Protein AF-0000000066924582 (afdb_homodimer)

pLDDT: mean 95.93, std 6.32, range [38.84, 98.94]

Foldseek 3Di:
DPPPFFEEEEEWAKEKEKEFEAADDDDVVDDDDTDDIDIAIDTLRLLLQLLQLLQPGHYEYQFEAEPDPSLVVNLVVSVVSRYHDPNYYYDYPWHGWYWYWYAHPVRDIDIDTDRIGQQVLALVSLVVCLVVLLRHQEYEYEQSYHLRSLQNNLVSNVVNVHAYEYEHPPQDAPRDLLSQQSHAEYEYEQNNLCRSVVHHQDDPVSVQVSQVVSQVSHRFKYWYHYVQAWIWIWGQDPVRDIDIDTHHADDDPFPALPQLSSSLNSQLCSCCRRVVDDSNVSNVRSRVQSRQLRNDDGHSVSGHGSVVDDD/DPCPFFEEEEEWAKEKEKEFEAADDDDVVDDDDTDDIDIAIDTLRLLLQLLQLLQPGHYEYQFEAEPDPSLVVNLVVSVVSRYHDPNYYYDYPWHGWYWYWYAHPVRDIDIDTDRIGQQVLALVSLVVCLVVLLRHQEYEYEQSYHLRSLQNNLVSNVVNVHAYEYEHPPQDAPRDLLSQQSHAEYEYEQNNLCRSVVHHQDDPVSVQVSQVVSQVSHRFKYWYHYVQAWIWIWGQDPVRDIDIDTHHADDDPFPALPQLSSSLNSQLCSCCRRVVDDSNVSNVRSRVQSRQLRNDDGHSVSGHGSVPDDD

Radius of gyration: 28.97 Å; Cα contacts (8 Å, |Δi|>4): 1576; chains: 2; bounding box: 49×92×59 Å

Secondary structure (DSSP, 8-state):
---PPPEEEEE---EEEEEEEESSPPPTT-EEEEEEEEEEEE-HHHHHHHHHHHTT-EEEEEEEEESSHHHHHHHHHHHHTTEEEEEEEEETT-PPEEEEEEE-TTS-EEEEEE-GGGGGSSHHHHHHTHHHHHT-SEEEE-SSS-HHHHHHHHHHHHHTT-EEEE---S--TT--THHHHT-SEEEE-HHHHHHHHTS---SHHHHHHHHHHHHTTSSSEEEEEETTEEEEEEEE-TTS-EEEEEEPPPP---S--TTHHHHHHHHHHIIIIIS---HHHHHHHHHHHHHHHTTSSSSGGGSPPGGG---/---PPPEEEEE---EEEEEEEESSPPPTT-EEEEEEEEEEEE-HHHHHHHHHHHTT-EEEEEEEEESSHHHHHHHHHHHHTTEEEEEEEEETT-PPEEEEEEE-TTS-EEEEEE-GGGGGSSHHHHHHTHHHHHT-SEEEE-SSS-HHHHHHHHHHHHHTT-EEEE---S--TT--THHHHT-SEEEE-HHHHHHHHTS---SHHHHHHHHHHHHTTSSSEEEEEETTEEEEEEEE-TTS-EEEEEEPPPP---S--TTHHHHHHHHHHIIIIIS---HHHHHHHHHHHHHHHTTSSSSGGGSPPGGG---

Nearest PDB structures (foldseek):
  5c3z-assembly1_B  TM=9.561E-01  e=8.149E-36  Homo sapiens
  5bye-assembly1_B  TM=9.450E-01  e=1.794E-34  Homo sapiens
  1rk2-assembly2_C  TM=9.365E-01  e=5.989E-33  Escherichia coli
  4xck-assembly1_A  TM=9.279E-01  e=1.853E-32  Vibrio cholerae O395
  3ry7-assembly1_A-2  TM=8.978E-01  e=1.140E-29  Staphylococcus aureus subsp. aureus COL

Sequence (622 aa):
MINEEPKILIFGSIVQDLISYTKNFPNPGESVRGTSFKMGSGGKGANQAVAAAKLGSNVKMIGAVGDDIFGEENINNIAKSGVNVEGIIKIKNESTGTATIYVNEEGENTIVVTLSANYMLNQQKAVESEEEVKKSNVVMIQNEIDENGNLTIFKIAKKHNVKTVFNPAPGLPNLNNEILKYTDILIANENETEFLLNKNVTTDDDFMEAAKSLINLVNEAVILTRGKNTTVVAIKNNNSNIETFTIPIISVKAIDTTGAGDCFCGSFVHAYITKKLSIKESIIFASKVASLSVQRQGTQSSYPFKNEIDFMINEEPKILIFGSIVQDLISYTKNFPNPGESVRGTSFKMGSGGKGANQAVAAAKLGSNVKMIGAVGDDIFGEENINNIAKSGVNVEGIIKIKNESTGTATIYVNEEGENTIVVTLSANYMLNQQKAVESEEEVKKSNVVMIQNEIDENGNLTIFKIAKKHNVKTVFNPAPGLPNLNNEILKYTDILIANENETEFLLNKNVTTDDDFMEAAKSLINLVNEAVILTRGKNTTVVAIKNNNSNIETFTIPIISVKAIDTTGAGDCFCGSFVHAYITKKLSIKESIIFASKVASLSVQRQGTQSSYPFKNEIDF

Structure (mmCIF, N/CA/C/O backbone):
data_AF-0000000066924582-model_v1
#
loop_
_entity.id
_entity.type
_entity.pdbx_description
1 polymer Ribokinase
#
loop_
_atom_site.group_PDB
_atom_site.id
_atom_site.type_symbol
_atom_site.label_atom_id
_atom_site.label_alt_id
_atom_site.label_comp_id
_atom_site.label_asym_id
_atom_site.label_entity_id
_atom_site.label_seq_id
_atom_site.pdbx_PDB_ins_code
_atom_site.Cartn_x
_atom_site.Cartn_y
_atom_site.Cartn_z
_atom_site.occupancy
_atom_site.B_iso_or_equiv
_atom_site.auth_seq_id
_atom_site.auth_comp_id
_atom_site.auth_asym_id
_atom_site.auth_atom_id
_atom_site.pdbx_PDB_model_num
ATOM 1 N N . MET A 1 1 ? 26.078 -42.938 -9.297 1 38.84 1 MET A N 1
ATOM 2 C CA . MET A 1 1 ? 25.719 -41.719 -9.984 1 38.84 1 MET A CA 1
ATOM 3 C C . MET A 1 1 ? 25.312 -40.625 -8.984 1 38.84 1 MET A C 1
ATOM 5 O O . MET A 1 1 ? 24.469 -40.875 -8.125 1 38.84 1 MET A O 1
ATOM 9 N N . ILE A 1 2 ? 26.031 -39.688 -8.508 1 44.69 2 ILE A N 1
ATOM 10 C CA . ILE A 1 2 ? 25.859 -38.844 -7.336 1 44.69 2 ILE A CA 1
ATOM 11 C C . ILE A 1 2 ? 24.453 -38.25 -7.305 1 44.69 2 ILE A C 1
ATOM 13 O O . ILE A 1 2 ? 24.016 -37.625 -8.273 1 44.69 2 ILE A O 1
ATOM 17 N N . ASN A 1 3 ? 23.469 -38.812 -6.676 1 49.84 3 ASN A N 1
ATOM 18 C CA . ASN A 1 3 ? 22.031 -38.625 -6.551 1 49.84 3 ASN A CA 1
ATOM 19 C C . ASN A 1 3 ? 21.672 -37.156 -6.316 1 49.84 3 ASN A C 1
ATOM 21 O O . ASN A 1 3 ? 21.656 -36.688 -5.172 1 49.84 3 ASN A O 1
ATOM 25 N N . GLU A 1 4 ? 22.031 -36.281 -7.312 1 71.75 4 GLU A N 1
ATOM 26 C CA . GLU A 1 4 ? 21.797 -34.844 -7.117 1 71.75 4 GLU A CA 1
ATOM 27 C C . GLU A 1 4 ? 20.312 -34.562 -6.898 1 71.75 4 GLU A C 1
ATOM 29 O O . GLU A 1 4 ? 19.453 -35.156 -7.551 1 71.75 4 GLU A O 1
ATOM 34 N N . GLU A 1 5 ? 19.938 -34 -5.836 1 87.12 5 GLU A N 1
ATOM 35 C CA . GLU A 1 5 ? 18.578 -33.594 -5.488 1 87.12 5 GLU A CA 1
ATOM 36 C C . GLU A 1 5 ? 17.922 -32.812 -6.633 1 87.12 5 GLU A C 1
ATOM 38 O O . GLU A 1 5 ? 18.531 -31.938 -7.23 1 87.12 5 GLU A O 1
ATOM 43 N N . PRO A 1 6 ? 16.781 -33.312 -7.035 1 90.94 6 PRO A N 1
ATOM 44 C CA . PRO A 1 6 ? 16.125 -32.625 -8.141 1 90.94 6 PRO A CA 1
ATOM 45 C C . PRO A 1 6 ? 15.961 -31.125 -7.891 1 90.94 6 PRO A C 1
ATOM 47 O O . PRO A 1 6 ? 15.719 -30.703 -6.754 1 90.94 6 PRO A O 1
ATOM 50 N N . LYS A 1 7 ? 16.188 -30.391 -8.93 1 97.06 7 LYS A N 1
ATOM 51 C CA . LYS A 1 7 ? 16.156 -28.938 -8.844 1 97.06 7 LYS A CA 1
ATOM 52 C C . LYS A 1 7 ? 14.891 -28.375 -9.492 1 97.06 7 LYS A C 1
ATOM 54 O O . LYS A 1 7 ? 14.57 -28.719 -10.641 1 97.06 7 LYS A O 1
ATOM 59 N N . ILE A 1 8 ? 14.141 -27.641 -8.75 1 98.75 8 ILE A N 1
ATOM 60 C CA . ILE A 1 8 ? 12.945 -26.953 -9.219 1 98.75 8 ILE A CA 1
ATOM 61 C C . ILE A 1 8 ? 13.281 -25.5 -9.555 1 98.75 8 ILE A C 1
ATOM 63 O O . ILE A 1 8 ? 13.812 -24.766 -8.711 1 98.75 8 ILE A O 1
ATOM 67 N N . LEU A 1 9 ? 13.047 -25.078 -10.766 1 98.94 9 LEU A N 1
ATOM 68 C CA . LEU A 1 9 ? 13.258 -23.688 -11.18 1 98.94 9 LEU A CA 1
ATOM 69 C C . LEU A 1 9 ? 11.922 -22.969 -11.359 1 98.94 9 LEU A C 1
ATOM 71 O O . LEU A 1 9 ? 11.078 -23.406 -12.156 1 98.94 9 LEU A O 1
ATOM 75 N N . ILE A 1 10 ? 11.75 -21.984 -10.617 1 98.94 10 ILE A N 1
ATO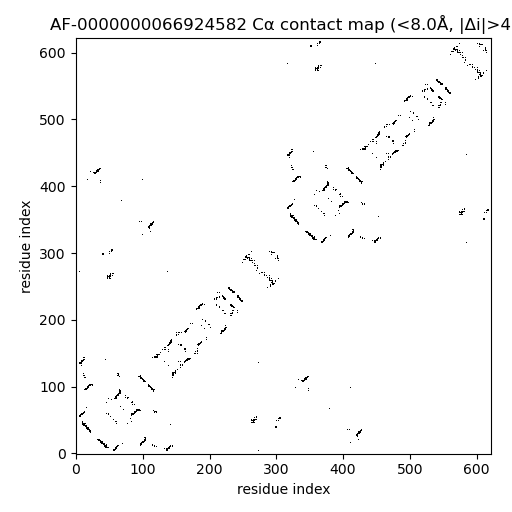M 76 C CA . ILE A 1 10 ? 10.586 -21.109 -10.789 1 98.94 10 ILE A CA 1
ATOM 77 C C . ILE A 1 10 ? 10.984 -19.859 -11.555 1 98.94 10 ILE A C 1
ATOM 79 O O . ILE A 1 10 ? 11.922 -19.156 -11.172 1 98.94 10 ILE A O 1
ATOM 83 N N . PHE A 1 11 ? 10.406 -19.594 -12.688 1 98.94 11 PHE A N 1
ATOM 84 C CA . PHE A 1 11 ? 10.477 -18.344 -13.445 1 98.94 11 PHE A CA 1
ATOM 85 C C . PHE A 1 11 ? 9.195 -17.547 -13.289 1 98.94 11 PHE A C 1
ATOM 87 O O . PHE A 1 11 ? 8.18 -17.844 -13.93 1 98.94 11 PHE A O 1
ATOM 94 N N . GLY A 1 12 ? 9.281 -16.578 -12.32 1 98.81 12 GLY A N 1
ATOM 95 C CA . GLY A 1 12 ? 7.953 -16.094 -11.992 1 98.81 12 GLY A CA 1
ATOM 96 C C . GLY A 1 12 ? 7.969 -14.805 -11.18 1 98.81 12 GLY A C 1
ATOM 97 O O . GLY A 1 12 ? 9.008 -14.156 -11.062 1 98.81 12 GLY A O 1
ATOM 98 N N . SER A 1 13 ? 6.82 -14.438 -10.719 1 98.88 13 SER A N 1
ATOM 99 C CA . SER A 1 13 ? 6.551 -13.102 -10.203 1 98.88 13 SER A CA 1
ATOM 100 C C . SER A 1 13 ? 6.816 -13.016 -8.711 1 98.88 13 SER A C 1
ATOM 102 O O . SER A 1 13 ? 6.703 -14.016 -7.996 1 98.88 13 SER A O 1
ATOM 104 N N . ILE A 1 14 ? 7.191 -11.891 -8.289 1 98.88 14 ILE A N 1
ATOM 105 C CA . ILE A 1 14 ? 7.305 -11.445 -6.906 1 98.88 14 ILE A CA 1
ATOM 106 C C . ILE A 1 14 ? 6.449 -10.195 -6.695 1 98.88 14 ILE A C 1
ATOM 108 O O . ILE A 1 14 ? 6.574 -9.219 -7.434 1 98.88 14 ILE A O 1
ATOM 112 N N . VAL A 1 15 ? 5.523 -10.281 -5.75 1 98.75 15 VAL A N 1
ATOM 113 C CA . VAL A 1 15 ? 4.594 -9.18 -5.531 1 98.75 15 VAL A CA 1
ATOM 114 C C . VAL A 1 15 ? 4.465 -8.898 -4.035 1 98.75 15 VAL A C 1
ATOM 116 O O . VAL A 1 15 ? 4.375 -9.828 -3.23 1 98.75 15 VAL A O 1
ATOM 119 N N . GLN A 1 16 ? 4.531 -7.645 -3.611 1 98.62 16 GLN A N 1
ATOM 120 C CA . GLN A 1 16 ? 4.246 -7.234 -2.24 1 98.62 16 GLN A CA 1
ATOM 121 C C . GLN A 1 16 ? 2.764 -6.926 -2.053 1 98.62 16 GLN A C 1
ATOM 123 O O . GLN A 1 16 ? 2.221 -6.035 -2.711 1 98.62 16 GLN A O 1
ATOM 128 N N . ASP A 1 17 ? 2.174 -7.629 -1.138 1 97.94 17 ASP A N 1
ATOM 129 C CA . ASP A 1 17 ? 0.772 -7.375 -0.824 1 97.94 17 ASP A CA 1
ATOM 130 C C . ASP A 1 17 ? 0.633 -6.254 0.204 1 97.94 17 ASP A C 1
ATOM 132 O O . ASP A 1 17 ? 1.289 -6.277 1.248 1 97.94 17 ASP A O 1
ATOM 136 N N . LEU A 1 18 ? -0.174 -5.285 -0.093 1 98.44 18 LEU A N 1
ATOM 137 C CA . LEU A 1 18 ? -0.483 -4.148 0.766 1 98.44 18 LEU A CA 1
ATOM 138 C C . LEU A 1 18 ? -1.973 -4.102 1.091 1 98.44 18 LEU A C 1
ATOM 140 O O . LEU A 1 18 ? -2.773 -3.625 0.282 1 98.44 18 LEU A O 1
ATOM 144 N N . ILE A 1 19 ? -2.332 -4.508 2.316 1 97.88 19 ILE A N 1
ATOM 145 C CA . ILE A 1 19 ? -3.732 -4.785 2.609 1 97.88 19 ILE A CA 1
ATOM 146 C C . ILE A 1 19 ? -4.262 -3.777 3.625 1 97.88 19 ILE A C 1
ATOM 148 O O . ILE A 1 19 ? -3.777 -3.719 4.758 1 97.88 19 ILE A O 1
ATOM 152 N N . SER A 1 20 ? -5.227 -3.029 3.248 1 98.44 20 SER A N 1
ATOM 153 C CA . SER A 1 20 ? -5.938 -2.139 4.16 1 98.44 20 SER A CA 1
ATOM 154 C C . SER A 1 20 ? -7.344 -2.652 4.457 1 98.44 20 SER A C 1
ATOM 156 O O . SER A 1 20 ? -8.141 -2.863 3.537 1 98.44 20 SER A O 1
ATOM 158 N N . TYR A 1 21 ? -7.613 -2.854 5.684 1 97.88 21 TYR A N 1
ATOM 159 C CA . TYR A 1 21 ? -8.938 -3.266 6.125 1 97.88 21 TYR A CA 1
ATOM 160 C C . TYR A 1 21 ? -9.797 -2.055 6.469 1 97.88 21 TYR A C 1
ATOM 162 O O . TYR A 1 21 ? -9.312 -1.094 7.07 1 97.88 21 TYR A O 1
ATOM 170 N N . THR A 1 22 ? -10.992 -2.037 6.078 1 98.12 22 THR A N 1
ATOM 171 C CA . THR A 1 22 ? -11.914 -0.922 6.289 1 98.12 22 THR A CA 1
ATOM 172 C C . THR A 1 22 ? -13.344 -1.424 6.445 1 98.12 22 THR A C 1
ATOM 174 O O . THR A 1 22 ? -13.656 -2.564 6.09 1 98.12 22 THR A O 1
ATOM 177 N N . LYS A 1 23 ? -14.164 -0.646 7.121 1 97.31 23 LYS A N 1
ATOM 178 C CA . LYS A 1 23 ? -15.57 -1.035 7.266 1 97.31 23 LYS A CA 1
ATOM 179 C C . LYS A 1 23 ? -16.266 -1.077 5.91 1 97.31 23 LYS A C 1
ATOM 181 O O . LYS A 1 23 ? -16.891 -2.084 5.559 1 97.31 23 LYS A O 1
ATOM 186 N N . ASN A 1 24 ? -16.156 0.009 5.141 1 96.56 24 ASN A N 1
ATOM 187 C CA . ASN A 1 24 ? -16.734 0.127 3.805 1 96.56 24 ASN A CA 1
ATOM 188 C C . ASN A 1 24 ? -15.703 0.584 2.783 1 96.56 24 ASN A C 1
ATOM 190 O O . ASN A 1 24 ? -14.805 1.357 3.111 1 96.56 24 ASN A O 1
ATOM 194 N N . PHE A 1 25 ? -15.898 0.068 1.545 1 97.44 25 PHE A N 1
ATOM 195 C CA . PHE A 1 25 ? -15.047 0.569 0.473 1 97.44 25 PHE A CA 1
ATOM 196 C C . PHE A 1 25 ? -15.281 2.057 0.244 1 97.44 25 PHE A C 1
ATOM 198 O O . PHE A 1 25 ? -16.422 2.529 0.32 1 97.44 25 PHE A O 1
ATOM 205 N N . PRO A 1 26 ? -14.273 2.84 0.022 1 97.44 26 PRO A N 1
ATOM 206 C CA . PRO A 1 26 ? -14.477 4.242 -0.342 1 97.44 26 PRO A CA 1
ATOM 207 C C . PRO A 1 26 ? -15.117 4.41 -1.717 1 97.44 26 PRO A C 1
ATOM 209 O O . PRO A 1 26 ? -14.836 3.639 -2.635 1 97.44 26 PRO A O 1
ATOM 212 N N . ASN A 1 27 ? -15.938 5.418 -1.854 1 95.12 27 ASN A N 1
ATOM 213 C CA . ASN A 1 27 ? -16.422 5.848 -3.164 1 95.12 27 ASN A CA 1
ATOM 214 C C . ASN A 1 27 ? -15.359 6.672 -3.902 1 95.12 27 ASN A C 1
ATOM 216 O O . ASN A 1 27 ? -14.43 7.188 -3.287 1 95.12 27 ASN A O 1
ATOM 220 N N . PRO A 1 28 ? -15.492 6.727 -5.277 1 93.94 28 PRO A N 1
ATOM 221 C CA . PRO A 1 28 ? -14.586 7.629 -5.984 1 93.94 28 PRO A CA 1
ATOM 222 C C . PRO A 1 28 ? -14.547 9.031 -5.371 1 93.94 28 PRO A C 1
ATOM 224 O O . PRO A 1 28 ? -15.594 9.625 -5.113 1 93.94 28 PRO A O 1
ATOM 227 N N . GLY A 1 29 ? -13.391 9.555 -5.07 1 90.44 29 GLY A N 1
ATOM 228 C CA . GLY A 1 29 ? -13.211 10.875 -4.488 1 90.44 29 GLY A CA 1
ATOM 229 C C . GLY A 1 29 ? -13.258 10.875 -2.973 1 90.44 29 GLY A C 1
ATOM 230 O O . GLY A 1 29 ? -13.078 11.914 -2.336 1 90.44 29 GLY A O 1
ATOM 231 N N . GLU A 1 30 ? -13.43 9.703 -2.398 1 92.94 30 GLU A N 1
ATOM 232 C CA . GLU A 1 30 ? -13.625 9.617 -0.954 1 92.94 30 GLU A CA 1
ATOM 233 C C . GLU A 1 30 ? -12.398 9.031 -0.26 1 92.94 30 GLU A C 1
ATOM 235 O O . GLU A 1 30 ? -11.719 8.172 -0.817 1 92.94 30 GLU A O 1
ATOM 240 N N . SER A 1 31 ? -12.07 9.586 0.875 1 93.56 31 SER A N 1
ATOM 241 C CA . SER A 1 31 ? -11.125 9.008 1.822 1 93.56 31 SER A CA 1
ATOM 242 C C . SER A 1 31 ? -11.836 8.477 3.061 1 93.56 31 SER A C 1
ATOM 244 O O . SER A 1 31 ? -12.586 9.203 3.715 1 93.56 31 SER A O 1
ATOM 246 N N . VAL A 1 32 ? -11.609 7.254 3.35 1 96.44 32 VAL A N 1
ATOM 247 C CA . VAL A 1 32 ? -12.25 6.676 4.523 1 96.44 32 VAL A CA 1
ATOM 248 C C . VAL A 1 32 ? -11.188 6.188 5.508 1 96.44 32 VAL A C 1
ATOM 250 O O . VAL A 1 32 ? -10.023 6.008 5.133 1 96.44 32 VAL A O 1
ATOM 253 N N . ARG A 1 33 ? -11.617 6.035 6.758 1 96.06 33 ARG A N 1
ATOM 254 C CA . ARG A 1 33 ? -10.719 5.496 7.773 1 96.06 33 ARG A CA 1
ATOM 255 C C . ARG A 1 33 ? -10.68 3.973 7.715 1 96.06 33 ARG A C 1
ATOM 257 O O . ARG A 1 33 ? -11.719 3.322 7.609 1 96.06 33 ARG A O 1
ATOM 264 N N . GLY A 1 34 ? -9.523 3.471 7.68 1 97.69 34 GLY A N 1
ATOM 265 C CA . GLY A 1 34 ? -9.336 2.033 7.801 1 97.69 34 GLY A CA 1
ATOM 266 C C . GLY A 1 34 ? -9.25 1.562 9.242 1 97.69 34 GLY A C 1
ATOM 267 O O . GLY A 1 34 ? -9.133 2.375 10.156 1 97.69 34 GLY A O 1
ATOM 268 N N . THR A 1 35 ? -9.289 0.26 9.445 1 96.94 35 THR A N 1
ATOM 269 C CA . THR A 1 35 ? -9.234 -0.337 10.781 1 96.94 35 THR A CA 1
ATOM 270 C C . THR A 1 35 ? -7.848 -0.9 11.062 1 96.94 35 THR A C 1
ATOM 272 O O . THR A 1 35 ? -7.371 -0.848 12.203 1 96.94 35 THR A O 1
ATOM 275 N N . SER A 1 36 ? -7.273 -1.434 10.062 1 96.62 36 SER A N 1
ATOM 276 C CA . SER A 1 36 ? -5.918 -1.953 10.211 1 96.62 36 SER A CA 1
ATOM 277 C C . SER A 1 36 ? -5.223 -2.09 8.859 1 96.62 36 SER A C 1
ATOM 279 O O . SER A 1 36 ? -5.863 -1.969 7.816 1 96.62 36 SER A O 1
ATOM 281 N N . PHE A 1 37 ? -3.924 -2.24 8.898 1 97.62 37 PHE A N 1
ATOM 282 C CA . PHE A 1 37 ? -3.07 -2.416 7.73 1 97.62 37 PHE A CA 1
ATOM 283 C C . PHE A 1 37 ? -2.104 -3.576 7.934 1 97.62 37 PHE A C 1
ATOM 285 O O . PHE A 1 37 ? -1.565 -3.758 9.031 1 97.62 37 PHE A O 1
ATOM 292 N N . LYS A 1 38 ? -1.97 -4.41 6.875 1 95.81 38 LYS A N 1
ATOM 293 C CA . LYS A 1 38 ? -1.027 -5.523 6.906 1 95.81 38 LYS A CA 1
ATOM 294 C C . LYS A 1 38 ? -0.253 -5.629 5.594 1 95.81 38 LYS A C 1
ATOM 296 O O . LYS A 1 38 ? -0.783 -5.309 4.527 1 95.81 38 LYS A O 1
ATOM 301 N N . MET A 1 39 ? 0.958 -6.012 5.766 1 96.31 39 MET A N 1
ATOM 302 C CA . MET A 1 39 ? 1.769 -6.352 4.598 1 96.31 39 MET A CA 1
ATOM 303 C C . MET A 1 39 ? 1.955 -7.863 4.488 1 96.31 39 MET A C 1
ATOM 305 O O . MET A 1 39 ? 1.964 -8.57 5.5 1 96.31 39 MET A O 1
ATOM 309 N N . GLY A 1 40 ? 2.076 -8.359 3.283 1 95 40 GLY A N 1
ATOM 310 C CA . GLY A 1 40 ? 2.375 -9.758 3.012 1 95 40 GLY A CA 1
ATOM 311 C C . GLY A 1 40 ? 3.238 -9.953 1.779 1 95 40 GLY A C 1
ATOM 312 O O . GLY A 1 40 ? 3.314 -9.07 0.921 1 95 40 GLY A O 1
ATOM 313 N N . SER A 1 41 ? 3.938 -11.07 1.793 1 96.69 41 SER A N 1
ATOM 314 C CA . SER A 1 41 ? 4.691 -11.469 0.609 1 96.69 41 SER A CA 1
ATOM 315 C C . SER A 1 41 ? 3.83 -12.281 -0.347 1 96.69 41 SER A C 1
ATOM 317 O O . SER A 1 41 ? 3.098 -13.18 0.081 1 96.69 41 SER A O 1
ATOM 319 N N . GLY A 1 42 ? 3.883 -11.891 -1.607 1 97.25 42 GLY A N 1
ATOM 320 C CA . GLY A 1 42 ? 3.084 -12.578 -2.605 1 97.25 42 GLY A CA 1
ATOM 321 C C . GLY A 1 42 ? 3.789 -12.727 -3.941 1 97.25 42 GLY A C 1
ATOM 322 O O . GLY A 1 42 ? 5.02 -12.797 -3.996 1 97.25 42 GLY A O 1
ATOM 323 N N . GLY A 1 43 ? 2.922 -12.773 -4.969 1 98.25 43 GLY A N 1
ATOM 324 C CA . GLY A 1 43 ? 3.406 -13.156 -6.285 1 98.25 43 GLY A CA 1
ATOM 325 C C . GLY A 1 43 ? 3.277 -14.648 -6.551 1 98.25 43 GLY A C 1
ATOM 326 O O . GLY A 1 43 ? 3.809 -15.469 -5.797 1 98.25 43 GLY A O 1
ATOM 327 N N . LYS A 1 44 ? 2.637 -14.891 -7.617 1 98.44 44 LYS A N 1
ATOM 328 C CA . LYS A 1 44 ? 2.346 -16.297 -7.883 1 98.44 44 LYS A CA 1
ATOM 329 C C . LYS A 1 44 ? 3.629 -17.125 -7.941 1 98.44 44 LYS A C 1
ATOM 331 O O . LYS A 1 44 ? 3.693 -18.219 -7.383 1 98.44 44 LYS A O 1
ATOM 336 N N . GLY A 1 45 ? 4.609 -16.625 -8.641 1 98.81 45 GLY A N 1
ATOM 337 C CA . GLY A 1 45 ? 5.883 -17.328 -8.703 1 98.81 45 GLY A CA 1
ATOM 338 C C . GLY A 1 45 ? 6.535 -17.516 -7.348 1 98.81 45 GLY A C 1
ATOM 339 O O . GLY A 1 45 ? 6.914 -18.625 -6.98 1 98.81 45 GLY A O 1
ATOM 340 N N . ALA A 1 46 ? 6.641 -16.453 -6.633 1 98.88 46 ALA A N 1
ATOM 341 C CA . ALA A 1 46 ? 7.25 -16.516 -5.305 1 98.88 46 ALA A CA 1
ATOM 342 C C . ALA A 1 46 ? 6.465 -17.422 -4.375 1 98.88 46 ALA A C 1
ATOM 344 O O . ALA A 1 46 ? 7.051 -18.172 -3.592 1 98.88 46 ALA A O 1
ATOM 345 N N . ASN A 1 47 ? 5.156 -17.344 -4.406 1 98.75 47 ASN A N 1
ATOM 346 C CA . ASN A 1 47 ? 4.309 -18.219 -3.602 1 98.75 47 ASN A CA 1
ATOM 347 C C . ASN A 1 47 ? 4.609 -19.688 -3.869 1 98.75 47 ASN A C 1
ATOM 349 O O . ASN A 1 47 ? 4.766 -20.469 -2.934 1 98.75 47 ASN A O 1
ATOM 353 N N . GLN A 1 48 ? 4.641 -20.016 -5.105 1 98.94 48 GLN A N 1
ATOM 354 C CA . GLN A 1 48 ? 4.871 -21.406 -5.492 1 98.94 48 GLN A CA 1
ATOM 355 C C . GLN A 1 48 ? 6.277 -21.859 -5.109 1 98.94 48 GLN A C 1
ATOM 357 O O . GLN A 1 48 ? 6.469 -22.984 -4.641 1 98.94 48 GLN A O 1
ATOM 362 N N . ALA A 1 49 ? 7.273 -20.984 -5.273 1 98.94 49 ALA A N 1
ATOM 363 C CA . ALA A 1 49 ? 8.648 -21.266 -4.867 1 98.94 49 ALA A CA 1
ATOM 364 C C . ALA A 1 49 ? 8.734 -21.547 -3.369 1 98.94 49 ALA A C 1
ATOM 366 O O . ALA A 1 49 ? 9.32 -22.547 -2.947 1 98.94 49 ALA A O 1
ATOM 367 N N . VAL A 1 50 ? 8.125 -20.688 -2.6 1 98.88 50 VAL A N 1
ATOM 368 C CA . VAL A 1 50 ? 8.172 -20.797 -1.145 1 98.88 50 VAL A CA 1
ATOM 369 C C . VAL A 1 50 ? 7.465 -22.062 -0.696 1 98.88 50 VAL A C 1
ATOM 371 O O . VAL A 1 50 ? 7.953 -22.781 0.185 1 98.88 50 VAL A O 1
ATOM 374 N N . ALA A 1 51 ? 6.305 -22.344 -1.314 1 98.81 51 ALA A N 1
ATOM 375 C CA . ALA A 1 51 ? 5.555 -23.547 -0.966 1 98.81 51 ALA A CA 1
ATOM 376 C C . ALA A 1 51 ? 6.41 -24.797 -1.163 1 98.81 51 ALA A C 1
ATOM 378 O O . ALA A 1 51 ? 6.473 -25.656 -0.283 1 98.81 51 ALA A O 1
ATOM 379 N N . ALA A 1 52 ? 7.086 -24.922 -2.27 1 98.81 52 ALA A N 1
ATOM 380 C CA . ALA A 1 52 ? 7.926 -26.078 -2.57 1 98.81 52 ALA A CA 1
ATOM 381 C C . ALA A 1 52 ? 9.133 -26.141 -1.641 1 98.81 52 ALA A C 1
ATOM 383 O O . ALA A 1 52 ? 9.484 -27.203 -1.127 1 98.81 52 ALA A O 1
ATOM 384 N N . ALA A 1 53 ? 9.766 -24.984 -1.396 1 98.81 53 ALA A N 1
ATOM 385 C CA . ALA A 1 53 ? 10.984 -24.922 -0.598 1 98.81 53 ALA A CA 1
ATOM 386 C C . ALA A 1 53 ? 10.711 -25.281 0.859 1 98.81 53 ALA A C 1
ATOM 388 O O . ALA A 1 53 ? 11.492 -25.984 1.491 1 98.81 53 ALA A O 1
ATOM 389 N N . LYS A 1 54 ? 9.648 -24.75 1.366 1 98.62 54 LYS A N 1
ATOM 390 C CA . LYS A 1 54 ? 9.305 -25.031 2.756 1 98.62 54 LYS A CA 1
ATOM 391 C C . LYS A 1 54 ? 9.117 -26.531 2.977 1 98.62 54 LYS A C 1
ATOM 393 O O . LYS A 1 54 ? 9.328 -27.031 4.086 1 98.62 54 LYS A O 1
ATOM 398 N N . LEU A 1 55 ? 8.75 -27.234 1.938 1 98.56 55 LEU A N 1
ATOM 399 C CA . LEU A 1 55 ? 8.539 -28.672 2.025 1 98.56 55 LEU A CA 1
ATOM 400 C C . LEU A 1 55 ? 9.844 -29.422 1.849 1 98.56 55 LEU A C 1
ATOM 402 O O . LEU A 1 55 ? 9.875 -30.656 1.945 1 98.56 55 LEU A O 1
ATOM 406 N N . GLY A 1 56 ? 10.953 -28.719 1.508 1 97.75 56 GLY A N 1
ATOM 407 C CA . GLY A 1 56 ? 12.266 -29.344 1.492 1 97.75 56 GLY A CA 1
ATOM 408 C C . GLY A 1 56 ? 12.852 -29.484 0.098 1 97.75 56 GLY A C 1
ATOM 409 O O . GLY A 1 56 ? 13.898 -30.094 -0.086 1 97.75 56 GLY A O 1
ATOM 410 N N . SER A 1 57 ? 12.25 -28.906 -0.872 1 98.38 57 SER A N 1
ATOM 411 C CA . SER A 1 57 ? 12.758 -29 -2.236 1 98.38 57 SER A CA 1
ATOM 412 C C . SER A 1 57 ? 13.945 -28.062 -2.447 1 98.38 57 SER A C 1
ATOM 414 O O . SER A 1 57 ? 14.062 -27.047 -1.777 1 98.38 57 SER A O 1
ATOM 416 N N . ASN A 1 58 ? 14.82 -28.5 -3.355 1 98.56 58 ASN A N 1
ATOM 417 C CA . ASN A 1 58 ? 15.844 -27.609 -3.908 1 98.56 58 ASN A CA 1
ATOM 418 C C . ASN A 1 58 ? 15.258 -26.672 -4.965 1 98.56 58 ASN A C 1
ATOM 420 O O . ASN A 1 58 ? 15.07 -27.062 -6.117 1 98.56 58 ASN A O 1
ATOM 424 N N . VAL A 1 59 ? 14.984 -25.406 -4.555 1 98.81 59 VAL A N 1
ATOM 425 C CA . VAL A 1 59 ? 14.266 -24.469 -5.414 1 98.81 59 VAL A CA 1
ATOM 426 C C . VAL A 1 59 ? 15.164 -23.281 -5.73 1 98.81 59 VAL A C 1
ATOM 428 O O . VAL A 1 59 ? 15.828 -22.734 -4.84 1 98.81 59 VAL A O 1
ATOM 431 N N . LYS A 1 60 ? 15.258 -22.922 -6.953 1 98.81 60 LYS A N 1
ATOM 432 C CA . LYS A 1 60 ? 15.828 -21.656 -7.391 1 98.81 60 LYS A CA 1
ATOM 433 C C . LYS A 1 60 ? 14.766 -20.781 -8.055 1 98.81 60 LYS A C 1
ATOM 435 O O . LYS A 1 60 ? 13.945 -21.266 -8.828 1 98.81 60 LYS A O 1
ATOM 440 N N . MET A 1 61 ? 14.773 -19.562 -7.754 1 98.75 61 MET A N 1
ATOM 441 C CA . MET A 1 61 ? 13.836 -18.625 -8.375 1 98.75 61 MET A CA 1
ATOM 442 C C . MET A 1 61 ? 14.562 -17.625 -9.258 1 98.75 61 MET A C 1
ATOM 444 O O . MET A 1 61 ? 15.57 -17.047 -8.844 1 98.75 61 MET A O 1
ATOM 448 N N . ILE A 1 62 ? 14.133 -17.531 -10.445 1 98.88 62 ILE A N 1
ATOM 449 C CA . ILE A 1 62 ? 14.469 -16.406 -11.312 1 98.88 62 ILE A CA 1
ATOM 450 C C . ILE A 1 62 ? 13.336 -15.383 -11.297 1 98.88 62 ILE A C 1
ATOM 452 O O . ILE A 1 62 ? 12.211 -15.695 -11.688 1 98.88 62 ILE A O 1
ATOM 456 N N . GLY A 1 63 ? 13.57 -14.289 -10.781 1 98.81 63 GLY A N 1
ATOM 457 C CA . GLY A 1 63 ? 12.586 -13.227 -10.617 1 98.81 63 GLY A CA 1
ATOM 458 C C . GLY A 1 63 ? 13.18 -11.836 -10.742 1 98.81 63 GLY A C 1
ATOM 459 O O . GLY A 1 63 ? 14.367 -11.688 -11.008 1 98.81 63 GLY A O 1
ATOM 460 N N . ALA A 1 64 ? 12.328 -10.836 -10.672 1 98.88 64 ALA A N 1
ATOM 461 C CA . ALA A 1 64 ? 12.75 -9.438 -10.734 1 98.88 64 ALA A CA 1
ATOM 462 C C . ALA A 1 64 ? 11.984 -8.586 -9.719 1 98.88 64 ALA A C 1
ATOM 464 O O . ALA A 1 64 ? 10.781 -8.773 -9.531 1 98.88 64 ALA A O 1
ATOM 465 N N . VAL A 1 65 ? 12.711 -7.746 -9.055 1 98.81 65 VAL A N 1
ATOM 466 C CA . VAL A 1 65 ? 12.141 -6.77 -8.125 1 98.81 65 VAL A CA 1
ATOM 467 C C . VAL A 1 65 ? 12.688 -5.379 -8.445 1 98.81 65 VAL A C 1
ATOM 469 O O . VAL A 1 65 ? 13.633 -5.238 -9.219 1 98.81 65 VAL A O 1
ATOM 472 N N . GLY A 1 66 ? 11.984 -4.379 -7.957 1 98.44 66 GLY A N 1
ATOM 473 C CA . GLY A 1 66 ? 12.547 -3.039 -8.047 1 98.44 66 GLY A CA 1
ATOM 474 C C . GLY A 1 66 ? 13.695 -2.811 -7.086 1 98.44 66 GLY A C 1
ATOM 475 O O . GLY A 1 66 ? 13.922 -3.607 -6.172 1 98.44 66 GLY A O 1
ATOM 476 N N . ASP A 1 67 ? 14.5 -1.762 -7.402 1 96.5 67 ASP A N 1
ATOM 477 C CA . ASP A 1 67 ? 15.484 -1.293 -6.438 1 96.5 67 ASP A CA 1
ATOM 478 C C . ASP A 1 67 ? 14.844 -0.425 -5.363 1 96.5 67 ASP A C 1
ATOM 480 O O . ASP A 1 67 ? 15.109 0.776 -5.281 1 96.5 67 ASP A O 1
ATOM 484 N N . ASP A 1 68 ? 14.062 -1.059 -4.531 1 96.25 68 ASP A N 1
ATOM 485 C CA . ASP A 1 68 ? 13.281 -0.391 -3.494 1 96.25 68 ASP A CA 1
ATOM 486 C C . ASP A 1 68 ? 13.172 -1.261 -2.244 1 96.25 68 ASP A C 1
ATOM 488 O O . ASP A 1 68 ? 13.766 -2.34 -2.178 1 96.25 68 ASP A O 1
ATOM 492 N N . ILE A 1 69 ? 12.484 -0.774 -1.252 1 95.44 69 ILE A N 1
ATOM 493 C CA . ILE A 1 69 ? 12.438 -1.434 0.049 1 95.44 69 ILE A CA 1
ATOM 494 C C . ILE A 1 69 ? 11.672 -2.748 -0.063 1 95.44 69 ILE A C 1
ATOM 496 O O . ILE A 1 69 ? 11.961 -3.707 0.657 1 95.44 69 ILE A O 1
ATOM 500 N N . PHE A 1 70 ? 10.672 -2.811 -0.927 1 98.12 70 PHE A N 1
ATOM 501 C CA . PHE A 1 70 ? 9.906 -4.039 -1.093 1 98.12 70 PHE A CA 1
ATOM 502 C C . PHE A 1 70 ? 10.758 -5.129 -1.738 1 98.12 70 PHE A C 1
ATOM 504 O O . PHE A 1 70 ? 10.609 -6.309 -1.421 1 98.12 70 PHE A O 1
ATOM 511 N N . GLY A 1 71 ? 11.578 -4.676 -2.715 1 98.38 71 GLY A N 1
ATOM 512 C CA . GLY A 1 71 ? 12.477 -5.641 -3.326 1 98.38 71 GLY A CA 1
ATOM 513 C C . GLY A 1 71 ? 13.344 -6.371 -2.318 1 98.38 71 GLY A C 1
ATOM 514 O O . GLY A 1 71 ? 13.375 -7.605 -2.295 1 98.38 71 GLY A O 1
ATOM 515 N N . GLU A 1 72 ? 13.953 -5.637 -1.461 1 97.12 72 GLU A N 1
ATOM 516 C CA . GLU A 1 72 ? 14.828 -6.203 -0.44 1 97.12 72 GLU A CA 1
ATOM 517 C C . GLU A 1 72 ? 14.047 -7.094 0.522 1 97.12 72 GLU A C 1
ATOM 519 O O . GLU A 1 72 ? 14.508 -8.188 0.869 1 97.12 72 GLU A O 1
ATOM 524 N N . GLU A 1 73 ? 12.938 -6.625 0.926 1 96.62 73 GLU A N 1
ATOM 525 C CA . GLU A 1 73 ? 12.117 -7.371 1.874 1 96.62 73 GLU A CA 1
ATOM 526 C C . GLU A 1 73 ? 11.68 -8.711 1.292 1 96.62 73 GLU A C 1
ATOM 528 O O . GLU A 1 73 ? 11.727 -9.734 1.979 1 96.62 73 GLU A O 1
ATOM 533 N N . ASN A 1 74 ? 11.273 -8.711 0.1 1 98.44 74 ASN A N 1
ATOM 534 C CA . ASN A 1 74 ? 10.797 -9.945 -0.522 1 98.44 74 ASN A CA 1
ATOM 535 C C . ASN A 1 74 ? 11.938 -10.922 -0.771 1 98.44 74 ASN A C 1
ATOM 537 O O . ASN A 1 74 ? 11.797 -12.125 -0.524 1 98.44 74 ASN A O 1
ATOM 541 N N . ILE A 1 75 ? 13.055 -10.422 -1.287 1 98.75 75 ILE A N 1
ATOM 542 C CA . ILE A 1 75 ? 14.203 -11.297 -1.508 1 98.75 75 ILE A CA 1
ATOM 543 C C . ILE A 1 75 ? 14.578 -11.992 -0.2 1 98.75 75 ILE A C 1
ATOM 545 O O . ILE A 1 75 ? 14.781 -13.203 -0.171 1 98.75 75 ILE A O 1
ATOM 549 N N . ASN A 1 76 ? 14.625 -11.242 0.884 1 98.06 76 ASN A N 1
ATOM 550 C CA . ASN A 1 76 ? 14.992 -11.789 2.186 1 98.06 76 ASN A CA 1
ATOM 551 C C . ASN A 1 76 ? 13.984 -12.844 2.646 1 98.06 76 ASN A C 1
ATOM 553 O O . ASN A 1 76 ? 14.375 -13.898 3.152 1 98.06 76 ASN A O 1
ATOM 557 N N . ASN A 1 77 ? 12.75 -12.562 2.521 1 97.62 77 ASN A N 1
ATOM 558 C CA . ASN A 1 77 ? 11.703 -13.484 2.953 1 97.62 77 ASN A CA 1
ATOM 559 C C . ASN A 1 77 ? 11.734 -14.781 2.154 1 97.62 77 ASN A C 1
ATOM 561 O O . ASN A 1 77 ? 11.586 -15.867 2.721 1 97.62 77 ASN A O 1
ATOM 565 N N . ILE A 1 78 ? 11.852 -14.633 0.864 1 98.69 78 ILE A N 1
ATOM 566 C CA . ILE A 1 78 ? 11.922 -15.805 -0.011 1 98.69 78 ILE A CA 1
ATOM 567 C C . ILE A 1 78 ? 13.133 -16.656 0.348 1 98.69 78 ILE A C 1
ATOM 569 O O . ILE A 1 78 ? 13.039 -17.875 0.446 1 98.69 78 ILE A O 1
ATOM 573 N N . ALA A 1 79 ? 14.266 -15.984 0.596 1 98.75 79 ALA A N 1
ATOM 574 C CA . ALA A 1 79 ? 15.492 -16.688 0.973 1 98.75 79 ALA A CA 1
ATOM 575 C C . ALA A 1 79 ? 15.312 -17.422 2.297 1 98.75 79 ALA A C 1
ATOM 577 O O . ALA A 1 79 ? 15.766 -18.562 2.443 1 98.75 79 ALA A O 1
ATOM 578 N N . LYS A 1 80 ? 14.656 -16.828 3.211 1 98 80 LYS A N 1
ATOM 579 C CA . LYS A 1 80 ? 14.445 -17.406 4.531 1 98 80 LYS A CA 1
ATOM 580 C C . LYS A 1 80 ? 13.602 -18.672 4.445 1 98 80 LYS A C 1
ATOM 582 O O . LYS A 1 80 ? 13.68 -19.531 5.316 1 98 80 LYS A O 1
ATOM 587 N N . SER A 1 81 ? 12.828 -18.75 3.428 1 97.94 81 SER A N 1
ATOM 588 C CA . SER A 1 81 ? 11.969 -19.922 3.232 1 97.94 81 SER A CA 1
ATOM 589 C C . SER A 1 81 ? 12.742 -21.078 2.598 1 97.94 81 SER A C 1
ATOM 591 O O . SER A 1 81 ? 12.188 -22.156 2.395 1 97.94 81 SER A O 1
ATOM 593 N N . GLY A 1 82 ? 14 -20.844 2.176 1 98.12 82 GLY A N 1
ATOM 594 C CA . GLY A 1 82 ? 14.844 -21.906 1.651 1 98.12 82 GLY A CA 1
ATOM 595 C C . GLY A 1 82 ? 15.031 -21.828 0.148 1 98.12 82 GLY A C 1
ATOM 596 O O . GLY A 1 82 ? 15.586 -22.75 -0.459 1 98.12 82 GLY A O 1
ATOM 597 N N . VAL A 1 83 ? 14.609 -20.781 -0.445 1 98.81 83 VAL A N 1
ATOM 598 C CA . VAL A 1 83 ? 14.719 -20.625 -1.893 1 98.81 83 VAL A CA 1
ATOM 599 C C . VAL A 1 83 ? 16.062 -20.016 -2.248 1 98.81 83 VAL A C 1
ATOM 601 O O . VAL A 1 83 ? 16.531 -19.078 -1.573 1 98.81 83 VAL A O 1
ATOM 604 N N . ASN A 1 84 ? 16.766 -20.609 -3.186 1 98.81 84 ASN A N 1
ATOM 605 C CA . ASN A 1 84 ? 17.922 -19.922 -3.775 1 98.81 84 ASN A CA 1
ATOM 606 C C . ASN A 1 84 ? 17.5 -18.688 -4.559 1 98.81 84 ASN A C 1
ATOM 608 O O . ASN A 1 84 ? 16.875 -18.797 -5.621 1 98.81 84 ASN A O 1
ATOM 612 N N . VAL A 1 85 ? 17.891 -17.5 -4.102 1 98.81 85 VAL A N 1
ATOM 613 C CA . VAL A 1 85 ? 17.359 -16.25 -4.629 1 98.81 85 VAL A CA 1
ATOM 614 C C . VAL A 1 85 ? 18.406 -15.57 -5.492 1 98.81 85 VAL A C 1
ATOM 616 O O . VAL A 1 85 ? 18.25 -14.406 -5.867 1 98.81 85 VAL A O 1
ATOM 619 N N . GLU A 1 86 ? 19.469 -16.203 -5.848 1 98.38 86 GLU A N 1
ATOM 620 C CA . GLU A 1 86 ? 20.562 -15.617 -6.613 1 98.38 86 GLU A CA 1
ATOM 621 C C . GLU A 1 86 ? 20.094 -15.211 -8.008 1 98.38 86 GLU A C 1
ATOM 623 O O . GLU A 1 86 ? 20.734 -14.391 -8.672 1 98.38 86 GLU A O 1
ATOM 628 N N . GLY A 1 87 ? 19.016 -15.805 -8.461 1 98.56 87 GLY A N 1
ATOM 629 C CA . GLY A 1 87 ? 18.5 -15.508 -9.781 1 98.56 87 GLY A CA 1
ATOM 630 C C . GLY A 1 87 ? 17.562 -14.312 -9.789 1 98.56 87 GLY A C 1
ATOM 631 O O . GLY A 1 87 ? 17.078 -13.906 -10.852 1 98.56 87 GLY A O 1
ATOM 632 N N . ILE A 1 88 ? 17.266 -13.734 -8.648 1 98.75 88 ILE A N 1
ATOM 633 C CA . ILE A 1 88 ? 16.406 -12.562 -8.578 1 98.75 88 ILE A CA 1
ATOM 634 C C . ILE A 1 88 ? 17.219 -11.297 -8.844 1 98.75 88 ILE A C 1
ATOM 636 O O . ILE A 1 88 ? 18.219 -11.055 -8.172 1 98.75 88 ILE A O 1
ATOM 640 N N . ILE A 1 89 ? 16.781 -10.492 -9.789 1 98.44 89 ILE A N 1
ATOM 641 C CA . ILE A 1 89 ? 17.516 -9.281 -10.141 1 98.44 89 ILE A CA 1
ATOM 642 C C . ILE A 1 89 ? 16.766 -8.055 -9.617 1 98.44 89 ILE A C 1
ATOM 644 O O . ILE A 1 89 ? 15.547 -8.055 -9.516 1 98.44 89 ILE A O 1
ATOM 648 N N . LYS A 1 90 ? 17.547 -7.059 -9.273 1 98.25 90 LYS A N 1
ATOM 649 C CA . LYS A 1 90 ? 17 -5.754 -8.898 1 98.25 90 LYS A CA 1
ATOM 650 C C . LYS A 1 90 ? 17.062 -4.781 -10.078 1 98.25 90 LYS A C 1
ATOM 652 O O . LYS A 1 90 ? 18.125 -4.562 -10.664 1 98.25 90 LYS A O 1
ATOM 657 N N . ILE A 1 91 ? 15.914 -4.289 -10.445 1 98.38 91 ILE A N 1
ATOM 658 C CA . ILE A 1 91 ? 15.812 -3.398 -11.602 1 98.38 91 ILE A CA 1
ATOM 659 C C . ILE A 1 91 ? 15.812 -1.945 -11.133 1 98.38 91 ILE A C 1
ATOM 661 O O . ILE A 1 91 ? 14.945 -1.534 -10.359 1 98.38 91 ILE A O 1
ATOM 665 N N . LYS A 1 92 ? 16.734 -1.117 -11.609 1 95.94 92 LYS A N 1
ATOM 666 C CA . LYS A 1 92 ? 16.812 0.302 -11.273 1 95.94 92 LYS A CA 1
ATOM 667 C C . LYS A 1 92 ? 15.633 1.066 -11.875 1 95.94 92 LYS A C 1
ATOM 669 O O . LYS A 1 92 ? 15.211 0.785 -12.992 1 95.94 92 LYS A O 1
ATOM 674 N N . ASN A 1 93 ? 15.109 1.997 -11.18 1 93.31 93 ASN A N 1
ATOM 675 C CA . ASN A 1 93 ? 14.07 2.924 -11.609 1 93.31 93 ASN A CA 1
ATOM 676 C C . ASN A 1 93 ? 12.75 2.201 -11.875 1 93.31 93 ASN A C 1
ATOM 678 O O . ASN A 1 93 ? 11.93 2.668 -12.664 1 93.31 93 ASN A O 1
ATOM 682 N N . GLU A 1 94 ? 12.586 1.004 -11.398 1 95.75 94 GLU A N 1
ATOM 683 C CA . GLU A 1 94 ? 11.328 0.271 -11.414 1 95.75 94 GLU A CA 1
ATOM 684 C C . GLU A 1 94 ? 10.867 -0.065 -9.992 1 95.75 94 GLU A C 1
ATOM 686 O O . GLU A 1 94 ? 11.688 -0.163 -9.078 1 95.75 94 GLU A O 1
ATOM 691 N N . SER A 1 95 ? 9.602 -0.163 -9.867 1 97.69 95 SER A N 1
ATOM 692 C CA . SER A 1 95 ? 9.086 -0.604 -8.578 1 97.69 95 SER A CA 1
ATOM 693 C C . SER A 1 95 ? 8.977 -2.125 -8.516 1 97.69 95 SER A C 1
ATOM 695 O O . SER A 1 95 ? 8.844 -2.783 -9.547 1 97.69 95 SER A O 1
ATOM 697 N N . THR A 1 96 ? 9.172 -2.682 -7.305 1 98.69 96 THR A N 1
ATOM 698 C CA . THR A 1 96 ? 8.734 -4.055 -7.078 1 98.69 96 THR A CA 1
ATOM 699 C C . THR A 1 96 ? 7.238 -4.191 -7.355 1 98.69 96 THR A C 1
ATOM 701 O O . THR A 1 96 ? 6.477 -3.24 -7.176 1 98.69 96 THR A O 1
ATOM 704 N N . GLY A 1 97 ? 6.82 -5.348 -7.918 1 98.75 97 GLY A N 1
ATOM 705 C CA . GLY A 1 97 ? 5.391 -5.566 -8.07 1 98.75 97 GLY A CA 1
ATOM 706 C C . GLY A 1 97 ? 4.625 -5.414 -6.77 1 98.75 97 GLY A C 1
ATOM 707 O O . GLY A 1 97 ? 5.117 -5.785 -5.703 1 98.75 97 GLY A O 1
ATOM 708 N N . THR A 1 98 ? 3.387 -4.887 -6.848 1 98.81 98 THR A N 1
ATOM 709 C CA . THR A 1 98 ? 2.559 -4.691 -5.66 1 98.81 98 THR A CA 1
ATOM 710 C C . THR A 1 98 ? 1.116 -5.105 -5.938 1 98.81 98 THR A C 1
ATOM 712 O O . THR A 1 98 ? 0.651 -5.035 -7.074 1 98.81 98 THR A O 1
ATOM 715 N N . ALA A 1 99 ? 0.537 -5.656 -4.98 1 98.5 99 ALA A N 1
ATOM 716 C CA . ALA A 1 99 ? -0.918 -5.777 -4.93 1 98.5 99 ALA A CA 1
ATOM 717 C C . ALA A 1 99 ? -1.503 -4.906 -3.82 1 98.5 99 ALA A C 1
ATOM 719 O O . ALA A 1 99 ? -1.352 -5.215 -2.637 1 98.5 99 ALA A O 1
ATOM 720 N N . THR A 1 100 ? -2.135 -3.816 -4.188 1 98.69 100 THR A N 1
ATOM 721 C CA . THR A 1 100 ? -2.848 -2.969 -3.238 1 98.69 100 THR A CA 1
ATOM 722 C C . THR A 1 100 ? -4.273 -3.467 -3.035 1 98.69 100 THR A C 1
ATOM 724 O O . THR A 1 100 ? -5.039 -3.58 -3.994 1 98.69 100 THR A O 1
ATOM 727 N N . ILE A 1 101 ? -4.602 -3.736 -1.786 1 98.12 101 ILE A N 1
ATOM 728 C CA . ILE A 1 101 ? -5.824 -4.484 -1.516 1 98.12 101 ILE A CA 1
ATOM 729 C C . ILE A 1 101 ? -6.648 -3.758 -0.456 1 98.12 101 ILE A C 1
ATOM 731 O O . ILE A 1 101 ? -6.129 -3.391 0.601 1 98.12 101 ILE A O 1
ATOM 735 N N . TYR A 1 102 ? -7.957 -3.457 -0.77 1 98.19 102 TYR A N 1
ATOM 736 C CA . TYR A 1 102 ? -8.945 -3.121 0.247 1 98.19 102 TYR A CA 1
ATOM 737 C C . TYR A 1 102 ? -9.734 -4.352 0.668 1 98.19 102 TYR A C 1
ATOM 739 O O . TYR A 1 102 ? -10.109 -5.176 -0.171 1 98.19 102 TYR A O 1
ATOM 747 N N . VAL A 1 103 ? -9.945 -4.57 1.888 1 97.19 103 VAL A N 1
ATOM 748 C CA . VAL A 1 103 ? -10.836 -5.605 2.404 1 97.19 103 VAL A CA 1
ATOM 749 C C . VAL A 1 103 ? -11.898 -4.973 3.305 1 97.19 103 VAL A C 1
ATOM 751 O O . VAL A 1 103 ? -11.562 -4.297 4.281 1 97.19 103 VAL A O 1
ATOM 754 N N . ASN A 1 104 ? -13.141 -5.148 3.002 1 97.25 104 ASN A N 1
ATOM 755 C CA . ASN A 1 104 ? -14.188 -4.551 3.826 1 97.25 104 ASN A CA 1
ATOM 756 C C . ASN A 1 104 ? -14.586 -5.469 4.98 1 97.25 104 ASN A C 1
ATOM 758 O O . ASN A 1 104 ? -14 -6.543 5.152 1 97.25 104 ASN A O 1
ATOM 762 N N . GLU A 1 105 ? -15.492 -5.082 5.836 1 95.94 105 GLU A N 1
ATOM 763 C CA . GLU A 1 105 ? -15.859 -5.805 7.051 1 95.94 105 GLU A CA 1
ATOM 764 C C . GLU A 1 105 ? -16.531 -7.137 6.719 1 95.94 105 GLU A C 1
ATOM 766 O O . GLU A 1 105 ? -16.531 -8.055 7.539 1 95.94 105 GLU A O 1
ATOM 771 N N . GLU A 1 106 ? -17.109 -7.324 5.527 1 94.19 106 GLU A N 1
ATOM 772 C CA . GLU A 1 106 ? -17.734 -8.562 5.09 1 94.19 106 GLU A CA 1
ATOM 773 C C . GLU A 1 106 ? -16.703 -9.547 4.535 1 94.19 106 GLU A C 1
ATOM 775 O O . GLU A 1 106 ? -17.031 -10.688 4.215 1 94.19 106 GLU A O 1
ATOM 780 N N . GLY A 1 107 ? -15.492 -9.07 4.414 1 91.69 107 GLY A N 1
ATOM 781 C CA . GLY A 1 107 ? -14.438 -9.938 3.922 1 91.69 107 GLY A CA 1
ATOM 782 C C . GLY A 1 107 ? -14.258 -9.867 2.416 1 91.69 107 GLY A C 1
ATOM 783 O O . GLY A 1 107 ? -13.461 -10.609 1.844 1 91.69 107 GLY A O 1
ATOM 784 N N . GLU A 1 108 ? -15.016 -8.984 1.774 1 93.81 108 GLU A N 1
ATOM 785 C CA . GLU A 1 108 ? -14.844 -8.789 0.338 1 93.81 108 GLU A CA 1
ATOM 786 C C . GLU A 1 108 ? -13.633 -7.918 0.036 1 93.81 108 GLU A C 1
ATOM 788 O O . GLU A 1 108 ? -13.289 -7.031 0.821 1 93.81 108 GLU A O 1
ATOM 793 N N . ASN A 1 109 ? -13.031 -8.148 -1.177 1 95.62 109 ASN A N 1
ATOM 794 C CA . ASN A 1 109 ? -11.82 -7.379 -1.46 1 95.62 109 ASN A CA 1
ATOM 795 C C . ASN A 1 109 ? -11.891 -6.711 -2.83 1 95.62 109 ASN A C 1
ATOM 797 O O . ASN A 1 109 ? -12.734 -7.062 -3.654 1 95.62 109 ASN A O 1
ATOM 801 N N . THR A 1 110 ? -11.164 -5.633 -3.033 1 97.62 110 THR A N 1
ATOM 802 C CA . THR A 1 110 ? -10.789 -5.023 -4.305 1 97.62 110 THR A CA 1
ATOM 803 C C . THR A 1 110 ? -9.273 -4.93 -4.43 1 97.62 110 THR A C 1
ATOM 805 O O . THR A 1 110 ? -8.578 -4.648 -3.449 1 97.62 110 THR A O 1
ATOM 808 N N . ILE A 1 111 ? -8.773 -5.27 -5.656 1 97.44 111 ILE A N 1
ATOM 809 C CA . ILE A 1 111 ? -7.324 -5.387 -5.762 1 97.44 111 ILE A CA 1
ATOM 810 C C . ILE A 1 111 ? -6.84 -4.676 -7.02 1 97.44 111 ILE A C 1
ATOM 812 O O . ILE A 1 111 ? -7.445 -4.809 -8.086 1 97.44 111 ILE A O 1
ATOM 816 N N . VAL A 1 112 ? -5.832 -3.896 -6.934 1 98.44 112 VAL A N 1
ATOM 817 C CA . VAL A 1 112 ? -5.047 -3.396 -8.062 1 98.44 112 VAL A CA 1
ATOM 818 C C . VAL A 1 112 ? -3.646 -4.004 -8.023 1 98.44 112 VAL A C 1
ATOM 820 O O . VAL A 1 112 ? -2.885 -3.773 -7.086 1 98.44 112 VAL A O 1
ATOM 823 N N . VAL A 1 113 ? -3.34 -4.781 -9.039 1 98.25 113 VAL A N 1
ATOM 824 C CA . VAL A 1 113 ? -2.035 -5.434 -9.125 1 98.25 113 VAL A CA 1
ATOM 825 C C . VAL A 1 113 ? -1.157 -4.699 -10.141 1 98.25 113 VAL A C 1
ATOM 827 O O . VAL A 1 113 ? -1.504 -4.609 -11.32 1 98.25 113 VAL A O 1
ATOM 830 N N . THR A 1 114 ? -0.067 -4.172 -9.703 1 98.38 114 THR A N 1
ATOM 831 C CA . THR A 1 114 ? 0.941 -3.553 -10.562 1 98.38 114 THR A CA 1
ATOM 832 C C . THR A 1 114 ? 2.184 -4.434 -10.656 1 98.38 114 THR A C 1
ATOM 834 O O . THR A 1 114 ? 2.959 -4.527 -9.703 1 98.38 114 THR A O 1
ATOM 837 N N . LEU A 1 115 ? 2.477 -4.934 -11.797 1 98.12 115 LEU A N 1
ATOM 838 C CA . LEU A 1 115 ? 3.496 -5.969 -11.914 1 98.12 115 LEU A CA 1
ATOM 839 C C . LEU A 1 115 ? 4.887 -5.355 -12.016 1 98.12 115 LEU A C 1
ATOM 841 O O . LEU A 1 115 ? 5.871 -5.961 -11.586 1 98.12 115 LEU A O 1
ATOM 845 N N . SER A 1 116 ? 5.086 -4.168 -12.664 1 97.88 116 SER A N 1
ATOM 846 C CA . SER A 1 116 ? 6.305 -3.361 -12.648 1 97.88 116 SER A CA 1
ATOM 847 C C . SER A 1 116 ? 7.523 -4.195 -13.023 1 97.88 116 SER A C 1
ATOM 849 O O . SER A 1 116 ? 7.59 -4.746 -14.125 1 97.88 116 SER A O 1
ATOM 851 N N . ALA A 1 117 ? 8.461 -4.406 -12.109 1 98.62 117 ALA A N 1
ATOM 852 C CA . ALA A 1 117 ? 9.727 -5.082 -12.375 1 98.62 117 ALA A CA 1
ATOM 853 C C . ALA A 1 117 ? 9.5 -6.484 -12.93 1 98.62 117 ALA A C 1
ATOM 855 O O . ALA A 1 117 ? 10.344 -7.012 -13.656 1 98.62 117 ALA A O 1
ATOM 856 N N . ASN A 1 118 ? 8.414 -7.102 -12.641 1 98.75 118 ASN A N 1
ATOM 857 C CA . ASN A 1 118 ? 8.141 -8.469 -13.07 1 98.75 118 ASN A CA 1
ATOM 858 C C . ASN A 1 118 ? 8.141 -8.578 -14.594 1 98.75 118 ASN A C 1
ATOM 860 O O . ASN A 1 118 ? 8.438 -9.641 -15.141 1 98.75 118 ASN A O 1
ATOM 864 N N . TYR A 1 119 ? 7.879 -7.492 -15.273 1 98.06 119 TYR A N 1
ATOM 865 C CA . TYR A 1 119 ? 7.832 -7.523 -16.734 1 98.06 119 TYR A CA 1
ATOM 866 C C . TYR A 1 119 ? 9.234 -7.641 -17.328 1 98.06 119 TYR A C 1
ATOM 868 O O . TYR A 1 119 ? 9.391 -7.871 -18.531 1 98.06 119 TYR A O 1
ATOM 876 N N . MET A 1 120 ? 10.219 -7.504 -16.438 1 98.19 120 MET A N 1
ATOM 877 C CA . MET A 1 120 ? 11.594 -7.672 -16.906 1 98.19 120 MET A CA 1
ATOM 878 C C . MET A 1 120 ? 11.93 -9.148 -17.094 1 98.19 120 MET A C 1
ATOM 880 O O . MET A 1 120 ? 12.945 -9.484 -17.703 1 98.19 120 MET A O 1
ATOM 884 N N . LEU A 1 121 ? 11.094 -10.008 -16.562 1 98.69 121 LEU A N 1
ATOM 885 C CA . LEU A 1 121 ? 11.172 -11.414 -16.938 1 98.69 121 LEU A CA 1
ATOM 886 C C . LEU A 1 121 ? 10.594 -11.641 -18.344 1 98.69 121 LEU A C 1
ATOM 888 O O . LEU A 1 121 ? 9.547 -12.273 -18.484 1 98.69 121 LEU A O 1
ATOM 892 N N . ASN A 1 122 ? 11.344 -11.125 -19.312 1 98.56 122 ASN A N 1
ATOM 893 C CA . ASN A 1 122 ? 10.938 -11.133 -20.703 1 98.56 122 ASN A CA 1
ATOM 894 C C . ASN A 1 122 ? 11.742 -12.141 -21.516 1 98.56 122 ASN A C 1
ATOM 896 O O . ASN A 1 122 ? 12.422 -13 -20.953 1 98.56 122 ASN A O 1
ATOM 900 N N . GLN A 1 123 ? 11.602 -12.102 -22.828 1 98.69 123 GLN A N 1
ATOM 901 C CA . GLN A 1 123 ? 12.281 -13.031 -23.719 1 98.69 123 GLN A CA 1
ATOM 902 C C . GLN A 1 123 ? 13.789 -13.031 -23.484 1 98.69 123 GLN A C 1
ATOM 904 O O . GLN A 1 123 ? 14.414 -14.086 -23.406 1 98.69 123 GLN A O 1
ATOM 909 N N . GLN A 1 124 ? 14.344 -11.836 -23.328 1 98.69 124 GLN A N 1
ATOM 910 C CA . GLN A 1 124 ? 15.781 -11.719 -23.141 1 98.69 124 GLN A CA 1
ATOM 911 C C . GLN A 1 124 ? 16.219 -12.414 -21.844 1 98.69 124 GLN A C 1
ATOM 913 O O . GLN A 1 124 ? 17.203 -13.156 -21.844 1 98.69 124 GLN A O 1
ATOM 918 N N . LYS A 1 125 ? 15.5 -12.219 -20.797 1 98.69 125 LYS A N 1
ATOM 919 C CA . LYS A 1 125 ? 15.852 -12.836 -19.531 1 98.69 125 LYS A CA 1
ATOM 920 C C . LYS A 1 125 ? 15.719 -14.352 -19.594 1 98.69 125 LYS A C 1
ATOM 922 O O . LYS A 1 125 ? 16.5 -15.078 -18.984 1 98.69 125 LYS A O 1
ATOM 927 N N . ALA A 1 126 ? 14.68 -14.812 -20.297 1 98.88 126 ALA A N 1
ATOM 928 C CA . ALA A 1 126 ? 14.523 -16.25 -20.484 1 98.88 126 ALA A CA 1
ATOM 929 C C . ALA A 1 126 ? 15.75 -16.844 -21.172 1 98.88 126 ALA A C 1
ATOM 931 O O . ALA A 1 126 ? 16.281 -17.875 -20.719 1 98.88 126 ALA A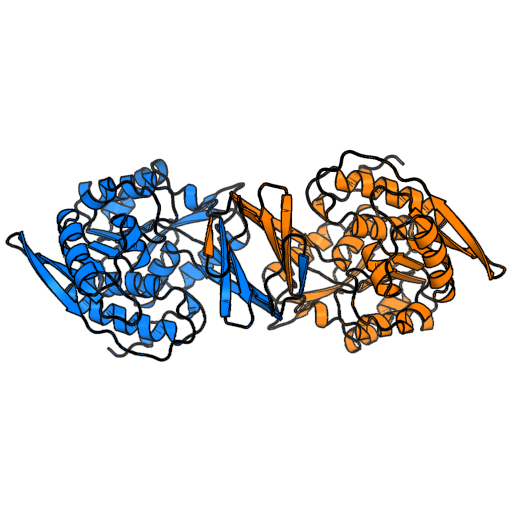 O 1
ATOM 932 N N . VAL A 1 127 ? 16.219 -16.172 -22.188 1 98.81 127 VAL A N 1
ATOM 933 C CA . VAL A 1 127 ? 17.391 -16.641 -22.922 1 98.81 127 VAL A CA 1
ATOM 934 C C . VAL A 1 127 ? 18.609 -16.656 -22.016 1 98.81 127 VAL A C 1
ATOM 936 O O . VAL A 1 127 ? 19.391 -17.625 -22.016 1 98.81 127 VAL A O 1
ATOM 939 N N . GLU A 1 128 ? 18.734 -15.641 -21.234 1 98.69 128 GLU A N 1
ATOM 940 C CA . GLU A 1 128 ? 19.875 -15.523 -20.312 1 98.69 128 GLU A CA 1
ATOM 941 C C . GLU A 1 128 ? 19.828 -16.609 -19.234 1 98.69 128 GLU A C 1
ATOM 943 O O . GLU A 1 128 ? 20.828 -16.859 -18.578 1 98.69 128 GLU A O 1
ATOM 948 N N . SER A 1 129 ? 18.688 -17.25 -19.094 1 98.69 129 SER A N 1
ATOM 949 C CA . SER A 1 129 ? 18.5 -18.219 -18 1 98.69 129 SER A CA 1
ATOM 950 C C . SER A 1 129 ? 18.688 -19.641 -18.5 1 98.69 129 SER A C 1
ATOM 952 O O . SER A 1 129 ? 18.406 -20.609 -17.781 1 98.69 129 SER A O 1
ATOM 954 N N . GLU A 1 130 ? 19.141 -19.828 -19.688 1 98.75 130 GLU A N 1
ATOM 955 C CA . GLU A 1 130 ? 19.203 -21.141 -20.328 1 98.75 130 GLU A CA 1
ATOM 956 C C . GLU A 1 130 ? 20.062 -22.109 -19.5 1 98.75 130 GLU A C 1
ATOM 958 O O . GLU A 1 130 ? 19.703 -23.266 -19.344 1 98.75 130 GLU A O 1
ATOM 963 N N . GLU A 1 131 ? 21.188 -21.625 -18.969 1 98.44 131 GLU A N 1
ATOM 964 C CA . GLU A 1 131 ? 22.062 -22.516 -18.203 1 98.44 131 GLU A CA 1
ATOM 965 C C . GLU A 1 131 ? 21.359 -23.016 -16.938 1 98.44 131 GLU A C 1
ATOM 967 O O . GLU A 1 131 ? 21.547 -24.172 -16.562 1 98.44 131 GLU A O 1
ATOM 972 N N . GLU A 1 132 ? 20.641 -22.172 -16.297 1 98.19 132 GLU A N 1
ATOM 973 C CA . GLU A 1 132 ? 19.891 -22.562 -15.117 1 98.19 132 GLU A CA 1
ATOM 974 C C . GLU A 1 132 ? 18.797 -23.578 -15.469 1 98.19 132 GLU A C 1
ATOM 976 O O . GLU A 1 132 ? 18.547 -24.516 -14.703 1 98.19 132 GLU A O 1
ATOM 981 N N . VAL A 1 133 ? 18.156 -23.328 -16.609 1 98.69 133 VAL A N 1
ATOM 982 C CA . VAL A 1 133 ? 17.125 -24.25 -17.062 1 98.69 133 VAL A CA 1
ATOM 983 C C . VAL A 1 133 ? 17.719 -25.625 -17.297 1 98.69 133 VAL A C 1
ATOM 985 O O . VAL A 1 133 ? 17.188 -26.641 -16.828 1 98.69 133 VAL A O 1
ATOM 988 N N . LYS A 1 134 ? 18.844 -25.641 -17.938 1 97.81 134 LYS A N 1
ATOM 989 C CA . LYS A 1 134 ? 19.516 -26.891 -18.297 1 97.81 134 LYS A CA 1
ATOM 990 C C . LYS A 1 134 ? 19.828 -27.719 -17.047 1 97.81 134 LYS A C 1
ATOM 992 O O . LYS A 1 134 ? 19.812 -28.953 -17.094 1 97.81 134 LYS A O 1
ATOM 997 N N . LYS A 1 135 ? 20.078 -27.047 -15.992 1 96.94 135 LYS A N 1
ATOM 998 C CA . LYS A 1 135 ? 20.5 -27.703 -14.766 1 96.94 135 LYS A CA 1
ATOM 999 C C . LYS A 1 135 ? 19.297 -28.078 -13.898 1 96.94 135 LYS A C 1
ATOM 1001 O O . LYS A 1 135 ? 19.453 -28.656 -12.828 1 96.94 135 LYS A O 1
ATOM 1006 N N . SER A 1 136 ? 18.109 -27.781 -14.328 1 98.31 136 SER A N 1
ATOM 1007 C CA . SER A 1 136 ? 16.906 -28.016 -13.523 1 98.31 136 SER A CA 1
ATOM 1008 C C . SER A 1 136 ? 16.156 -29.266 -14 1 98.31 136 SER A C 1
ATOM 1010 O O . SER A 1 136 ? 16.359 -29.719 -15.125 1 98.31 136 SER A O 1
ATOM 1012 N N . ASN A 1 137 ? 15.383 -29.797 -13.117 1 98.62 137 ASN A N 1
ATOM 1013 C CA . ASN A 1 137 ? 14.531 -30.938 -13.445 1 98.62 137 ASN A CA 1
ATOM 1014 C C . ASN A 1 137 ? 13.148 -30.5 -13.914 1 98.62 137 ASN A C 1
ATOM 1016 O O . ASN A 1 137 ? 12.461 -31.234 -14.625 1 98.62 137 ASN A O 1
ATOM 1020 N N . VAL A 1 138 ? 12.75 -29.359 -13.523 1 98.81 138 VAL A N 1
ATOM 1021 C CA . VAL A 1 138 ? 11.453 -28.812 -13.898 1 98.81 138 VAL A CA 1
ATOM 1022 C C . VAL A 1 138 ? 11.516 -27.281 -13.898 1 98.81 138 VAL A C 1
ATOM 1024 O O . VAL A 1 138 ? 12.242 -26.688 -13.102 1 98.81 138 VAL A O 1
ATOM 1027 N N . VAL A 1 139 ? 10.82 -26.672 -14.828 1 98.94 139 VAL A N 1
ATOM 1028 C CA . VAL A 1 139 ? 10.562 -25.234 -14.867 1 98.94 139 VAL A CA 1
ATOM 1029 C C . VAL A 1 139 ? 9.078 -24.953 -14.672 1 98.94 139 VAL A C 1
ATOM 1031 O O . VAL A 1 139 ? 8.242 -25.547 -15.359 1 98.94 139 VAL A O 1
ATOM 1034 N N . MET A 1 140 ? 8.734 -24.125 -13.734 1 98.88 140 MET A N 1
ATOM 1035 C CA . MET A 1 140 ? 7.352 -23.734 -13.484 1 98.88 140 MET A CA 1
ATOM 1036 C C . MET A 1 140 ? 7.148 -22.25 -13.719 1 98.88 140 MET A C 1
ATOM 1038 O O . MET A 1 140 ? 7.996 -21.438 -13.336 1 98.88 140 MET A O 1
ATOM 1042 N N . ILE A 1 141 ? 5.996 -21.891 -14.383 1 98.88 141 ILE A N 1
ATOM 1043 C CA . ILE A 1 141 ? 5.711 -20.5 -14.719 1 98.88 141 ILE A CA 1
ATOM 1044 C C . ILE A 1 141 ? 4.258 -20.172 -14.383 1 98.88 141 ILE A C 1
ATOM 1046 O O . ILE A 1 141 ? 3.445 -21.078 -14.172 1 98.88 141 ILE A O 1
ATOM 1050 N N . GLN A 1 142 ? 3.947 -18.875 -14.312 1 98.44 142 GLN A N 1
ATOM 1051 C CA . GLN A 1 142 ? 2.621 -18.297 -14.117 1 98.44 142 GLN A CA 1
ATOM 1052 C C . GLN A 1 142 ? 2.385 -17.109 -15.047 1 98.44 142 GLN A C 1
ATOM 1054 O O . GLN A 1 142 ? 3.199 -16.844 -15.938 1 98.44 142 GLN A O 1
ATOM 1059 N N . ASN A 1 143 ? 1.291 -16.422 -14.914 1 97.44 143 ASN A N 1
ATOM 1060 C CA . ASN A 1 143 ? 0.949 -15.375 -15.867 1 97.44 143 ASN A CA 1
ATOM 1061 C C . ASN A 1 143 ? 1.188 -13.984 -15.273 1 97.44 143 ASN A C 1
ATOM 1063 O O . ASN A 1 143 ? 0.59 -13.008 -15.719 1 97.44 143 ASN A O 1
ATOM 1067 N N . GLU A 1 144 ? 2.029 -13.828 -14.352 1 97.62 144 GLU A N 1
ATOM 1068 C CA . GLU A 1 144 ? 2.266 -12.523 -13.734 1 97.62 144 GLU A CA 1
ATOM 1069 C C . GLU A 1 144 ? 3.594 -11.93 -14.195 1 97.62 144 GLU A C 1
ATOM 1071 O O . GLU A 1 144 ? 4.18 -11.102 -13.492 1 97.62 144 GLU A O 1
ATOM 1076 N N . ILE A 1 145 ? 4.121 -12.438 -15.305 1 98 145 ILE A N 1
ATOM 1077 C CA . ILE A 1 145 ? 5.309 -11.875 -15.945 1 98 145 ILE A CA 1
ATOM 1078 C C . ILE A 1 145 ? 5.059 -11.719 -17.438 1 98 145 ILE A C 1
ATOM 1080 O O . ILE A 1 145 ? 3.926 -11.859 -17.906 1 98 145 ILE A O 1
ATOM 1084 N N . ASP A 1 146 ? 6.105 -11.312 -18.172 1 97.81 146 ASP A N 1
ATOM 1085 C CA . ASP A 1 146 ? 5.992 -11.117 -19.609 1 97.81 146 ASP A CA 1
ATOM 1086 C C . ASP A 1 146 ? 5.668 -12.43 -20.312 1 97.81 146 ASP A C 1
ATOM 1088 O O . ASP A 1 146 ? 6.328 -13.445 -20.094 1 97.81 146 ASP A O 1
ATOM 1092 N N . GLU A 1 147 ? 4.645 -12.414 -21.188 1 97.62 147 GLU A N 1
ATOM 1093 C CA . GLU A 1 147 ? 4.18 -13.625 -21.859 1 97.62 147 GLU A CA 1
ATOM 1094 C C . GLU A 1 147 ? 5.27 -14.211 -22.75 1 97.62 147 GLU A C 1
ATOM 1096 O O . GLU A 1 147 ? 5.383 -15.43 -22.875 1 97.62 147 GLU A O 1
ATOM 1101 N N . ASN A 1 148 ? 6.008 -13.312 -23.391 1 98.19 148 ASN A N 1
ATOM 1102 C CA . ASN A 1 148 ? 7.082 -13.789 -24.25 1 98.19 148 ASN A CA 1
ATOM 1103 C C . ASN A 1 148 ? 8.203 -14.438 -23.453 1 98.19 148 ASN A C 1
ATOM 1105 O O . ASN A 1 148 ? 8.883 -15.344 -23.938 1 98.19 148 ASN A O 1
ATOM 1109 N N . GLY A 1 149 ? 8.43 -13.922 -22.234 1 98.75 149 GLY A N 1
ATOM 1110 C CA . GLY A 1 149 ? 9.352 -14.594 -21.328 1 98.75 149 GLY A CA 1
ATOM 1111 C C . GLY A 1 149 ? 8.93 -16 -20.984 1 98.75 149 GLY A C 1
ATOM 1112 O O . GLY A 1 149 ? 9.734 -16.938 -21.047 1 98.75 149 GLY A O 1
ATOM 1113 N N . ASN A 1 150 ? 7.688 -16.125 -20.688 1 98.69 150 ASN A N 1
ATOM 1114 C CA . ASN A 1 150 ? 7.109 -17.438 -20.375 1 98.69 150 ASN A CA 1
ATOM 1115 C C . ASN A 1 150 ? 7.266 -18.406 -21.547 1 98.69 150 ASN A C 1
ATOM 1117 O O . ASN A 1 150 ? 7.738 -19.531 -21.359 1 98.69 150 ASN A O 1
ATOM 1121 N N . LEU A 1 151 ? 6.871 -17.953 -22.719 1 98.75 151 LEU A N 1
ATOM 1122 C CA . LEU A 1 151 ? 6.938 -18.828 -23.891 1 98.75 151 LEU A CA 1
ATOM 1123 C C . LEU A 1 151 ? 8.375 -19.234 -24.172 1 98.75 151 LEU A C 1
ATOM 1125 O O . LEU A 1 151 ? 8.648 -20.422 -24.422 1 98.75 151 LEU A O 1
ATOM 1129 N N . THR A 1 152 ? 9.258 -18.281 -24.094 1 98.88 152 THR A N 1
ATOM 1130 C CA . THR A 1 152 ? 10.656 -18.531 -24.438 1 98.88 152 THR A CA 1
ATOM 1131 C C . THR A 1 152 ? 11.289 -19.5 -23.438 1 98.88 152 THR A C 1
ATOM 1133 O O . THR A 1 152 ? 12.031 -20.406 -23.844 1 98.88 152 THR A O 1
ATOM 1136 N N . ILE A 1 153 ? 11.016 -19.375 -22.172 1 98.88 153 ILE A N 1
ATOM 1137 C CA . ILE A 1 153 ? 11.664 -20.219 -21.188 1 98.88 153 ILE A CA 1
ATOM 1138 C C . ILE A 1 153 ? 11.172 -21.656 -21.328 1 98.88 153 ILE A C 1
ATOM 1140 O O . ILE A 1 153 ? 11.93 -22.609 -21.109 1 98.88 153 ILE A O 1
ATOM 1144 N N . PHE A 1 154 ? 9.906 -21.828 -21.688 1 98.88 154 PHE A N 1
ATOM 1145 C CA . PHE A 1 154 ? 9.375 -23.172 -21.906 1 98.88 154 PHE A CA 1
ATOM 1146 C C . PHE A 1 154 ? 10 -23.812 -23.141 1 98.88 154 PHE A C 1
ATOM 1148 O O . PHE A 1 154 ? 10.305 -25 -23.156 1 98.88 154 PHE A O 1
ATOM 1155 N N . LYS A 1 155 ? 10.188 -23.016 -24.219 1 98.88 155 LYS A N 1
ATOM 1156 C CA . LYS A 1 155 ? 10.883 -23.516 -25.406 1 98.88 155 LYS A CA 1
ATOM 1157 C C . LYS A 1 155 ? 12.289 -23.984 -25.047 1 98.88 155 LYS A C 1
ATOM 1159 O O . LYS A 1 155 ? 12.734 -25.047 -25.516 1 98.88 155 LYS A O 1
ATOM 1164 N N . ILE A 1 156 ? 12.961 -23.219 -24.266 1 98.88 156 ILE A N 1
ATOM 1165 C CA . ILE A 1 156 ? 14.305 -23.562 -23.828 1 98.88 156 ILE A CA 1
ATOM 1166 C C . ILE A 1 156 ? 14.258 -24.844 -23 1 98.88 156 ILE A C 1
ATOM 1168 O O . ILE A 1 156 ? 15.109 -25.734 -23.172 1 98.88 156 ILE A O 1
ATOM 1172 N N . ALA A 1 157 ? 13.32 -24.938 -22.094 1 98.88 157 ALA A N 1
ATOM 1173 C CA . ALA A 1 157 ? 13.172 -26.156 -21.297 1 98.88 157 ALA A CA 1
ATOM 1174 C C . ALA A 1 157 ? 13.016 -27.391 -22.172 1 98.88 157 ALA A C 1
ATOM 1176 O O . ALA A 1 157 ? 13.672 -28.406 -21.938 1 98.88 157 ALA A O 1
ATOM 1177 N N . LYS A 1 158 ? 12.164 -27.328 -23.219 1 98.62 158 LYS A N 1
ATOM 1178 C CA . LYS A 1 158 ? 11.93 -28.453 -24.109 1 98.62 158 LYS A CA 1
ATOM 1179 C C . LYS A 1 158 ? 13.195 -28.797 -24.906 1 98.62 158 LYS A C 1
ATOM 1181 O O . LYS A 1 158 ? 13.484 -29.969 -25.141 1 98.62 158 LYS A O 1
ATOM 1186 N N . LYS A 1 159 ? 13.867 -27.703 -25.281 1 98.44 159 LYS A N 1
ATOM 1187 C CA . LYS A 1 159 ? 15.141 -27.906 -25.969 1 98.44 159 LYS A CA 1
ATOM 1188 C C . LYS A 1 159 ? 16.078 -28.781 -25.156 1 98.44 159 LYS A C 1
ATOM 1190 O O . LYS A 1 159 ? 16.859 -29.547 -25.719 1 98.44 159 LYS A O 1
ATOM 1195 N N . HIS A 1 160 ? 16.016 -28.719 -23.906 1 98.44 160 HIS A N 1
ATOM 1196 C CA . HIS A 1 160 ? 16.953 -29.438 -23.047 1 98.44 160 HIS A CA 1
ATOM 1197 C C . HIS A 1 160 ? 16.25 -30.578 -22.312 1 98.44 160 HIS A C 1
ATOM 1199 O O . HIS A 1 160 ? 16.797 -31.109 -21.344 1 98.44 160 HIS A O 1
ATOM 1205 N N . ASN A 1 161 ? 15.055 -30.953 -22.672 1 98.25 161 ASN A N 1
ATOM 1206 C CA . ASN A 1 161 ? 14.273 -32.062 -22.141 1 98.25 161 ASN A CA 1
ATOM 1207 C C . ASN A 1 161 ? 13.977 -31.891 -20.656 1 98.25 161 ASN A C 1
ATOM 1209 O O . ASN A 1 161 ? 14.078 -32.844 -19.875 1 98.25 161 ASN A O 1
ATOM 1213 N N . VAL A 1 162 ? 13.781 -30.656 -20.25 1 98.56 162 VAL A N 1
ATOM 1214 C CA . VAL A 1 162 ? 13.391 -30.328 -18.891 1 98.56 162 VAL A CA 1
ATOM 1215 C C . VAL A 1 162 ? 11.875 -30.281 -18.781 1 98.56 162 VAL A C 1
ATOM 1217 O O . VAL A 1 162 ? 11.188 -29.781 -19.672 1 98.56 162 VAL A O 1
ATOM 1220 N N . LYS A 1 163 ? 11.273 -30.844 -17.703 1 98.69 163 LYS A N 1
ATOM 1221 C CA . LYS A 1 163 ? 9.836 -30.859 -17.453 1 98.69 163 LYS A CA 1
ATOM 1222 C C . LYS A 1 163 ? 9.297 -29.438 -17.297 1 98.69 163 LYS A C 1
ATOM 1224 O O . LYS A 1 163 ? 9.953 -28.578 -16.703 1 98.69 163 LYS A O 1
ATOM 1229 N N . THR A 1 164 ? 8.07 -29.203 -17.844 1 98.88 164 THR A N 1
ATOM 1230 C CA . THR A 1 164 ? 7.461 -27.875 -17.75 1 98.88 164 THR A CA 1
ATOM 1231 C C . THR A 1 164 ? 6.105 -27.953 -17.062 1 98.88 164 THR A C 1
ATOM 1233 O O . THR A 1 164 ? 5.293 -28.828 -17.359 1 98.88 164 THR A O 1
ATOM 1236 N N . VAL A 1 165 ? 5.875 -27.109 -16.062 1 98.94 165 VAL A N 1
ATOM 1237 C CA . VAL A 1 165 ? 4.602 -26.984 -15.359 1 98.94 165 VAL A CA 1
ATOM 1238 C C . VAL A 1 165 ? 4.074 -25.562 -15.508 1 98.94 165 VAL A C 1
ATOM 1240 O O . VAL A 1 165 ? 4.773 -24.594 -15.188 1 98.94 165 VAL A O 1
ATOM 1243 N N . PHE A 1 166 ? 2.854 -25.422 -15.984 1 98.88 166 PHE A N 1
ATOM 1244 C CA . PHE A 1 166 ? 2.238 -24.125 -16.234 1 98.88 166 PHE A CA 1
ATOM 1245 C C . PHE A 1 166 ? 1.005 -23.938 -15.359 1 98.88 166 PHE A C 1
ATOM 1247 O O . PHE A 1 166 ? 0.057 -24.719 -15.43 1 98.88 166 PHE A O 1
ATOM 1254 N N . ASN A 1 167 ? 1.036 -23.016 -14.492 1 98.75 167 ASN A N 1
ATOM 1255 C CA . ASN A 1 167 ? -0.133 -22.5 -13.797 1 98.75 167 ASN A CA 1
ATOM 1256 C C . ASN A 1 167 ? -0.577 -21.156 -14.375 1 98.75 167 ASN A C 1
ATOM 1258 O O . ASN A 1 167 ? 0.003 -20.125 -14.062 1 98.75 167 ASN A O 1
ATOM 1262 N N . PRO A 1 168 ? -1.623 -21.203 -15.242 1 98 168 PRO A N 1
ATOM 1263 C CA . PRO A 1 168 ? -2.012 -19.969 -15.938 1 98 168 PRO A CA 1
ATOM 1264 C C . PRO A 1 168 ? -2.779 -19 -15.031 1 98 168 PRO A C 1
ATOM 1266 O O . PRO A 1 168 ? -3.91 -18.625 -15.352 1 98 168 PRO A O 1
ATOM 1269 N N . ALA A 1 169 ? -2.182 -18.641 -13.969 1 95.88 169 ALA A N 1
ATOM 1270 C CA . ALA A 1 169 ? -2.732 -17.719 -12.984 1 95.88 169 ALA A CA 1
ATOM 1271 C C . ALA A 1 169 ? -2.035 -16.359 -13.055 1 95.88 169 ALA A C 1
ATOM 1273 O O . ALA A 1 169 ? -0.805 -16.281 -12.992 1 95.88 169 ALA A O 1
ATOM 1274 N N . PRO A 1 170 ? -2.775 -15.258 -13.156 1 94.88 170 PRO A N 1
ATOM 1275 C CA . PRO A 1 170 ? -4.23 -15.203 -13.32 1 94.88 170 PRO A CA 1
ATOM 1276 C C . PRO A 1 170 ? -4.68 -15.594 -14.727 1 94.88 170 PRO A C 1
ATOM 1278 O O . PRO A 1 170 ? -3.844 -15.773 -15.617 1 94.88 170 PRO A O 1
ATOM 1281 N N . GLY A 1 171 ? -5.965 -15.82 -14.836 1 93.75 171 GLY A N 1
ATOM 1282 C CA . GLY A 1 171 ? -6.512 -15.984 -16.172 1 93.75 171 GLY A CA 1
ATOM 1283 C C . GLY A 1 171 ? -6.328 -14.758 -17.047 1 93.75 171 GLY A C 1
ATOM 1284 O O . GLY A 1 171 ? -6.484 -13.625 -16.578 1 93.75 171 GLY A O 1
ATOM 1285 N N . LEU A 1 172 ? -5.891 -14.922 -18.219 1 91.94 172 LEU A N 1
ATOM 1286 C CA . LEU A 1 172 ? -5.688 -13.836 -19.172 1 91.94 172 LEU A CA 1
ATOM 1287 C C . LEU A 1 172 ? -6.602 -13.992 -20.375 1 91.94 172 LEU A C 1
ATOM 1289 O O . LEU A 1 172 ? -6.672 -15.07 -20.969 1 91.94 172 LEU A O 1
ATOM 1293 N N . PRO A 1 173 ? -7.105 -12.766 -20.641 1 86.94 173 PRO A N 1
ATOM 1294 C CA . PRO A 1 173 ? -7.828 -12.82 -21.922 1 86.94 173 PRO A CA 1
ATOM 1295 C C . PRO A 1 173 ? -6.895 -12.883 -23.125 1 86.94 173 PRO A C 1
ATOM 1297 O O . PRO A 1 173 ? -5.824 -12.266 -23.109 1 86.94 173 PRO A O 1
ATOM 1300 N N . ASN A 1 174 ? -6.992 -13.727 -23.984 1 87.56 174 ASN A N 1
ATOM 1301 C CA . ASN A 1 174 ? -6.254 -13.812 -25.234 1 87.56 174 ASN A CA 1
ATOM 1302 C C . ASN A 1 174 ? -4.883 -14.445 -25.047 1 87.56 174 ASN A C 1
ATOM 1304 O O . ASN A 1 174 ? -3.914 -14.055 -25.703 1 87.56 174 ASN A O 1
ATOM 1308 N N . LEU A 1 175 ? -4.688 -15.133 -23.984 1 90.31 175 LEU A N 1
ATOM 1309 C CA . LEU A 1 175 ? -3.457 -15.898 -23.797 1 90.31 175 LEU A CA 1
ATOM 1310 C C . LEU A 1 175 ? -3.064 -16.609 -25.094 1 90.31 175 LEU A C 1
ATOM 1312 O O . LEU A 1 175 ? -3.918 -17.172 -25.781 1 90.31 175 LEU A O 1
ATOM 1316 N N . ASN A 1 176 ? -1.751 -16.469 -25.469 1 90.56 176 ASN A N 1
ATOM 1317 C CA . ASN A 1 176 ? -1.233 -17.25 -26.594 1 90.56 176 ASN A CA 1
ATOM 1318 C C . ASN A 1 176 ? -1.183 -18.734 -26.266 1 90.56 176 ASN A C 1
ATOM 1320 O O . ASN A 1 176 ? -0.296 -19.188 -25.547 1 90.56 176 ASN A O 1
ATOM 1324 N N . ASN A 1 177 ? -2 -19.5 -26.938 1 92.19 177 ASN A N 1
ATOM 1325 C CA . ASN A 1 177 ? -2.15 -20.922 -26.641 1 92.19 177 ASN A CA 1
ATOM 1326 C C . ASN A 1 177 ? -0.934 -21.719 -27.094 1 92.19 177 ASN A C 1
ATOM 1328 O O . ASN A 1 177 ? -0.788 -22.891 -26.734 1 92.19 177 ASN A O 1
ATOM 1332 N N . GLU A 1 178 ? -0.072 -21.047 -27.812 1 97 178 GLU A N 1
ATOM 1333 C CA . GLU A 1 178 ? 1.146 -21.734 -28.25 1 97 178 GLU A CA 1
ATOM 1334 C C . GLU A 1 178 ? 1.903 -22.312 -27.047 1 97 178 GLU A C 1
ATOM 1336 O O . GLU A 1 178 ? 2.531 -23.359 -27.156 1 97 178 GLU A O 1
ATOM 1341 N N . ILE A 1 179 ? 1.792 -21.672 -25.922 1 98.25 179 ILE A N 1
ATOM 1342 C CA . ILE A 1 179 ? 2.545 -22.047 -24.734 1 98.25 179 ILE A CA 1
ATOM 1343 C C . ILE A 1 179 ? 2.137 -23.453 -24.297 1 98.25 179 ILE A C 1
ATOM 1345 O O . ILE A 1 179 ? 2.938 -24.188 -23.703 1 98.25 179 ILE A O 1
ATOM 1349 N N . LEU A 1 180 ? 0.903 -23.891 -24.594 1 98.5 180 LEU A N 1
ATOM 1350 C CA . LEU A 1 180 ? 0.384 -25.172 -24.172 1 98.5 180 LEU A CA 1
ATOM 1351 C C . LEU A 1 180 ? 1.134 -26.312 -24.844 1 98.5 180 LEU A C 1
ATOM 1353 O O . LEU A 1 180 ? 1.317 -27.391 -24.25 1 98.5 180 LEU A O 1
ATOM 1357 N N . LYS A 1 181 ? 1.611 -26.047 -26.047 1 98.19 181 LYS A N 1
ATOM 1358 C CA . LYS A 1 181 ? 2.375 -27.047 -26.781 1 98.19 181 LYS A CA 1
ATOM 1359 C C . LYS A 1 181 ? 3.67 -27.406 -26.062 1 98.19 181 LYS A C 1
ATOM 1361 O O . LYS A 1 181 ? 4.191 -28.516 -26.203 1 98.19 181 LYS A O 1
ATOM 1366 N N . TYR A 1 182 ? 4.125 -26.453 -25.312 1 98.75 182 TYR A N 1
ATOM 1367 C CA . TYR A 1 182 ? 5.391 -26.641 -24.609 1 98.75 182 TYR A CA 1
ATOM 1368 C C . TYR A 1 182 ? 5.152 -26.953 -23.141 1 98.75 182 TYR A C 1
ATOM 1370 O O . TYR A 1 182 ? 6.09 -26.953 -22.344 1 98.75 182 TYR A O 1
ATOM 1378 N N . THR A 1 183 ? 3.941 -27.203 -22.766 1 98.81 183 THR A N 1
ATOM 1379 C CA . THR A 1 183 ? 3.553 -27.5 -21.391 1 98.81 183 THR A CA 1
ATOM 1380 C C . THR A 1 183 ? 3.41 -29 -21.188 1 98.81 183 THR A C 1
ATOM 1382 O O . THR A 1 183 ? 2.68 -29.672 -21.922 1 98.81 183 THR A O 1
ATOM 1385 N N . ASP A 1 184 ? 4.137 -29.562 -20.219 1 98.69 184 ASP A N 1
ATOM 1386 C CA . ASP A 1 184 ? 3.924 -30.969 -19.859 1 98.69 184 ASP A CA 1
ATOM 1387 C C . ASP A 1 184 ? 2.719 -31.109 -18.938 1 98.69 184 ASP A C 1
ATOM 1389 O O . ASP A 1 184 ? 1.824 -31.922 -19.188 1 98.69 184 ASP A O 1
ATOM 1393 N N . ILE A 1 185 ? 2.674 -30.328 -17.875 1 98.88 185 ILE A N 1
ATOM 1394 C CA . ILE A 1 185 ? 1.594 -30.406 -16.891 1 98.88 185 ILE A CA 1
ATOM 1395 C C . ILE A 1 185 ? 0.944 -29.031 -16.734 1 98.88 185 ILE A C 1
ATOM 1397 O O . ILE A 1 185 ? 1.627 -28.047 -16.453 1 98.88 185 ILE A O 1
ATOM 1401 N N . LEU A 1 186 ? -0.342 -28.969 -16.953 1 98.81 186 LEU A N 1
ATOM 1402 C CA . LEU A 1 186 ? -1.156 -27.766 -16.766 1 98.81 186 LEU A CA 1
ATOM 1403 C C . LEU A 1 186 ? -1.971 -27.859 -15.484 1 98.81 186 LEU A C 1
ATOM 1405 O O . LEU A 1 186 ? -2.676 -28.859 -15.258 1 98.81 186 LEU A O 1
ATOM 1409 N N . ILE A 1 187 ? -1.831 -26.906 -14.617 1 98.88 187 ILE A N 1
ATOM 1410 C CA . ILE A 1 187 ? -2.645 -26.812 -13.406 1 98.88 187 ILE A CA 1
ATOM 1411 C C . ILE A 1 187 ? -3.465 -25.516 -13.438 1 98.88 187 ILE A C 1
ATOM 1413 O O . ILE A 1 187 ? -2.906 -24.422 -13.422 1 98.88 187 ILE A O 1
ATOM 1417 N N . ALA A 1 188 ? -4.766 -25.625 -13.469 1 98.38 188 ALA A N 1
ATOM 1418 C CA . ALA A 1 188 ? -5.629 -24.453 -13.578 1 98.38 188 ALA A CA 1
ATOM 1419 C C . ALA A 1 188 ? -6.832 -24.562 -12.648 1 98.38 188 ALA A C 1
ATOM 1421 O O . ALA A 1 188 ? -7.316 -25.672 -12.383 1 98.38 188 ALA A O 1
ATOM 1422 N N . ASN A 1 189 ? -7.254 -23.406 -12.133 1 96.62 189 ASN A N 1
ATOM 1423 C CA . ASN A 1 189 ? -8.508 -23.406 -11.391 1 96.62 189 ASN A CA 1
ATOM 1424 C C . ASN A 1 189 ? -9.703 -23.141 -12.297 1 96.62 189 ASN A C 1
ATOM 1426 O O . ASN A 1 189 ? -9.578 -23.203 -13.523 1 96.62 189 ASN A O 1
ATOM 1430 N N . GLU A 1 190 ? -10.828 -22.922 -11.711 1 96.38 190 GLU A N 1
ATOM 1431 C CA . GLU A 1 190 ? -12.07 -22.766 -12.461 1 96.38 190 GLU A CA 1
ATOM 1432 C C . GLU A 1 190 ? -12 -21.562 -13.391 1 96.38 190 GLU A C 1
ATOM 1434 O O . GLU A 1 190 ? -12.25 -21.688 -14.594 1 96.38 190 GLU A O 1
ATOM 1439 N N . ASN A 1 191 ? -11.641 -20.422 -12.867 1 94.19 191 ASN A N 1
ATOM 1440 C CA . ASN A 1 191 ? -11.562 -19.188 -13.641 1 94.19 191 ASN A CA 1
ATOM 1441 C C . ASN A 1 191 ? -10.531 -19.297 -14.758 1 94.19 191 ASN A C 1
ATOM 1443 O O . ASN A 1 191 ? -10.797 -18.891 -15.898 1 94.19 191 ASN A O 1
ATOM 1447 N N . GLU A 1 192 ? -9.383 -19.797 -14.438 1 96.12 192 GLU A N 1
ATOM 1448 C CA . GLU A 1 192 ? -8.305 -19.969 -15.406 1 96.12 192 GLU A CA 1
ATOM 1449 C C . GLU A 1 192 ? -8.734 -20.906 -16.531 1 96.12 192 GLU A C 1
ATOM 1451 O O . GLU A 1 192 ? -8.414 -20.672 -17.703 1 96.12 192 GLU A O 1
ATOM 1456 N N . THR A 1 193 ? -9.422 -21.938 -16.156 1 97.19 193 THR A N 1
ATOM 1457 C CA . THR A 1 193 ? -9.93 -22.875 -17.156 1 97.19 193 THR A CA 1
ATOM 1458 C C . THR A 1 193 ? -10.875 -22.172 -18.125 1 97.19 193 THR A C 1
ATOM 1460 O O . THR A 1 193 ? -10.797 -22.391 -19.344 1 97.19 193 THR A O 1
ATOM 1463 N N . GLU A 1 194 ? -11.734 -21.359 -17.562 1 96.94 194 GLU A N 1
ATOM 1464 C CA . GLU A 1 194 ? -12.664 -20.609 -18.406 1 96.94 194 GLU A CA 1
ATOM 1465 C C . GLU A 1 194 ? -11.93 -19.703 -19.375 1 96.94 194 GLU A C 1
ATOM 1467 O O . GLU A 1 194 ? -12.305 -19.594 -20.547 1 96.94 194 GLU A O 1
ATOM 1472 N N . PHE A 1 195 ? -10.922 -19.125 -18.938 1 95.56 195 PHE A N 1
ATOM 1473 C CA . PHE A 1 195 ? -10.133 -18.25 -19.781 1 95.56 195 PHE A CA 1
ATOM 1474 C C . PHE A 1 195 ? -9.391 -19.047 -20.859 1 95.56 195 PHE A C 1
ATOM 1476 O O . PHE A 1 195 ? -9.305 -18.609 -22 1 95.56 195 PHE A O 1
ATOM 1483 N N . LEU A 1 196 ? -8.805 -20.156 -20.484 1 96.44 196 LEU A N 1
ATOM 1484 C CA . LEU A 1 196 ? -8.055 -21 -21.422 1 96.44 196 LEU A CA 1
ATOM 1485 C C . LEU A 1 196 ? -8.945 -21.469 -22.562 1 96.44 196 LEU A C 1
ATOM 1487 O O . LEU A 1 196 ? -8.492 -21.562 -23.703 1 96.44 196 LEU A O 1
ATOM 1491 N N . LEU A 1 197 ? -10.172 -21.734 -22.266 1 95.5 197 LEU A N 1
ATOM 1492 C CA . LEU A 1 197 ? -11.07 -22.328 -23.25 1 95.5 197 LEU A CA 1
ATOM 1493 C C . LEU A 1 197 ? -11.992 -21.266 -23.844 1 95.5 197 LEU A C 1
ATOM 1495 O O . LEU A 1 197 ? -12.688 -21.531 -24.828 1 95.5 197 LEU A O 1
ATOM 1499 N N . ASN A 1 198 ? -12.023 -20.094 -23.25 1 94.06 198 ASN A N 1
ATOM 1500 C CA . ASN A 1 198 ? -12.914 -19 -23.641 1 94.06 198 ASN A CA 1
ATOM 1501 C C . ASN A 1 198 ? -14.375 -19.438 -23.625 1 94.06 198 ASN A C 1
ATOM 1503 O O . ASN A 1 198 ? -15.094 -19.25 -24.609 1 94.06 198 ASN A O 1
ATOM 1507 N N . LYS A 1 199 ? -14.758 -20.109 -22.594 1 93.19 199 LYS A N 1
ATOM 1508 C CA . LYS A 1 199 ? -16.141 -20.531 -22.391 1 93.19 199 LYS A CA 1
ATOM 1509 C C . LYS A 1 199 ? -16.453 -20.734 -20.906 1 93.19 199 LYS A C 1
ATOM 1511 O O . LYS A 1 199 ? -15.539 -20.875 -20.094 1 93.19 199 LYS A O 1
ATOM 1516 N N . ASN A 1 200 ? -17.734 -20.75 -20.672 1 93.88 200 ASN A N 1
ATOM 1517 C CA . ASN A 1 200 ? -18.172 -21 -19.297 1 93.88 200 ASN A CA 1
ATOM 1518 C C . ASN A 1 200 ? -18.031 -22.484 -18.938 1 93.88 200 ASN A C 1
ATOM 1520 O O . ASN A 1 200 ? -18.391 -23.359 -19.734 1 93.88 200 ASN A O 1
ATOM 1524 N N . VAL A 1 201 ? -17.422 -22.781 -17.891 1 93.94 201 VAL A N 1
ATOM 1525 C CA . VAL A 1 201 ? -17.281 -24.125 -17.344 1 93.94 201 VAL A CA 1
ATOM 1526 C C . VAL A 1 201 ? -17.797 -24.156 -15.906 1 93.94 201 VAL A C 1
ATOM 1528 O O . VAL A 1 201 ? -17.141 -23.656 -14.992 1 93.94 201 VAL A O 1
ATOM 1531 N N . THR A 1 202 ? -18.922 -24.797 -15.68 1 92.69 202 THR A N 1
ATOM 1532 C CA . THR A 1 202 ? -19.562 -24.625 -14.375 1 92.69 202 THR A CA 1
ATOM 1533 C C . THR A 1 202 ? -19.906 -25.984 -13.758 1 92.69 202 THR A C 1
ATOM 1535 O O . THR A 1 202 ? -19.828 -26.141 -12.539 1 92.69 202 THR A O 1
ATOM 1538 N N . THR A 1 203 ? -20.203 -26.984 -14.57 1 93.88 203 THR A N 1
ATOM 1539 C CA . THR A 1 203 ? -20.641 -28.281 -14.055 1 93.88 203 THR A CA 1
ATOM 1540 C C . THR A 1 203 ? -19.484 -29.281 -14.055 1 93.88 203 THR A C 1
ATOM 1542 O O . THR A 1 203 ? -18.469 -29.062 -14.711 1 93.88 203 THR A O 1
ATOM 1545 N N . ASP A 1 204 ? -19.703 -30.391 -13.352 1 93.44 204 ASP A N 1
ATOM 1546 C CA . ASP A 1 204 ? -18.719 -31.469 -13.352 1 93.44 204 ASP A CA 1
ATOM 1547 C C . ASP A 1 204 ? -18.453 -31.969 -14.773 1 93.44 204 ASP A C 1
ATOM 1549 O O . ASP A 1 204 ? -17.312 -32.219 -15.141 1 93.44 204 ASP A O 1
ATOM 1553 N N . ASP A 1 205 ? -19.547 -32.094 -15.469 1 94.94 205 ASP A N 1
ATOM 1554 C CA . ASP A 1 205 ? -19.422 -32.562 -16.844 1 94.94 205 ASP A CA 1
ATOM 1555 C C . ASP A 1 205 ? -18.609 -31.578 -17.688 1 94.94 205 ASP A C 1
ATOM 1557 O O . ASP A 1 205 ? -17.828 -31.984 -18.547 1 94.94 205 ASP A O 1
ATOM 1561 N N . ASP A 1 206 ? -18.906 -30.297 -17.438 1 96.88 206 ASP A N 1
ATOM 1562 C CA . ASP A 1 206 ? -18.156 -29.266 -18.156 1 96.88 206 ASP A CA 1
ATOM 1563 C C . ASP A 1 206 ? -16.656 -29.391 -17.891 1 96.88 206 ASP A C 1
ATOM 1565 O O . ASP A 1 206 ? -15.844 -29.266 -18.812 1 96.88 206 ASP A O 1
ATOM 1569 N N . PHE A 1 207 ? -16.297 -29.641 -16.703 1 97.56 207 PHE A N 1
ATOM 1570 C CA . PHE A 1 207 ? -14.891 -29.719 -16.328 1 97.56 207 PHE A CA 1
ATOM 1571 C C . PHE A 1 207 ? -14.25 -30.984 -16.891 1 97.56 207 PHE A C 1
ATOM 1573 O O . PHE A 1 207 ? -13.078 -30.984 -17.25 1 97.56 207 PHE A O 1
ATOM 1580 N N . MET A 1 208 ? -14.992 -32.094 -16.922 1 96.81 208 MET A N 1
ATOM 1581 C CA . MET A 1 208 ? -14.484 -33.312 -17.547 1 96.81 208 MET A CA 1
ATOM 1582 C C . MET A 1 208 ? -14.188 -33.094 -19.031 1 96.81 208 MET A C 1
ATOM 1584 O O . MET A 1 208 ? -13.133 -33.5 -19.516 1 96.81 208 MET A O 1
ATOM 1588 N N . GLU A 1 209 ? -15.102 -32.438 -19.625 1 97.19 209 GLU A N 1
ATOM 1589 C CA . GLU A 1 209 ? -14.906 -32.094 -21.031 1 97.19 209 GLU A CA 1
ATOM 1590 C C . GLU A 1 209 ? -13.734 -31.141 -21.234 1 97.19 209 GLU A C 1
ATOM 1592 O O . GLU A 1 209 ? -12.984 -31.266 -22.203 1 97.19 209 GLU A O 1
ATOM 1597 N N . ALA A 1 210 ? -13.641 -30.172 -20.375 1 98 210 ALA A N 1
ATOM 1598 C CA . ALA A 1 210 ? -12.531 -29.219 -20.422 1 98 210 ALA A CA 1
ATOM 1599 C C . ALA A 1 210 ? -11.195 -29.938 -20.297 1 98 210 ALA A C 1
ATOM 1601 O O . ALA A 1 210 ? -10.258 -29.656 -21.062 1 98 210 ALA A O 1
ATOM 1602 N N . ALA A 1 211 ? -11.125 -30.844 -19.359 1 98.06 211 ALA A N 1
ATOM 1603 C CA . ALA A 1 211 ? -9.891 -31.609 -19.172 1 98.06 211 ALA A CA 1
ATOM 1604 C C . ALA A 1 211 ? -9.531 -32.406 -20.422 1 98.06 211 ALA A C 1
ATOM 1606 O O . ALA A 1 211 ? -8.367 -32.469 -20.812 1 98.06 211 ALA A O 1
ATOM 1607 N N . LYS A 1 212 ? -10.539 -33 -21.031 1 95.94 212 LYS A N 1
ATOM 1608 C CA . LYS A 1 212 ? -10.328 -33.781 -22.25 1 95.94 212 LYS A CA 1
ATOM 1609 C C . LYS A 1 212 ? -9.844 -32.906 -23.406 1 95.94 212 LYS A C 1
ATOM 1611 O O . LYS A 1 212 ? -9.031 -33.344 -24.219 1 95.94 212 LYS A O 1
ATOM 1616 N N . SER A 1 213 ? -10.391 -31.75 -23.453 1 96.88 213 SER A N 1
ATOM 1617 C CA . SER A 1 213 ? -9.984 -30.828 -24.516 1 96.88 213 SER A CA 1
ATOM 1618 C C . SER A 1 213 ? -8.555 -30.344 -24.297 1 96.88 213 SER A C 1
ATOM 1620 O O . SER A 1 213 ? -7.746 -30.344 -25.219 1 96.88 213 SER A O 1
ATOM 1622 N N . LEU A 1 214 ? -8.242 -29.969 -23.109 1 98.06 214 LEU A N 1
ATOM 1623 C CA . LEU A 1 214 ? -6.965 -29.344 -22.797 1 98.06 214 LEU A CA 1
ATOM 1624 C C . LEU A 1 214 ? -5.832 -30.375 -22.844 1 98.06 214 LEU A C 1
ATOM 1626 O O . LEU A 1 214 ? -4.703 -30.031 -23.203 1 98.06 214 LEU A O 1
ATOM 1630 N N . ILE A 1 215 ? -6.152 -31.641 -22.516 1 97.94 215 ILE A N 1
ATOM 1631 C CA . ILE A 1 215 ? -5.121 -32.688 -22.469 1 97.94 215 ILE A CA 1
ATOM 1632 C C . ILE A 1 215 ? -4.527 -32.875 -23.859 1 97.94 215 ILE A C 1
ATOM 1634 O O . ILE A 1 215 ? -3.355 -33.25 -23.984 1 97.94 215 ILE A O 1
ATOM 1638 N N . ASN A 1 216 ? -5.301 -32.562 -24.844 1 96.06 216 ASN A N 1
ATOM 1639 C CA . ASN A 1 216 ? -4.828 -32.719 -26.219 1 96.06 216 ASN A CA 1
ATOM 1640 C C . ASN A 1 216 ? -3.857 -31.594 -26.594 1 96.06 216 ASN A C 1
ATOM 1642 O O . ASN A 1 216 ? -3.152 -31.703 -27.609 1 96.06 216 ASN A O 1
ATOM 1646 N N . LEU A 1 217 ? -3.791 -30.609 -25.812 1 97.12 217 LEU A N 1
ATOM 1647 C CA . LEU A 1 217 ? -2.979 -29.438 -26.125 1 97.12 217 LEU A CA 1
ATOM 1648 C C . LEU A 1 217 ? -1.675 -29.453 -25.344 1 97.12 217 LEU A C 1
ATOM 1650 O O . LEU A 1 217 ? -0.775 -28.656 -25.609 1 97.12 217 LEU A O 1
ATOM 1654 N N . VAL A 1 218 ? -1.527 -30.328 -24.344 1 98 218 VAL A N 1
ATOM 1655 C CA . VAL A 1 218 ? -0.323 -30.391 -23.516 1 98 218 VAL A CA 1
ATOM 1656 C C . VAL A 1 218 ? 0.334 -31.766 -23.672 1 98 218 VAL A C 1
ATOM 1658 O O . VAL A 1 218 ? -0.152 -32.625 -24.422 1 98 218 VAL A O 1
ATOM 1661 N N . ASN A 1 219 ? 1.419 -32.031 -22.906 1 97.12 219 ASN A N 1
ATOM 1662 C CA . ASN A 1 219 ? 2.227 -33.188 -23.266 1 97.12 219 ASN A CA 1
ATOM 1663 C C . ASN A 1 219 ? 2.039 -34.312 -22.266 1 97.12 219 ASN A C 1
ATOM 1665 O O . ASN A 1 219 ? 2.346 -35.469 -22.562 1 97.12 219 ASN A O 1
ATOM 1669 N N . GLU A 1 220 ? 1.479 -34 -21.031 1 97.56 220 GLU A N 1
ATOM 1670 C CA . GLU A 1 220 ? 1.493 -35.062 -20.047 1 97.56 220 GLU A CA 1
ATOM 1671 C C . GLU A 1 220 ? 0.202 -35.094 -19.234 1 97.56 220 GLU A C 1
ATOM 1673 O O . GLU A 1 220 ? -0.434 -36.125 -19.094 1 97.56 220 GLU A O 1
ATOM 1678 N N . ALA A 1 221 ? -0.209 -33.969 -18.641 1 98.56 221 ALA A N 1
ATOM 1679 C CA . ALA A 1 221 ? -1.364 -34 -17.75 1 98.56 221 ALA A CA 1
ATOM 1680 C C . ALA A 1 221 ? -2.033 -32.625 -17.656 1 98.56 221 ALA A C 1
ATOM 1682 O O . ALA A 1 221 ? -1.381 -31.594 -17.844 1 98.56 221 ALA A O 1
ATOM 1683 N N . VAL A 1 222 ? -3.33 -32.656 -17.375 1 98.75 222 VAL A N 1
ATOM 1684 C CA . VAL A 1 222 ? -4.148 -31.5 -17.031 1 98.75 222 VAL A CA 1
ATOM 1685 C C . VAL A 1 222 ? -4.797 -31.719 -15.656 1 98.75 222 VAL A C 1
ATOM 1687 O O . VAL A 1 222 ? -5.449 -32.75 -15.43 1 98.75 222 VAL A O 1
ATOM 1690 N N . ILE A 1 223 ? -4.527 -30.797 -14.789 1 98.75 223 ILE A N 1
ATOM 1691 C CA . ILE A 1 223 ? -5.086 -30.828 -13.438 1 98.75 223 ILE A CA 1
ATOM 1692 C C . ILE A 1 223 ? -5.961 -29.594 -13.227 1 98.75 223 ILE A C 1
ATOM 1694 O O . ILE A 1 223 ? -5.461 -28.469 -13.195 1 98.75 223 ILE A O 1
ATOM 1698 N N . LEU A 1 224 ? -7.262 -29.781 -13.039 1 98.5 224 LEU A N 1
ATOM 1699 C CA . LEU A 1 224 ? -8.203 -28.703 -12.836 1 98.5 224 LEU A CA 1
ATOM 1700 C C . LEU A 1 224 ? -8.719 -28.688 -11.398 1 98.5 224 LEU A C 1
ATOM 1702 O O . LEU A 1 224 ? -9.562 -29.5 -11.031 1 98.5 224 LEU A O 1
ATOM 1706 N N . THR A 1 225 ? -8.219 -27.719 -10.617 1 97.06 225 THR A N 1
ATOM 1707 C CA . THR A 1 225 ? -8.68 -27.562 -9.242 1 97.06 225 THR A CA 1
ATOM 1708 C C . THR A 1 225 ? -9.969 -26.75 -9.195 1 97.06 225 THR A C 1
ATOM 1710 O O . THR A 1 225 ? -10.195 -25.891 -10.039 1 97.06 225 THR A O 1
ATOM 1713 N N . ARG A 1 226 ? -10.859 -27.047 -8.18 1 94.5 226 ARG A N 1
ATOM 1714 C CA . ARG A 1 226 ? -12.18 -26.422 -8.141 1 94.5 226 ARG A CA 1
ATOM 1715 C C . ARG A 1 226 ? -12.562 -26.031 -6.719 1 94.5 226 ARG A C 1
ATOM 1717 O O . ARG A 1 226 ? -13.68 -26.312 -6.273 1 94.5 226 ARG A O 1
ATOM 1724 N N . GLY A 1 227 ? -11.68 -25.5 -6.027 1 88.44 227 GLY A N 1
ATOM 1725 C CA . GLY A 1 227 ? -11.969 -25.062 -4.668 1 88.44 227 GLY A CA 1
ATOM 1726 C C . GLY A 1 227 ? -12.508 -26.188 -3.791 1 88.44 227 GLY A C 1
ATOM 1727 O O . GLY A 1 227 ? -11.781 -27.125 -3.457 1 88.44 227 GLY A O 1
ATOM 1728 N N . LYS A 1 228 ? -13.805 -26.047 -3.438 1 86.88 228 LYS A N 1
ATOM 1729 C CA . LYS A 1 228 ? -14.438 -27 -2.537 1 86.88 228 LYS A CA 1
ATOM 1730 C C . LYS A 1 228 ? -14.969 -28.219 -3.307 1 86.88 228 LYS A C 1
ATOM 1732 O O . LYS A 1 228 ? -15.5 -29.156 -2.709 1 86.88 228 LYS A O 1
ATOM 1737 N N . ASN A 1 229 ? -14.766 -28.234 -4.574 1 91.25 229 ASN A N 1
ATOM 1738 C CA . ASN A 1 229 ? -15.211 -29.344 -5.414 1 91.25 229 ASN A CA 1
ATOM 1739 C C . ASN A 1 229 ? -14.055 -30.266 -5.777 1 91.25 229 ASN A C 1
ATOM 1741 O O . ASN A 1 229 ? -12.891 -29.938 -5.539 1 91.25 229 ASN A O 1
ATOM 1745 N N . THR A 1 230 ? -14.344 -31.375 -6.352 1 94.94 230 THR A N 1
ATOM 1746 C CA . THR A 1 230 ? -13.344 -32.375 -6.715 1 94.94 230 THR A CA 1
ATOM 1747 C C . THR A 1 230 ? -12.367 -31.812 -7.742 1 94.94 230 THR A C 1
ATOM 1749 O O . THR A 1 230 ? -12.727 -30.922 -8.531 1 94.94 230 THR A O 1
ATOM 1752 N N . THR A 1 231 ? -11.188 -32.281 -7.684 1 97.38 231 THR A N 1
ATOM 1753 C CA . THR A 1 231 ? -10.203 -31.984 -8.719 1 97.38 231 THR A CA 1
ATOM 1754 C C . THR A 1 231 ? -10.414 -32.906 -9.93 1 97.38 231 THR A C 1
ATOM 1756 O O . THR A 1 231 ? -10.594 -34.094 -9.781 1 97.38 231 THR A O 1
ATOM 1759 N N . VAL A 1 232 ? -10.461 -32.344 -11.109 1 98.25 232 VAL A N 1
ATOM 1760 C CA . VAL A 1 232 ? -10.602 -33.125 -12.344 1 98.25 232 VAL A CA 1
ATOM 1761 C C . VAL A 1 232 ? -9.242 -33.25 -13.023 1 98.25 232 VAL A C 1
ATOM 1763 O O . VAL A 1 232 ? -8.508 -32.281 -13.164 1 98.25 232 VAL A O 1
ATOM 1766 N N . VAL A 1 233 ? -8.945 -34.5 -13.469 1 98.25 233 VAL A N 1
ATOM 1767 C CA . VAL A 1 233 ? -7.598 -34.781 -13.961 1 98.25 233 VAL A CA 1
ATOM 1768 C C . VAL A 1 233 ? -7.676 -35.562 -15.281 1 98.25 233 VAL A C 1
ATOM 1770 O O . VAL A 1 233 ? -8.523 -36.438 -15.445 1 98.25 233 VAL A O 1
ATOM 1773 N N . ALA A 1 234 ? -6.895 -35.188 -16.234 1 98.19 234 ALA A N 1
ATOM 1774 C CA . ALA A 1 234 ? -6.625 -35.969 -17.453 1 98.19 234 ALA A CA 1
ATOM 1775 C C . ALA A 1 234 ? -5.133 -36.219 -17.609 1 98.19 234 ALA A C 1
ATOM 1777 O O . ALA A 1 234 ? -4.309 -35.312 -17.422 1 98.19 234 ALA A O 1
ATOM 1778 N N . ILE A 1 235 ? -4.73 -37.438 -17.875 1 97.44 235 ILE A N 1
ATOM 1779 C CA . ILE A 1 235 ? -3.328 -37.812 -18.047 1 97.44 235 ILE A CA 1
ATOM 1780 C C . ILE A 1 235 ? -3.158 -38.625 -19.328 1 97.44 235 ILE A C 1
ATOM 1782 O O . ILE A 1 235 ? -4.059 -39.344 -19.734 1 97.44 235 ILE A O 1
ATOM 1786 N N . LYS A 1 236 ? -2.01 -38.312 -20 1 94.81 236 LYS A N 1
ATOM 1787 C CA . LYS A 1 236 ? -1.598 -39.188 -21.125 1 94.81 236 LYS A CA 1
ATOM 1788 C C . LYS A 1 236 ? -0.768 -40.344 -20.641 1 94.81 236 LYS A C 1
ATOM 1790 O O . LYS A 1 236 ? 0.25 -40.188 -19.969 1 94.81 236 LYS A O 1
ATOM 1795 N N . ASN A 1 237 ? -1.252 -41.5 -20.844 1 84.5 237 ASN A N 1
ATOM 1796 C CA . ASN A 1 237 ? -0.475 -42.656 -20.469 1 84.5 237 ASN A CA 1
ATOM 1797 C C . ASN A 1 237 ? 0.537 -43.031 -21.547 1 84.5 237 ASN A C 1
ATOM 1799 O O . ASN A 1 237 ? 0.651 -42.344 -22.562 1 84.5 237 ASN A O 1
ATOM 1803 N N . ASN A 1 238 ? 1.366 -44 -21.297 1 78.06 238 ASN A N 1
ATOM 1804 C CA . ASN A 1 238 ? 2.473 -44.406 -22.156 1 78.06 238 ASN A CA 1
ATOM 1805 C C . ASN A 1 238 ? 1.985 -44.781 -23.562 1 78.06 238 ASN A C 1
ATOM 1807 O O . ASN A 1 238 ? 2.73 -44.656 -24.531 1 78.06 238 ASN A O 1
ATOM 1811 N N . ASN A 1 239 ? 0.754 -45.219 -23.688 1 74.75 239 ASN A N 1
ATOM 1812 C CA . ASN A 1 239 ? 0.238 -45.656 -25 1 74.75 239 ASN A CA 1
ATOM 1813 C C . ASN A 1 239 ? -0.581 -44.531 -25.656 1 74.75 239 ASN A C 1
ATOM 1815 O O . ASN A 1 239 ? -1.418 -44.812 -26.516 1 74.75 239 ASN A O 1
ATOM 1819 N N . SER A 1 240 ? -0.444 -43.312 -25.141 1 77.5 240 SER A N 1
ATOM 1820 C CA . SER A 1 240 ? -1.123 -42.125 -25.656 1 77.5 240 SER A CA 1
ATOM 1821 C C . SER A 1 240 ? -2.623 -42.188 -25.391 1 77.5 240 SER A C 1
ATOM 1823 O O . SER A 1 240 ? -3.408 -41.531 -26.078 1 77.5 240 SER A O 1
ATOM 1825 N N . ASN A 1 241 ? -2.873 -43.188 -24.531 1 89.06 241 ASN A N 1
ATOM 1826 C CA . ASN A 1 241 ? -4.258 -43.188 -24.078 1 89.06 241 ASN A CA 1
ATOM 1827 C C . ASN A 1 241 ? -4.508 -42.156 -23 1 89.06 241 ASN A C 1
ATOM 1829 O O . ASN A 1 241 ? -3.637 -41.906 -22.156 1 89.06 241 ASN A O 1
ATOM 1833 N N . ILE A 1 242 ? -5.637 -41.531 -23.156 1 93.12 242 ILE A N 1
ATOM 1834 C CA . ILE A 1 242 ? -6.008 -40.5 -22.188 1 93.12 242 ILE A CA 1
ATOM 1835 C C . ILE A 1 242 ? -6.863 -41.125 -21.078 1 93.12 242 ILE A C 1
ATOM 1837 O O . ILE A 1 242 ? -7.836 -41.812 -21.359 1 93.12 242 ILE A O 1
ATOM 1841 N N . GLU A 1 243 ? -6.434 -40.969 -19.875 1 94.94 243 GLU A N 1
ATOM 1842 C CA . GLU A 1 243 ? -7.207 -41.312 -18.688 1 94.94 243 GLU A CA 1
ATOM 1843 C C . GLU A 1 243 ? -7.738 -40.062 -17.984 1 94.94 243 GLU A C 1
ATOM 1845 O O . GLU A 1 243 ? -7.004 -39.094 -17.797 1 94.94 243 GLU A O 1
ATOM 1850 N N . THR A 1 244 ? -9.047 -40.062 -17.719 1 96.06 244 THR A N 1
ATOM 1851 C CA . THR A 1 244 ? -9.68 -38.969 -16.984 1 96.06 244 THR A CA 1
ATOM 1852 C C . THR A 1 244 ? -10.289 -39.469 -15.68 1 96.06 244 THR A C 1
ATOM 1854 O O . THR A 1 244 ? -10.906 -40.562 -15.656 1 96.06 244 THR A O 1
ATOM 1857 N N . PHE A 1 245 ? -10.062 -38.844 -14.602 1 95.81 245 PHE A N 1
ATOM 1858 C CA . PHE A 1 245 ? -10.633 -39.219 -13.312 1 95.81 245 PHE A CA 1
ATOM 1859 C C . PHE A 1 245 ? -10.766 -38 -12.398 1 95.81 245 PHE A C 1
ATOM 1861 O O . PHE A 1 245 ? -10.352 -36.875 -12.766 1 95.81 245 PHE A O 1
ATOM 1868 N N . THR A 1 246 ? -11.406 -38.156 -11.281 1 97.06 246 THR A N 1
ATOM 1869 C CA . THR A 1 246 ? -11.57 -37.125 -10.281 1 97.06 246 THR A CA 1
ATOM 1870 C C . THR A 1 246 ? -10.914 -37.531 -8.961 1 97.06 246 THR A C 1
ATOM 1872 O O . THR A 1 246 ? -10.758 -38.719 -8.688 1 97.06 246 THR A O 1
ATOM 1875 N N . ILE A 1 247 ? -10.461 -36.562 -8.281 1 96.56 247 ILE A N 1
ATOM 1876 C CA . ILE A 1 247 ? -9.914 -36.75 -6.941 1 96.56 247 ILE A CA 1
ATOM 1877 C C . ILE A 1 247 ? -10.711 -35.938 -5.926 1 96.56 247 ILE A C 1
ATOM 1879 O O . ILE A 1 247 ? -10.859 -34.719 -6.078 1 96.56 247 ILE A O 1
ATOM 1883 N N . PRO A 1 248 ? -11.25 -36.625 -4.902 1 93.44 248 PRO A N 1
ATOM 1884 C CA . PRO A 1 248 ? -12 -35.875 -3.881 1 93.44 248 PRO A CA 1
ATOM 1885 C C . PRO A 1 248 ? -11.133 -34.906 -3.102 1 93.44 248 PRO A C 1
ATOM 1887 O O . PRO A 1 248 ? -9.914 -35.094 -3.01 1 93.44 248 PRO A O 1
ATOM 1890 N N . ILE A 1 249 ? -11.773 -33.875 -2.641 1 86.94 249 ILE A N 1
ATOM 1891 C CA . ILE A 1 249 ? -11.047 -32.875 -1.851 1 86.94 249 ILE A CA 1
ATOM 1892 C C . ILE A 1 249 ? -11.195 -33.219 -0.365 1 86.94 249 ILE A C 1
ATOM 1894 O O . ILE A 1 249 ? -12.102 -33.938 0.036 1 86.94 249 ILE A O 1
ATOM 1898 N N . ILE A 1 250 ? -10.305 -32.594 0.341 1 84.88 250 ILE A N 1
ATOM 1899 C CA . ILE A 1 250 ? -10.398 -32.625 1.797 1 84.88 250 ILE A CA 1
ATOM 1900 C C . ILE A 1 250 ? -11.102 -31.375 2.297 1 84.88 250 ILE A C 1
ATOM 1902 O O . ILE A 1 250 ? -10.602 -30.266 2.115 1 84.88 250 ILE A O 1
ATOM 1906 N N . SER A 1 251 ? -12.195 -31.578 2.906 1 87.56 251 SER A N 1
ATOM 1907 C CA . SER A 1 251 ? -12.953 -30.438 3.396 1 87.56 251 SER A CA 1
ATOM 1908 C C . SER A 1 251 ? -12.414 -29.953 4.742 1 87.56 251 SER A C 1
ATOM 1910 O O . SER A 1 251 ? -12.266 -30.734 5.676 1 87.56 251 SER A O 1
ATOM 1912 N N . VAL A 1 252 ? -12.016 -28.703 4.738 1 91.19 252 VAL A N 1
ATOM 1913 C CA . VAL A 1 252 ? -11.586 -28.094 5.992 1 91.19 252 VAL A CA 1
ATOM 1914 C C . VAL A 1 252 ? -12.266 -26.75 6.18 1 91.19 252 VAL A C 1
ATOM 1916 O O . VAL A 1 252 ? -12.82 -26.188 5.23 1 91.19 252 VAL A O 1
ATOM 1919 N N . LYS A 1 253 ? -12.352 -26.172 7.5 1 91.94 253 LYS A N 1
ATOM 1920 C CA . LYS A 1 253 ? -12.82 -24.812 7.754 1 91.94 253 LYS A CA 1
ATOM 1921 C C . LYS A 1 253 ? -11.766 -23.781 7.352 1 91.94 253 LYS A C 1
ATOM 1923 O O . LYS A 1 253 ? -10.773 -23.594 8.062 1 91.94 253 LYS A O 1
ATOM 1928 N N . ALA A 1 254 ? -12.047 -23.156 6.297 1 91.06 254 ALA A N 1
ATOM 1929 C CA . ALA A 1 254 ? -11.07 -22.219 5.766 1 91.06 254 ALA A CA 1
ATOM 1930 C C . ALA A 1 254 ? -11.109 -20.891 6.523 1 91.06 254 ALA A C 1
ATOM 1932 O O . ALA A 1 254 ? -12.195 -20.375 6.816 1 91.06 254 ALA A O 1
ATOM 1933 N N . ILE A 1 255 ? -10 -20.375 6.934 1 91.31 255 ILE A N 1
ATOM 1934 C CA . ILE A 1 255 ? -9.82 -19.047 7.527 1 91.31 255 ILE A CA 1
ATOM 1935 C C . ILE A 1 255 ? -9.438 -18.047 6.445 1 91.31 255 ILE A C 1
ATOM 1937 O O . ILE A 1 255 ? -10 -16.953 6.379 1 91.31 255 ILE A O 1
ATOM 1941 N N . ASP A 1 256 ? -8.641 -18.375 5.586 1 91 256 ASP A N 1
ATOM 1942 C CA . ASP A 1 256 ? -8.102 -17.547 4.512 1 91 256 ASP A CA 1
ATOM 1943 C C . ASP A 1 256 ? -7.633 -18.406 3.338 1 91 256 ASP A C 1
ATOM 1945 O O . ASP A 1 256 ? -6.668 -19.156 3.463 1 91 256 ASP A O 1
ATOM 1949 N N . THR A 1 257 ? -8.25 -18.219 2.234 1 89.94 257 THR A N 1
ATOM 1950 C CA . THR A 1 257 ? -7.961 -19.094 1.098 1 89.94 257 THR A CA 1
ATOM 1951 C C . THR A 1 257 ? -6.938 -18.438 0.171 1 89.94 257 THR A C 1
ATOM 1953 O O . THR A 1 257 ? -6.625 -18.984 -0.895 1 89.94 257 THR A O 1
ATOM 1956 N N . THR A 1 258 ? -6.418 -17.297 0.539 1 90.19 258 THR A N 1
ATOM 1957 C CA . THR A 1 258 ? -5.469 -16.578 -0.295 1 90.19 258 THR A CA 1
ATOM 1958 C C . THR A 1 258 ? -4.191 -17.375 -0.493 1 90.19 258 THR A C 1
ATOM 1960 O O . THR A 1 258 ? -3.578 -17.828 0.478 1 90.19 258 THR A O 1
ATOM 1963 N N . GLY A 1 259 ? -3.82 -17.625 -1.731 1 93.88 259 GLY A N 1
ATOM 1964 C CA . GLY A 1 259 ? -2.576 -18.312 -2.051 1 93.88 259 GLY A CA 1
ATOM 1965 C C . GLY A 1 259 ? -2.705 -19.828 -2.035 1 93.88 259 GLY A C 1
ATOM 1966 O O . GLY A 1 259 ? -1.732 -20.531 -2.289 1 93.88 259 GLY A O 1
ATOM 1967 N N . ALA A 1 260 ? -3.918 -20.344 -1.779 1 94.94 260 ALA A N 1
ATOM 1968 C CA . ALA A 1 260 ? -4.117 -21.781 -1.681 1 94.94 260 ALA A CA 1
ATOM 1969 C C . ALA A 1 260 ? -3.756 -22.469 -2.99 1 94.94 260 ALA A C 1
ATOM 1971 O O . ALA A 1 260 ? -3.18 -23.562 -2.984 1 94.94 260 ALA A O 1
ATOM 1972 N N . GLY A 1 261 ? -4.16 -21.859 -4.102 1 96.88 261 GLY A N 1
ATOM 1973 C CA . GLY A 1 261 ? -3.793 -22.406 -5.398 1 96.88 261 GLY A CA 1
ATOM 1974 C C . GLY A 1 261 ? -2.293 -22.469 -5.617 1 96.88 261 GLY A C 1
ATOM 1975 O O . GLY A 1 261 ? -1.778 -23.453 -6.152 1 96.88 261 GLY A O 1
ATOM 1976 N N . ASP A 1 262 ? -1.604 -21.438 -5.234 1 98.44 262 ASP A N 1
ATOM 1977 C CA . ASP A 1 262 ? -0.148 -21.406 -5.34 1 98.44 262 ASP A CA 1
ATOM 1978 C C . ASP A 1 262 ? 0.485 -22.469 -4.441 1 98.44 262 ASP A C 1
ATOM 1980 O O . ASP A 1 262 ? 1.464 -23.109 -4.824 1 98.44 262 ASP A O 1
ATOM 1984 N N . CYS A 1 263 ? -0.057 -22.547 -3.236 1 98.44 263 CYS A N 1
ATOM 1985 C CA . CYS A 1 263 ? 0.404 -23.578 -2.316 1 98.44 263 CYS A CA 1
ATOM 1986 C C . CYS A 1 263 ? 0.251 -24.969 -2.934 1 98.44 263 CYS A C 1
ATOM 1988 O O . CYS A 1 263 ? 1.159 -25.797 -2.844 1 98.44 263 CYS A O 1
ATOM 1990 N N . PHE A 1 264 ? -0.875 -25.188 -3.541 1 98.25 264 PHE A N 1
ATOM 1991 C CA . PHE A 1 264 ? -1.134 -26.453 -4.234 1 98.25 264 PHE A CA 1
ATOM 1992 C C . PHE A 1 264 ? -0.085 -26.703 -5.309 1 98.25 264 PHE A C 1
ATOM 1994 O O . PHE A 1 264 ? 0.505 -27.781 -5.367 1 98.25 264 PHE A O 1
ATOM 2001 N N . CYS A 1 265 ? 0.178 -25.703 -6.117 1 98.81 265 CYS A N 1
ATOM 2002 C CA . CYS A 1 265 ? 1.101 -25.844 -7.238 1 98.81 265 CYS A CA 1
ATOM 2003 C C . CYS A 1 265 ? 2.508 -26.172 -6.75 1 98.81 265 CYS A C 1
ATOM 2005 O O . CYS A 1 265 ? 3.148 -27.094 -7.25 1 98.81 265 CYS A O 1
ATOM 2007 N N . GLY A 1 266 ? 3 -25.359 -5.793 1 98.88 266 GLY A N 1
ATOM 2008 C CA . GLY A 1 266 ? 4.316 -25.625 -5.234 1 98.88 266 GLY A CA 1
ATOM 2009 C C . GLY A 1 266 ? 4.422 -27 -4.586 1 98.88 266 GLY A C 1
ATOM 2010 O O . GLY A 1 266 ? 5.43 -27.688 -4.738 1 98.88 266 GLY A O 1
ATOM 2011 N N . SER A 1 267 ? 3.393 -27.391 -3.902 1 98.88 267 SER A N 1
ATOM 2012 C CA . SER A 1 267 ? 3.367 -28.672 -3.217 1 98.88 267 SER A CA 1
ATOM 2013 C C . SER A 1 267 ? 3.301 -29.828 -4.211 1 98.88 267 SER A C 1
ATOM 2015 O O . SER A 1 267 ? 3.879 -30.891 -3.973 1 98.88 267 SER A O 1
ATOM 2017 N N . PHE A 1 268 ? 2.533 -29.625 -5.262 1 98.81 268 PHE A N 1
ATOM 2018 C CA . PHE A 1 268 ? 2.467 -30.641 -6.309 1 98.81 268 PHE A CA 1
ATOM 2019 C C . PHE A 1 268 ? 3.848 -30.906 -6.898 1 98.81 268 PHE A C 1
ATOM 2021 O O . PHE A 1 268 ? 4.262 -32.062 -7.039 1 98.81 268 PHE A O 1
ATOM 2028 N N . VAL A 1 269 ? 4.52 -29.844 -7.207 1 98.88 269 VAL A N 1
ATOM 2029 C CA . VAL A 1 269 ? 5.824 -29.969 -7.848 1 98.88 269 VAL A CA 1
ATOM 2030 C C . VAL A 1 269 ? 6.809 -30.625 -6.875 1 98.88 269 VAL A C 1
ATOM 2032 O O . VAL A 1 269 ? 7.656 -31.422 -7.281 1 98.88 269 VAL A O 1
ATOM 2035 N N . HIS A 1 270 ? 6.738 -30.25 -5.609 1 98.69 270 HIS A N 1
ATOM 2036 C CA . HIS A 1 270 ? 7.535 -30.938 -4.594 1 98.69 270 HIS A CA 1
ATOM 2037 C C . HIS A 1 270 ? 7.289 -32.438 -4.629 1 98.69 270 HIS A C 1
ATOM 2039 O O . HIS A 1 270 ? 8.234 -33.219 -4.699 1 98.69 270 HIS A O 1
ATOM 2045 N N . ALA A 1 271 ? 6.039 -32.844 -4.578 1 98.62 271 ALA A N 1
ATOM 2046 C CA . ALA A 1 271 ? 5.672 -34.25 -4.504 1 98.62 271 ALA A CA 1
ATOM 2047 C C . ALA A 1 271 ? 6.09 -35 -5.77 1 98.62 271 ALA A C 1
ATOM 2049 O O . ALA A 1 271 ? 6.656 -36.094 -5.699 1 98.62 271 ALA A O 1
ATOM 2050 N N . TYR A 1 272 ? 5.863 -34.375 -6.922 1 98.56 272 TYR A N 1
ATOM 2051 C CA . TYR A 1 272 ? 6.062 -35.031 -8.219 1 98.56 272 TYR A CA 1
ATOM 2052 C C . TYR A 1 272 ? 7.543 -35.094 -8.562 1 98.56 272 TYR A C 1
ATOM 2054 O O . TYR A 1 272 ? 8.016 -36.125 -9.055 1 98.56 272 TYR A O 1
ATOM 2062 N N . ILE A 1 273 ? 8.289 -34.062 -8.273 1 98.12 273 ILE A N 1
ATOM 2063 C CA . ILE A 1 273 ? 9.672 -33.969 -8.727 1 98.12 273 ILE A CA 1
ATOM 2064 C C . ILE A 1 273 ? 10.617 -34.438 -7.629 1 98.12 273 ILE A C 1
ATOM 2066 O O . ILE A 1 273 ? 11.492 -35.281 -7.867 1 98.12 273 ILE A O 1
ATOM 2070 N N . THR A 1 274 ? 10.414 -33.906 -6.453 1 97.19 274 THR A N 1
ATOM 2071 C CA . THR A 1 274 ? 11.336 -34.188 -5.363 1 97.19 274 THR A CA 1
ATOM 2072 C C . THR A 1 274 ? 11.062 -35.562 -4.777 1 97.19 274 THR A C 1
ATOM 2074 O O . THR A 1 274 ? 11.992 -36.375 -4.586 1 97.19 274 THR A O 1
ATOM 2077 N N . LYS A 1 275 ? 9.805 -35.906 -4.547 1 97.19 275 LYS A N 1
ATOM 2078 C CA . LYS A 1 275 ? 9.445 -37.188 -3.936 1 97.19 275 LYS A CA 1
ATOM 2079 C C . LYS A 1 275 ? 9.219 -38.281 -4.992 1 97.19 275 LYS A C 1
ATOM 2081 O O . LYS A 1 275 ? 9.117 -39.469 -4.672 1 97.19 275 LYS A O 1
ATOM 2086 N N . LYS A 1 276 ? 9.055 -37.906 -6.184 1 97.75 276 LYS A N 1
ATOM 2087 C CA . LYS A 1 276 ? 8.883 -38.812 -7.316 1 97.75 276 LYS A CA 1
ATOM 2088 C C . LYS A 1 276 ? 7.594 -39.625 -7.184 1 97.75 276 LYS A C 1
ATOM 2090 O O . LYS A 1 276 ? 7.574 -40.812 -7.461 1 97.75 276 LYS A O 1
ATOM 2095 N N . LEU A 1 277 ? 6.598 -38.969 -6.699 1 97.94 277 LEU A N 1
ATOM 2096 C CA . LEU A 1 277 ? 5.281 -39.594 -6.617 1 97.94 277 LEU A CA 1
ATOM 2097 C C . LEU A 1 277 ? 4.582 -39.562 -7.973 1 97.94 277 LEU A C 1
ATOM 2099 O O . LEU A 1 277 ? 4.98 -38.812 -8.867 1 97.94 277 LEU A O 1
ATOM 2103 N N . SER A 1 278 ? 3.551 -40.469 -8.148 1 97.38 278 SER A N 1
ATOM 2104 C CA . SER A 1 278 ? 2.711 -40.375 -9.336 1 97.38 278 SER A CA 1
ATOM 2105 C C . SER A 1 278 ? 1.922 -39.094 -9.375 1 97.38 278 SER A C 1
ATOM 2107 O O . SER A 1 278 ? 1.815 -38.375 -8.367 1 97.38 278 SER A O 1
ATOM 2109 N N . ILE A 1 279 ? 1.38 -38.719 -10.508 1 97.75 279 IL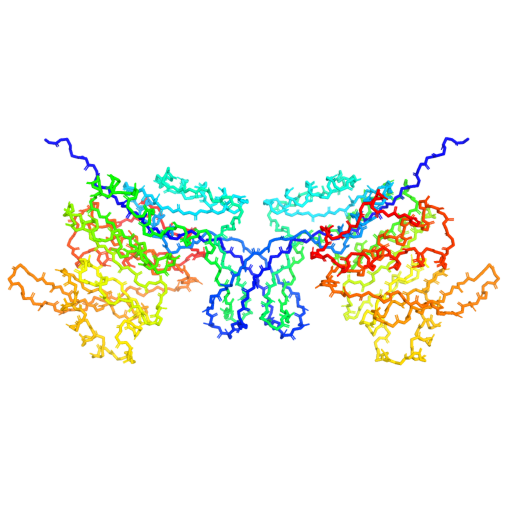E A N 1
ATOM 2110 C CA . ILE A 1 279 ? 0.571 -37.5 -10.641 1 97.75 279 ILE A CA 1
ATOM 2111 C C . ILE A 1 279 ? -0.597 -37.562 -9.664 1 97.75 279 ILE A C 1
ATOM 2113 O O . ILE A 1 279 ? -0.855 -36.594 -8.945 1 97.75 279 ILE A O 1
ATOM 2117 N N . LYS A 1 280 ? -1.267 -38.719 -9.633 1 97.44 280 LYS A N 1
ATOM 2118 C CA . LYS A 1 280 ? -2.402 -38.875 -8.727 1 97.44 280 LYS A CA 1
ATOM 2119 C C . LYS A 1 280 ? -1.985 -38.688 -7.273 1 97.44 280 LYS A C 1
ATOM 2121 O O . LYS A 1 280 ? -2.625 -37.938 -6.535 1 97.44 280 LYS A O 1
ATOM 2126 N N . GLU A 1 281 ? -0.901 -39.312 -6.875 1 97.94 281 GLU A N 1
ATOM 2127 C CA . GLU A 1 281 ? -0.418 -39.219 -5.504 1 97.94 281 GLU A CA 1
ATOM 2128 C C . GLU A 1 281 ? 0.05 -37.781 -5.199 1 97.94 281 GLU A C 1
ATOM 2130 O O . GLU A 1 281 ? -0.104 -37.312 -4.078 1 97.94 281 GLU A O 1
ATOM 2135 N N . SER A 1 282 ? 0.649 -37.125 -6.184 1 98.5 282 SER A N 1
ATOM 2136 C CA . SER A 1 282 ? 1.12 -35.75 -6.02 1 98.5 282 SER A CA 1
ATOM 2137 C C . SER A 1 282 ? -0.043 -34.812 -5.809 1 98.5 282 SER A C 1
ATOM 2139 O O . SER A 1 282 ? 0.06 -33.844 -5.023 1 98.5 282 SER A O 1
ATOM 2141 N N . ILE A 1 283 ? -1.161 -35.062 -6.508 1 98.25 283 ILE A N 1
ATOM 2142 C CA . ILE A 1 283 ? -2.354 -34.219 -6.355 1 98.25 283 ILE A CA 1
ATOM 2143 C C . ILE A 1 283 ? -2.928 -34.406 -4.953 1 98.25 283 ILE A C 1
ATOM 2145 O O . ILE A 1 283 ? -3.297 -33.438 -4.297 1 98.25 283 ILE A O 1
ATOM 2149 N N . ILE A 1 284 ? -2.955 -35.656 -4.488 1 97.56 284 ILE A N 1
ATOM 2150 C CA . ILE A 1 284 ? -3.475 -35.938 -3.154 1 97.56 284 ILE A CA 1
ATOM 2151 C C . ILE A 1 284 ? -2.609 -35.25 -2.102 1 97.56 284 ILE A C 1
ATOM 2153 O O . ILE A 1 284 ? -3.127 -34.625 -1.183 1 97.56 284 ILE A O 1
ATOM 2157 N N . PHE A 1 285 ? -1.307 -35.344 -2.275 1 97.56 285 PHE A N 1
ATOM 2158 C CA . PHE A 1 285 ? -0.365 -34.688 -1.363 1 97.56 285 PHE A CA 1
ATOM 2159 C C . PHE A 1 285 ? -0.561 -33.188 -1.351 1 97.56 285 PHE A C 1
ATOM 2161 O O . PHE A 1 285 ? -0.681 -32.594 -0.284 1 97.56 285 PHE A O 1
ATOM 2168 N N . ALA A 1 286 ? -0.601 -32.594 -2.531 1 98.12 286 ALA A N 1
ATOM 2169 C CA . ALA A 1 286 ? -0.734 -31.141 -2.678 1 98.12 286 ALA A CA 1
ATOM 2170 C C . ALA A 1 286 ? -2.047 -30.641 -2.074 1 98.12 286 ALA A C 1
ATOM 2172 O O . ALA A 1 286 ? -2.096 -29.562 -1.472 1 98.12 286 ALA A O 1
ATOM 2173 N N . SER A 1 287 ? -3.102 -31.422 -2.24 1 96.94 287 SER A N 1
ATOM 2174 C CA . SER A 1 287 ? -4.406 -31.078 -1.686 1 96.94 287 SER A CA 1
ATOM 2175 C C . SER A 1 287 ? -4.367 -31.031 -0.162 1 96.94 287 SER A C 1
ATOM 2177 O O . SER A 1 287 ? -4.945 -30.141 0.457 1 96.94 287 SER A O 1
ATOM 2179 N N . LYS A 1 288 ? -3.691 -31.984 0.385 1 96.38 288 LYS A N 1
ATOM 2180 C CA . LYS A 1 288 ? -3.559 -32.031 1.838 1 96.38 288 LYS A CA 1
ATOM 2181 C C . LYS A 1 288 ? -2.779 -30.812 2.346 1 96.38 288 LYS A C 1
ATOM 2183 O O . LYS A 1 288 ? -3.17 -30.188 3.334 1 96.38 288 LYS A O 1
ATOM 2188 N N . VAL A 1 289 ? -1.719 -30.484 1.685 1 97.44 289 VAL A N 1
ATOM 2189 C CA . VAL A 1 289 ? -0.891 -29.359 2.1 1 97.44 289 VAL A CA 1
ATOM 2190 C C . VAL A 1 289 ? -1.681 -28.062 1.965 1 97.44 289 VAL A C 1
ATOM 2192 O O . VAL A 1 289 ? -1.675 -27.219 2.873 1 97.44 289 VAL A O 1
ATOM 2195 N N . ALA A 1 290 ? -2.357 -27.859 0.82 1 96.25 290 ALA A N 1
ATOM 2196 C CA . ALA A 1 290 ? -3.154 -26.656 0.59 1 96.25 290 ALA A CA 1
ATOM 2197 C C . ALA A 1 290 ? -4.258 -26.531 1.636 1 96.25 290 ALA A C 1
ATOM 2199 O O . ALA A 1 290 ? -4.605 -25.422 2.039 1 96.25 290 ALA A O 1
ATOM 2200 N N . SER A 1 291 ? -4.82 -27.641 2.068 1 95.12 291 SER A N 1
ATOM 2201 C CA . SER A 1 291 ? -5.879 -27.625 3.072 1 95.12 291 SER A CA 1
ATOM 2202 C C . SER A 1 291 ? -5.359 -27.109 4.41 1 95.12 291 SER A C 1
ATOM 2204 O O . SER A 1 291 ? -6.105 -26.484 5.172 1 95.12 291 SER A O 1
ATOM 2206 N N . LEU A 1 292 ? -4.102 -27.328 4.703 1 95.94 292 LEU A N 1
ATOM 2207 C CA . LEU A 1 292 ? -3.486 -26.781 5.906 1 95.94 292 LEU A CA 1
ATOM 2208 C C . LEU A 1 292 ? -3.277 -25.281 5.785 1 95.94 292 LEU A C 1
ATOM 2210 O O . LEU A 1 292 ? -3.512 -24.531 6.738 1 95.94 292 LEU A O 1
ATOM 2214 N N . SER A 1 293 ? -2.861 -24.875 4.617 1 96.25 293 SER A N 1
ATOM 2215 C CA . SER A 1 293 ? -2.564 -23.469 4.398 1 96.25 293 SER A CA 1
ATOM 2216 C C . SER A 1 293 ? -3.803 -22.594 4.602 1 96.25 293 SER A C 1
ATOM 2218 O O . SER A 1 293 ? -3.713 -21.484 5.137 1 96.25 293 SER A O 1
ATOM 2220 N N . VAL A 1 294 ? -5.012 -23.047 4.203 1 95.19 294 VAL A N 1
ATOM 2221 C CA . VAL A 1 294 ? -6.219 -22.219 4.207 1 95.19 294 VAL A CA 1
ATOM 2222 C C . VAL A 1 294 ? -6.746 -22.094 5.633 1 95.19 294 VAL A C 1
ATOM 2224 O O . VAL A 1 294 ? -7.648 -21.297 5.898 1 95.19 294 VAL A O 1
ATOM 2227 N N . GLN A 1 295 ? -6.148 -22.844 6.551 1 95.44 295 GLN A N 1
ATOM 2228 C CA . GLN A 1 295 ? -6.562 -22.812 7.949 1 95.44 295 GLN A CA 1
ATOM 2229 C C . GLN A 1 295 ? -5.785 -21.75 8.727 1 95.44 295 GLN A C 1
ATOM 2231 O O . GLN A 1 295 ? -5.98 -21.578 9.93 1 95.44 295 GLN A O 1
ATOM 2236 N N . ARG A 1 296 ? -4.91 -21.078 8.07 1 93.12 296 ARG A N 1
ATOM 2237 C CA . ARG A 1 296 ? -4.094 -20.016 8.633 1 93.12 296 ARG A CA 1
ATOM 2238 C C . ARG A 1 296 ? -4.258 -18.719 7.836 1 93.12 296 ARG A C 1
ATOM 2240 O O . ARG A 1 296 ? -4.566 -18.766 6.645 1 93.12 296 ARG A O 1
ATOM 2247 N N . GLN A 1 297 ? -4.062 -17.609 8.469 1 90.75 297 GLN A N 1
ATOM 2248 C CA . GLN A 1 297 ? -4.133 -16.328 7.773 1 90.75 297 GLN A CA 1
ATOM 2249 C C . GLN A 1 297 ? -2.865 -16.062 6.965 1 90.75 297 GLN A C 1
ATOM 2251 O O . GLN A 1 297 ? -1.758 -16.328 7.438 1 90.75 297 GLN A O 1
ATOM 2256 N N . GLY A 1 298 ? -3.135 -15.484 5.77 1 90.88 298 GLY A N 1
ATOM 2257 C CA . GLY A 1 298 ? -1.981 -15.055 4.992 1 90.88 298 GLY A CA 1
ATOM 2258 C C . GLY A 1 298 ? -1.735 -15.922 3.768 1 90.88 298 GLY A C 1
ATOM 2259 O O . GLY A 1 298 ? -2.439 -16.906 3.547 1 90.88 298 GLY A O 1
ATOM 2260 N N . THR A 1 299 ? -0.719 -15.531 3.027 1 94.88 299 THR A N 1
ATOM 2261 C CA . THR A 1 299 ? -0.322 -16.266 1.837 1 94.88 299 THR A CA 1
ATOM 2262 C C . THR A 1 299 ? 0.89 -17.156 2.127 1 94.88 299 THR A C 1
ATOM 2264 O O . THR A 1 299 ? 0.754 -18.234 2.695 1 94.88 299 THR A O 1
ATOM 2267 N N . GLN A 1 300 ? 2.121 -16.656 1.899 1 97.19 300 GLN A N 1
ATOM 2268 C CA . GLN A 1 300 ? 3.326 -17.438 2.123 1 97.19 300 GLN A CA 1
ATOM 2269 C C . GLN A 1 300 ? 3.461 -17.844 3.592 1 97.19 300 GLN A C 1
ATOM 2271 O O . GLN A 1 300 ? 3.959 -18.922 3.906 1 97.19 300 GLN A O 1
ATOM 2276 N N . SER A 1 301 ? 2.984 -16.969 4.477 1 95 301 SER A N 1
ATOM 2277 C CA . SER A 1 301 ? 3.107 -17.203 5.914 1 95 301 SER A CA 1
ATOM 2278 C C . SER A 1 301 ? 2.258 -18.391 6.355 1 95 301 SER A C 1
ATOM 2280 O O . SER A 1 301 ? 2.506 -18.984 7.41 1 95 301 SER A O 1
ATOM 2282 N N . SER A 1 302 ? 1.264 -18.734 5.594 1 96.12 302 SER A N 1
ATOM 2283 C CA . SER A 1 302 ? 0.345 -19.797 5.977 1 96.12 302 SER A CA 1
ATOM 2284 C C . SER A 1 302 ? 0.851 -21.156 5.508 1 96.12 302 SER A C 1
ATOM 2286 O O . SER A 1 302 ? 0.328 -22.203 5.918 1 96.12 302 SER A O 1
ATOM 2288 N N . TYR A 1 303 ? 1.845 -21.188 4.625 1 98.31 303 TYR A N 1
ATOM 2289 C CA . TYR A 1 303 ? 2.332 -22.453 4.062 1 98.31 303 TYR A CA 1
ATOM 2290 C C . TYR A 1 303 ? 3.084 -23.266 5.109 1 98.31 303 TYR A C 1
ATOM 2292 O O . TYR A 1 303 ? 3.932 -22.719 5.828 1 98.31 303 TYR A O 1
ATOM 2300 N N . PRO A 1 304 ? 2.805 -24.562 5.254 1 97.69 304 PRO A N 1
ATOM 2301 C CA . PRO A 1 304 ? 3.461 -25.359 6.289 1 97.69 304 PRO A CA 1
ATOM 2302 C C . PRO A 1 304 ? 4.898 -25.734 5.926 1 97.69 304 PRO A C 1
ATOM 2304 O O . PRO A 1 304 ? 5.219 -25.891 4.746 1 97.69 304 PRO A O 1
ATOM 2307 N N . PHE A 1 305 ? 5.664 -25.906 6.934 1 97.5 305 PHE A N 1
ATOM 2308 C CA . PHE A 1 305 ? 6.992 -26.484 6.793 1 97.5 305 PHE A CA 1
ATOM 2309 C C . PHE A 1 305 ? 6.914 -28 6.781 1 97.5 305 PHE A C 1
ATOM 2311 O O . PHE A 1 305 ? 5.949 -28.594 7.277 1 97.5 305 PHE A O 1
ATOM 2318 N N . LYS A 1 306 ? 7.949 -28.578 6.242 1 96.75 306 LYS A N 1
ATOM 2319 C CA . LYS A 1 306 ? 8.039 -30.031 6.133 1 96.75 306 LYS A CA 1
ATOM 2320 C C . LYS A 1 306 ? 7.816 -30.688 7.488 1 96.75 306 LYS A C 1
ATOM 2322 O O . LYS A 1 306 ? 7.156 -31.734 7.578 1 96.75 306 LYS A O 1
ATOM 2327 N N . ASN A 1 307 ? 8.289 -30.047 8.508 1 95.75 307 ASN A N 1
ATOM 2328 C CA . ASN A 1 307 ? 8.234 -30.656 9.828 1 95.75 307 ASN A CA 1
ATOM 2329 C C . ASN A 1 307 ? 6.836 -30.531 10.445 1 95.75 307 ASN A C 1
ATOM 2331 O O . ASN A 1 307 ? 6.539 -31.172 11.453 1 95.75 307 ASN A O 1
ATOM 2335 N N . GLU A 1 308 ? 5.973 -29.734 9.812 1 94.5 308 GLU A N 1
ATOM 2336 C CA . GLU A 1 308 ? 4.617 -29.531 10.32 1 94.5 308 GLU A CA 1
ATOM 2337 C C . GLU A 1 308 ? 3.648 -30.547 9.711 1 94.5 308 GLU A C 1
ATOM 2339 O O . GLU A 1 308 ? 2.48 -30.609 10.094 1 94.5 308 GLU A O 1
ATOM 2344 N N . ILE A 1 309 ? 4.203 -31.328 8.734 1 93.69 309 ILE A N 1
ATOM 2345 C CA . ILE A 1 309 ? 3.312 -32.281 8.062 1 93.69 309 ILE A CA 1
ATOM 2346 C C . ILE A 1 309 ? 3.688 -33.688 8.445 1 93.69 309 ILE A C 1
ATOM 2348 O O . ILE A 1 309 ? 4.867 -34 8.648 1 93.69 309 ILE A O 1
ATOM 2352 N N . ASP A 1 310 ? 2.635 -34.656 8.625 1 89.75 310 ASP A N 1
ATOM 2353 C CA . ASP A 1 310 ? 2.869 -36 9.078 1 89.75 310 ASP A CA 1
ATOM 2354 C C . ASP A 1 310 ? 2.404 -37.031 8.031 1 89.75 310 ASP A C 1
ATOM 2356 O O . ASP A 1 310 ? 2.213 -38.188 8.344 1 89.75 310 ASP A O 1
ATOM 2360 N N . PHE A 1 311 ? 2.191 -36.562 6.906 1 86.75 311 PHE A N 1
ATOM 2361 C CA . PHE A 1 311 ? 1.733 -37.5 5.863 1 86.75 311 PHE A CA 1
ATOM 2362 C C . PHE A 1 311 ? 2.727 -37.531 4.711 1 86.75 311 PHE A C 1
ATOM 2364 O O . PHE A 1 311 ? 3.553 -36.625 4.559 1 86.75 311 PHE A O 1
ATOM 2371 N N . MET B 1 1 ? 20.797 38.938 24.797 1 39.03 1 MET B N 1
ATOM 2372 C CA . MET B 1 1 ? 19.922 37.812 25.109 1 39.03 1 MET B CA 1
ATOM 2373 C C . MET B 1 1 ? 20.031 36.719 24.062 1 39.03 1 MET B C 1
ATOM 2375 O O . MET B 1 1 ? 19.922 37 22.859 1 39.03 1 MET B O 1
ATOM 2379 N N . ILE B 1 2 ? 20.719 35.656 24.094 1 44.47 2 ILE B N 1
ATOM 2380 C CA . ILE B 1 2 ? 21.203 34.75 23.062 1 44.47 2 ILE B CA 1
ATOM 2381 C C . ILE B 1 2 ? 20.047 34.344 22.141 1 44.47 2 ILE B C 1
ATOM 2383 O O . ILE B 1 2 ? 19 33.875 22.609 1 44.47 2 ILE B O 1
ATOM 2387 N N . ASN B 1 3 ? 19.75 35 21.047 1 49.56 3 ASN B N 1
ATOM 2388 C CA . ASN B 1 3 ? 18.688 35.031 20.047 1 49.56 3 ASN B CA 1
ATOM 2389 C C . ASN B 1 3 ? 18.312 33.625 19.594 1 49.56 3 ASN B C 1
ATOM 2391 O O . ASN B 1 3 ? 18.906 33.094 18.641 1 49.56 3 ASN B O 1
ATOM 2395 N N . GLU B 1 4 ? 17.844 32.75 20.578 1 71.56 4 GLU B N 1
ATOM 2396 C CA . GLU B 1 4 ? 17.562 31.344 20.219 1 71.56 4 GLU B CA 1
ATOM 2397 C C . GLU B 1 4 ? 16.516 31.266 19.125 1 71.56 4 GLU B C 1
ATOM 2399 O O . GLU B 1 4 ? 15.531 32 19.125 1 71.56 4 GLU B O 1
ATOM 2404 N N . GLU B 1 5 ? 16.812 30.688 18.047 1 87.31 5 GLU B N 1
ATOM 2405 C CA . GLU B 1 5 ? 15.914 30.453 16.906 1 87.31 5 GLU B CA 1
ATOM 2406 C C . GLU B 1 5 ? 14.578 29.859 17.375 1 87.31 5 GLU B C 1
ATOM 2408 O O . GLU B 1 5 ? 14.555 28.922 18.172 1 87.31 5 GLU B O 1
ATOM 2413 N N . PRO B 1 6 ? 13.523 30.531 17.016 1 91.38 6 PRO B N 1
ATOM 2414 C CA . PRO B 1 6 ? 12.227 30 17.438 1 91.38 6 PRO B CA 1
ATOM 2415 C C . PRO B 1 6 ? 12.039 28.531 17.078 1 91.38 6 PRO B C 1
ATOM 2417 O O . PRO B 1 6 ? 12.492 28.094 16.031 1 91.38 6 PRO B O 1
ATOM 2420 N N . LYS B 1 7 ? 11.469 27.844 18 1 97.19 7 LYS B N 1
ATOM 2421 C CA . LYS B 1 7 ? 11.289 26.406 17.844 1 97.19 7 LYS B CA 1
ATOM 2422 C C . LYS B 1 7 ? 9.836 26.062 17.547 1 97.19 7 LYS B C 1
ATOM 2424 O O . LYS B 1 7 ? 8.93 26.5 18.25 1 97.19 7 LYS B O 1
ATOM 2429 N N . ILE B 1 8 ? 9.625 25.375 16.469 1 98.75 8 ILE B N 1
ATOM 2430 C CA . ILE B 1 8 ? 8.305 24.891 16.047 1 98.75 8 ILE B CA 1
ATOM 2431 C C . ILE B 1 8 ? 8.148 23.422 16.453 1 98.75 8 ILE B C 1
ATOM 2433 O O . ILE B 1 8 ? 8.977 22.594 16.094 1 98.75 8 ILE B O 1
ATOM 2437 N N . LEU B 1 9 ? 7.156 23.109 17.234 1 98.94 9 LEU B N 1
ATOM 2438 C CA . LEU B 1 9 ? 6.859 21.734 17.609 1 98.94 9 LEU B CA 1
ATOM 2439 C C . LEU B 1 9 ? 5.617 21.234 16.891 1 98.94 9 LEU B C 1
ATOM 2441 O O . LEU B 1 9 ? 4.539 21.828 17 1 98.94 9 LEU B O 1
ATOM 2445 N N . ILE B 1 10 ? 5.801 20.234 16.156 1 98.94 10 ILE B N 1
ATOM 2446 C CA . ILE B 1 10 ? 4.672 19.547 15.531 1 98.94 10 ILE B CA 1
ATOM 2447 C C . ILE B 1 10 ? 4.32 18.297 16.312 1 98.94 10 ILE B C 1
ATOM 2449 O O . ILE B 1 10 ? 5.184 17.453 16.562 1 98.94 10 ILE B O 1
ATOM 2453 N N . PHE B 1 11 ? 3.141 18.172 16.828 1 98.94 11 PHE B N 1
ATOM 2454 C CA . PHE B 1 11 ? 2.547 16.969 17.406 1 98.94 11 PHE B CA 1
ATOM 2455 C C . PHE B 1 11 ? 1.539 16.344 16.438 1 98.94 11 PHE B C 1
ATOM 2457 O O . PHE B 1 11 ? 0.406 16.812 16.328 1 98.94 11 PHE B O 1
ATOM 2464 N N . GLY B 1 12 ? 2.068 15.328 15.695 1 98.81 12 GLY B N 1
ATOM 2465 C CA . GLY B 1 12 ? 1.174 15.016 14.594 1 98.81 12 GLY B CA 1
ATOM 2466 C C . GLY B 1 12 ? 1.509 13.703 13.914 1 98.81 12 GLY B C 1
ATOM 2467 O O . GLY B 1 12 ? 2.289 12.906 14.438 1 98.81 12 GLY B O 1
ATOM 2468 N N . SER B 1 13 ? 0.858 13.484 12.812 1 98.88 13 SER B N 1
ATOM 2469 C CA . SER B 1 13 ? 0.776 12.172 12.18 1 98.88 13 SER B CA 1
ATOM 2470 C C . SER B 1 13 ? 1.9 11.977 11.172 1 98.88 13 SER B C 1
ATOM 2472 O O . SER B 1 13 ? 2.4 12.945 10.594 1 98.88 13 SER B O 1
ATOM 2474 N N . ILE B 1 14 ? 2.287 10.789 11.016 1 98.88 14 ILE B N 1
ATOM 2475 C CA . ILE B 1 14 ? 3.166 10.258 9.984 1 98.88 14 ILE B CA 1
ATOM 2476 C C . ILE B 1 14 ? 2.455 9.133 9.227 1 98.88 14 ILE B C 1
ATOM 2478 O O . ILE B 1 14 ? 1.954 8.188 9.836 1 98.88 14 ILE B O 1
ATOM 2482 N N . VAL B 1 15 ? 2.344 9.305 7.918 1 98.75 15 VAL B N 1
ATOM 2483 C CA . VAL B 1 15 ? 1.603 8.336 7.117 1 98.75 15 VAL B CA 1
ATOM 2484 C C . VAL B 1 15 ? 2.393 8 5.852 1 98.75 15 VAL B C 1
ATOM 2486 O O . VAL B 1 15 ? 2.957 8.891 5.211 1 98.75 15 VAL B O 1
ATOM 2489 N N . GLN B 1 16 ? 2.521 6.727 5.492 1 98.62 16 GLN B N 1
ATOM 2490 C CA . GLN B 1 16 ? 3.092 6.293 4.219 1 98.62 16 GLN B CA 1
ATOM 2491 C C . GLN B 1 16 ? 2.016 6.191 3.141 1 98.62 16 GLN B C 1
ATOM 2493 O O . GLN B 1 16 ? 1.062 5.426 3.279 1 98.62 16 GLN B O 1
ATOM 2498 N N . ASP B 1 17 ? 2.221 6.93 2.1 1 97.94 17 ASP B N 1
ATOM 2499 C CA . ASP B 1 17 ? 1.293 6.863 0.975 1 97.94 17 ASP B CA 1
ATOM 2500 C C . ASP B 1 17 ? 1.662 5.73 0.023 1 97.94 17 ASP B C 1
ATOM 2502 O O . ASP B 1 17 ? 2.816 5.613 -0.393 1 97.94 17 ASP B O 1
ATOM 2506 N N . LEU B 1 18 ? 0.717 4.898 -0.296 1 98.44 18 LEU B N 1
ATOM 2507 C CA . LEU B 1 18 ? 0.848 3.777 -1.219 1 98.44 18 LEU B CA 1
ATOM 2508 C C . LEU B 1 18 ? -0.111 3.926 -2.395 1 98.44 18 LEU B C 1
ATOM 2510 O O . LEU B 1 18 ? -1.298 3.613 -2.275 1 98.44 18 LEU B O 1
ATOM 2514 N N . ILE B 1 19 ? 0.432 4.316 -3.555 1 97.88 19 ILE B N 1
ATOM 2515 C CA . ILE B 1 19 ? -0.43 4.777 -4.637 1 97.88 19 ILE B CA 1
ATOM 2516 C C . ILE B 1 19 ? -0.353 3.803 -5.809 1 97.88 19 ILE B C 1
ATOM 2518 O O . ILE B 1 19 ? 0.713 3.617 -6.402 1 97.88 19 ILE B O 1
ATOM 2522 N N . SER B 1 20 ? -1.445 3.221 -6.145 1 98.44 20 SER B N 1
ATOM 2523 C CA . SER B 1 20 ? -1.558 2.395 -7.344 1 98.44 20 SER B CA 1
ATOM 2524 C C . SER B 1 20 ? -2.387 3.088 -8.414 1 98.44 20 SER B C 1
ATOM 2526 O O . SER B 1 20 ? -3.539 3.453 -8.18 1 98.44 20 SER B O 1
ATOM 2528 N N . TYR B 1 21 ? -1.803 3.268 -9.539 1 97.88 21 TYR B N 1
ATOM 2529 C CA . TYR B 1 21 ? -2.494 3.84 -10.688 1 97.88 21 TYR B CA 1
ATOM 2530 C C . TYR B 1 21 ? -3.117 2.75 -11.547 1 97.88 21 TYR B C 1
ATOM 2532 O O . TYR B 1 21 ? -2.51 1.698 -11.766 1 97.88 21 TYR B O 1
ATOM 2540 N N . THR B 1 22 ? -4.293 2.924 -11.992 1 98.12 22 THR B N 1
ATOM 2541 C CA . THR B 1 22 ? -5.031 1.941 -12.773 1 98.12 22 THR B CA 1
ATOM 2542 C C . THR B 1 22 ? -5.965 2.633 -13.766 1 98.12 22 THR B C 1
ATOM 2544 O O . THR B 1 22 ? -6.262 3.82 -13.617 1 98.12 22 THR B O 1
ATOM 2547 N N . LYS B 1 23 ? -6.289 1.943 -14.836 1 97.31 23 LYS B N 1
ATOM 2548 C CA . LYS B 1 23 ? -7.223 2.518 -15.797 1 97.31 23 LYS B CA 1
ATOM 2549 C C . LYS B 1 23 ? -8.602 2.725 -15.172 1 97.31 23 LYS B C 1
ATOM 2551 O O . LYS B 1 23 ? -9.156 3.826 -15.227 1 97.31 23 LYS B O 1
ATOM 2556 N N . ASN B 1 24 ? -9.148 1.68 -14.547 1 96.56 24 ASN B N 1
ATOM 2557 C CA . ASN B 1 24 ? -10.438 1.712 -13.867 1 96.56 24 ASN B CA 1
ATOM 2558 C C . ASN B 1 24 ? -10.336 1.164 -12.445 1 96.56 24 ASN B C 1
ATOM 2560 O O . ASN B 1 24 ? -9.547 0.258 -12.18 1 96.56 24 ASN B O 1
ATOM 2564 N N . PHE B 1 25 ? -11.18 1.757 -11.578 1 97.44 25 PHE B N 1
ATOM 2565 C CA . PHE B 1 25 ? -11.258 1.194 -10.234 1 97.44 25 PHE B CA 1
ATOM 2566 C C . PHE B 1 25 ? -11.797 -0.231 -10.273 1 97.44 25 PHE B C 1
ATOM 2568 O O . PHE B 1 25 ? -12.695 -0.539 -11.055 1 97.44 25 PHE B O 1
ATOM 2575 N N . PRO B 1 26 ? -11.266 -1.136 -9.5 1 97.5 26 PRO B N 1
ATOM 2576 C CA . PRO B 1 26 ? -11.852 -2.477 -9.414 1 97.5 26 PRO B CA 1
ATOM 2577 C C . PRO B 1 26 ? -13.219 -2.479 -8.742 1 97.5 26 PRO B C 1
ATOM 2579 O O . PRO B 1 26 ? -13.453 -1.71 -7.801 1 97.5 26 PRO B O 1
ATOM 2582 N N . ASN B 1 27 ? -14.086 -3.342 -9.188 1 95.31 27 ASN B N 1
ATOM 2583 C CA . ASN B 1 27 ? -15.32 -3.629 -8.477 1 95.31 27 ASN B CA 1
ATOM 2584 C C . ASN B 1 27 ? -15.086 -4.551 -7.281 1 95.31 27 ASN B C 1
ATOM 2586 O O . ASN B 1 27 ? -14.055 -5.227 -7.207 1 95.31 27 ASN B O 1
ATOM 2590 N N . PRO B 1 28 ? -16.047 -4.527 -6.285 1 94.06 28 PRO B N 1
ATOM 2591 C CA . PRO B 1 28 ? -15.906 -5.512 -5.211 1 94.06 28 PRO B CA 1
ATOM 2592 C C . PRO B 1 28 ? -15.703 -6.93 -5.734 1 94.06 28 PRO B C 1
ATOM 2594 O O . PRO B 1 28 ? -16.438 -7.383 -6.613 1 94.06 28 PRO B O 1
ATOM 2597 N N . GLY B 1 29 ? -14.695 -7.633 -5.293 1 90.75 29 GLY B N 1
ATOM 2598 C CA . GLY B 1 29 ? -14.383 -8.992 -5.703 1 90.75 29 GLY B CA 1
ATOM 2599 C C . GLY B 1 29 ? -13.477 -9.062 -6.918 1 90.75 29 GLY B C 1
ATOM 2600 O O . GLY B 1 29 ? -13.086 -10.148 -7.352 1 90.75 29 GLY B O 1
ATOM 2601 N N . GLU B 1 30 ? -13.102 -7.906 -7.426 1 93.31 30 GLU B N 1
ATOM 2602 C CA . GLU B 1 30 ? -12.352 -7.871 -8.68 1 93.31 30 GLU B CA 1
ATOM 2603 C C . GLU B 1 30 ? -10.891 -7.508 -8.43 1 93.31 30 GLU B C 1
ATOM 2605 O O . GLU B 1 30 ? -10.578 -6.727 -7.523 1 93.31 30 GLU B O 1
ATOM 2610 N N . SER B 1 31 ? -10.008 -8.156 -9.141 1 93.81 31 SER B N 1
ATOM 2611 C CA . SER B 1 31 ? -8.609 -7.77 -9.266 1 93.81 31 SER B CA 1
ATOM 2612 C C . SER B 1 31 ? -8.305 -7.211 -10.656 1 93.81 31 SER B C 1
ATOM 2614 O O . SER B 1 31 ? -8.578 -7.859 -11.664 1 93.81 31 SER B O 1
ATOM 2616 N N . VAL B 1 32 ? -7.773 -6.043 -10.688 1 96.5 32 VAL B N 1
ATOM 2617 C CA . VAL B 1 32 ? -7.457 -5.441 -11.977 1 96.5 32 VAL B CA 1
ATOM 2618 C C . VAL B 1 32 ? -5.961 -5.156 -12.062 1 96.5 32 VAL B C 1
ATOM 2620 O O . VAL B 1 32 ? -5.27 -5.125 -11.039 1 96.5 32 VAL B O 1
ATOM 2623 N N . ARG B 1 33 ? -5.488 -5 -13.289 1 96.19 33 ARG B N 1
ATOM 2624 C CA . ARG B 1 33 ? -4.09 -4.645 -13.508 1 96.19 33 ARG B CA 1
ATOM 2625 C C . ARG B 1 33 ? -3.879 -3.139 -13.359 1 96.19 33 ARG B C 1
ATOM 2627 O O . ARG B 1 33 ? -4.652 -2.346 -13.898 1 96.19 33 ARG B O 1
ATOM 2634 N N . GLY B 1 34 ? -2.941 -2.812 -12.594 1 97.75 34 GLY B N 1
ATOM 2635 C CA . GLY B 1 34 ? -2.518 -1.425 -12.5 1 97.75 34 GLY B CA 1
ATOM 2636 C C . GLY B 1 34 ? -1.487 -1.043 -13.547 1 97.75 34 GLY B C 1
ATOM 2637 O O . GLY B 1 34 ? -0.939 -1.91 -14.234 1 97.75 34 GLY B O 1
ATOM 2638 N N . THR B 1 35 ? -1.214 0.246 -13.68 1 97 35 THR B N 1
ATOM 2639 C CA . THR B 1 35 ? -0.266 0.762 -14.664 1 97 35 THR B CA 1
ATOM 2640 C C . THR B 1 35 ? 1.064 1.105 -14 1 97 35 THR B C 1
ATOM 2642 O O . THR B 1 35 ? 2.127 0.928 -14.602 1 97 35 THR B O 1
ATOM 2645 N N . SER B 1 36 ? 0.977 1.591 -12.828 1 96.62 36 SER B N 1
ATOM 2646 C CA . SER B 1 36 ? 2.189 1.905 -12.078 1 96.62 36 SER B CA 1
ATOM 2647 C C . SER B 1 36 ? 1.908 2.008 -10.586 1 96.62 36 SER B C 1
ATOM 2649 O O . SER B 1 36 ? 0.75 2.029 -10.164 1 96.62 36 SER B O 1
ATOM 2651 N N . PHE B 1 37 ? 2.953 1.965 -9.805 1 97.62 37 PHE B N 1
ATOM 2652 C CA . PHE B 1 37 ? 2.914 2.076 -8.352 1 97.62 37 PHE B CA 1
ATOM 2653 C C . PHE B 1 37 ? 3.949 3.078 -7.859 1 97.62 37 PHE B C 1
ATOM 2655 O O . PHE B 1 37 ? 5.07 3.127 -8.375 1 97.62 37 PHE B O 1
ATOM 2662 N N . LYS B 1 38 ? 3.51 3.941 -6.906 1 95.81 38 LYS B N 1
ATOM 2663 C CA . LYS B 1 38 ? 4.418 4.906 -6.297 1 95.81 38 LYS B CA 1
ATOM 2664 C C . LYS B 1 38 ? 4.219 4.965 -4.781 1 95.81 38 LYS B C 1
ATOM 2666 O O . LYS B 1 38 ? 3.105 4.781 -4.289 1 95.81 38 LYS B O 1
ATOM 2671 N N . MET B 1 39 ? 5.312 5.168 -4.145 1 96.25 39 MET B N 1
ATOM 2672 C CA . MET B 1 39 ? 5.27 5.445 -2.711 1 96.25 39 MET B CA 1
ATOM 2673 C C . MET B 1 39 ? 5.566 6.914 -2.434 1 96.25 39 MET B C 1
ATOM 2675 O O . MET B 1 39 ? 6.301 7.559 -3.186 1 96.25 39 MET B O 1
ATOM 2679 N N . GLY B 1 40 ? 4.988 7.453 -1.389 1 95 40 GLY B N 1
ATOM 2680 C CA . GLY B 1 40 ? 5.258 8.805 -0.918 1 95 40 GLY B CA 1
ATOM 2681 C C . GLY B 1 40 ? 5.188 8.938 0.592 1 95 40 GLY B C 1
ATOM 2682 O O . GLY B 1 40 ? 4.574 8.102 1.264 1 95 40 GLY B O 1
ATOM 2683 N N . SER B 1 41 ? 5.895 9.922 1.072 1 96.69 41 SER B N 1
ATOM 2684 C CA . SER B 1 41 ? 5.801 10.258 2.488 1 96.69 41 SER B CA 1
ATOM 2685 C C . SER B 1 41 ? 4.664 11.242 2.744 1 96.69 41 SER B C 1
ATOM 2687 O O . SER B 1 41 ? 4.496 12.211 2 1 96.69 41 SER B O 1
ATOM 2689 N N . GLY B 1 42 ? 3.863 10.914 3.74 1 97.31 42 GLY B N 1
ATOM 2690 C CA . GLY B 1 42 ? 2.729 11.766 4.062 1 97.31 42 GLY B CA 1
ATOM 2691 C C . GLY B 1 42 ? 2.463 11.867 5.551 1 97.31 42 GLY B C 1
ATOM 2692 O O . GLY B 1 42 ? 3.387 11.758 6.359 1 97.31 42 GLY B O 1
ATOM 2693 N N . GLY B 1 43 ? 1.171 12.102 5.816 1 98.25 43 GLY B N 1
ATOM 2694 C CA . GLY B 1 43 ? 0.786 12.484 7.168 1 98.25 43 GLY B CA 1
ATOM 2695 C C . GLY B 1 43 ? 0.736 13.984 7.371 1 98.25 43 GLY B C 1
ATOM 2696 O O . GLY B 1 43 ? 1.729 14.68 7.152 1 98.25 43 GLY B O 1
ATOM 2697 N N . LYS B 1 44 ? -0.377 14.367 7.824 1 98.44 44 LYS B N 1
ATOM 2698 C CA . LYS B 1 44 ? -0.564 15.812 7.926 1 98.44 44 LYS B CA 1
ATOM 2699 C C . LYS B 1 44 ? 0.51 16.453 8.805 1 98.44 44 LYS B C 1
ATOM 2701 O O . LYS B 1 44 ? 1.053 17.5 8.469 1 98.44 44 LYS B O 1
ATOM 2706 N N . GLY B 1 45 ? 0.759 15.859 9.922 1 98.81 45 GLY B N 1
ATOM 2707 C CA . GLY B 1 45 ? 1.801 16.375 10.797 1 98.81 45 GLY B CA 1
ATOM 2708 C C . GLY B 1 45 ? 3.172 16.391 10.148 1 98.81 45 GLY B C 1
ATOM 2709 O O . GLY B 1 45 ? 3.854 17.422 10.156 1 98.81 45 GLY B O 1
ATOM 2710 N N . ALA B 1 46 ? 3.545 15.289 9.602 1 98.88 46 ALA B N 1
ATOM 2711 C CA . ALA B 1 46 ? 4.844 15.188 8.938 1 98.88 46 ALA B CA 1
ATOM 2712 C C . ALA B 1 46 ? 4.941 16.156 7.766 1 98.88 46 ALA B C 1
ATOM 2714 O O . ALA B 1 46 ? 5.984 16.781 7.551 1 98.88 46 ALA B O 1
ATOM 2715 N N . ASN B 1 47 ? 3.906 16.266 6.984 1 98.75 47 ASN B N 1
ATOM 2716 C CA . ASN B 1 47 ? 3.875 17.203 5.871 1 98.75 47 ASN B CA 1
ATOM 2717 C C . ASN B 1 47 ? 4.152 18.641 6.336 1 98.75 47 ASN B C 1
ATOM 2719 O O . ASN B 1 47 ? 4.961 19.344 5.738 1 98.75 47 ASN B O 1
ATOM 2723 N N . GLN B 1 48 ? 3.457 19.016 7.348 1 98.94 48 GLN B N 1
ATOM 2724 C CA . GLN B 1 48 ? 3.592 20.375 7.859 1 98.94 48 GLN B CA 1
ATOM 2725 C C . GLN B 1 48 ? 4.98 20.609 8.453 1 98.94 48 GLN B C 1
ATOM 2727 O O . GLN B 1 48 ? 5.574 21.672 8.258 1 98.94 48 GLN B O 1
ATOM 2732 N N . ALA B 1 49 ? 5.523 19.609 9.156 1 98.94 49 ALA B N 1
ATOM 2733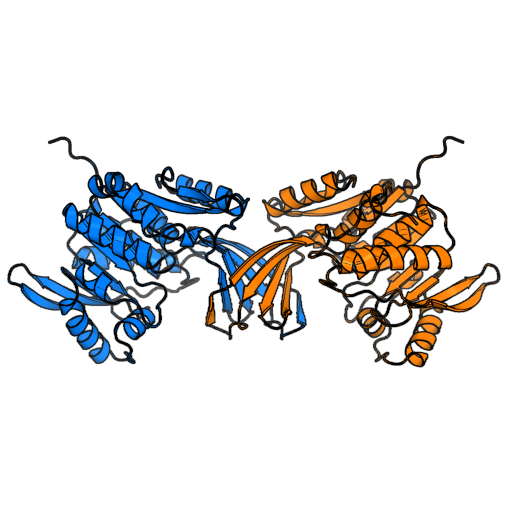 C CA . ALA B 1 49 ? 6.875 19.672 9.703 1 98.94 49 ALA B CA 1
ATOM 2734 C C . ALA B 1 49 ? 7.906 19.859 8.594 1 98.94 49 ALA B C 1
ATOM 2736 O O . ALA B 1 49 ? 8.766 20.734 8.68 1 98.94 49 ALA B O 1
ATOM 2737 N N . VAL B 1 50 ? 7.797 19.062 7.562 1 98.88 50 VAL B N 1
ATOM 2738 C CA . VAL B 1 50 ? 8.742 19.078 6.449 1 98.88 50 VAL B CA 1
ATOM 2739 C C . VAL B 1 50 ? 8.656 20.422 5.727 1 98.88 50 VAL B C 1
ATOM 2741 O O . VAL B 1 50 ? 9.68 21.016 5.371 1 98.88 50 VAL B O 1
ATOM 2744 N N . ALA B 1 51 ? 7.414 20.891 5.512 1 98.81 51 ALA B N 1
ATOM 2745 C CA . ALA B 1 51 ? 7.223 22.172 4.836 1 98.81 51 ALA B CA 1
ATOM 2746 C C . ALA B 1 51 ? 7.938 23.297 5.578 1 98.81 51 ALA B C 1
ATOM 2748 O O . ALA B 1 51 ? 8.648 24.094 4.965 1 98.81 51 ALA B O 1
ATOM 2749 N N . ALA B 1 52 ? 7.793 23.375 6.867 1 98.81 52 ALA B N 1
ATOM 2750 C CA . ALA B 1 52 ? 8.422 24.422 7.68 1 98.81 52 ALA B CA 1
ATOM 2751 C C . ALA B 1 52 ? 9.938 24.25 7.699 1 98.81 52 ALA B C 1
ATOM 2753 O O . ALA B 1 52 ? 10.68 25.234 7.562 1 98.81 52 ALA B O 1
ATOM 2754 N N . ALA B 1 53 ? 10.422 23.016 7.848 1 98.81 53 ALA B N 1
ATOM 2755 C CA . ALA B 1 53 ? 11.844 22.734 7.977 1 98.81 53 ALA B CA 1
ATOM 2756 C C . ALA B 1 53 ? 12.586 23.047 6.68 1 98.81 53 ALA B C 1
ATOM 2758 O O . ALA B 1 53 ? 13.688 23.609 6.707 1 98.81 53 ALA B O 1
ATOM 2759 N N . LYS B 1 54 ? 12.008 22.656 5.602 1 98.62 54 LYS B N 1
ATOM 2760 C CA . LYS B 1 54 ? 12.641 22.906 4.316 1 98.62 54 LYS B CA 1
ATOM 2761 C C . LYS B 1 54 ? 12.852 24.406 4.102 1 98.62 54 LYS B C 1
ATOM 2763 O O . LYS B 1 54 ? 13.773 24.812 3.389 1 98.62 54 LYS B O 1
ATOM 2768 N N . LEU B 1 55 ? 12.023 25.219 4.73 1 98.56 55 LEU B N 1
ATOM 2769 C CA . LEU B 1 55 ? 12.125 26.656 4.602 1 98.56 55 LEU B CA 1
ATOM 2770 C C . LEU B 1 55 ? 13.133 27.234 5.59 1 98.56 55 LEU B C 1
ATOM 2772 O O . LEU B 1 55 ? 13.391 28.438 5.598 1 98.56 55 LEU B O 1
ATOM 2776 N N . GLY B 1 56 ? 13.68 26.391 6.496 1 97.69 56 GLY B N 1
ATOM 2777 C CA . GLY B 1 56 ? 14.773 26.812 7.355 1 97.69 56 GLY B CA 1
ATOM 2778 C C . GLY B 1 56 ? 14.375 26.938 8.812 1 97.69 56 GLY B C 1
ATOM 2779 O O . GLY B 1 56 ? 15.164 27.391 9.641 1 97.69 56 GLY B O 1
ATOM 2780 N N . SER B 1 57 ? 13.227 26.5 9.172 1 98.44 57 SER B N 1
ATOM 2781 C CA . SER B 1 57 ? 12.781 26.594 10.562 1 98.44 57 SER B CA 1
ATOM 2782 C C . SER B 1 57 ? 13.438 25.516 11.422 1 98.44 57 SER B C 1
ATOM 2784 O O . SER B 1 57 ? 13.797 24.438 10.914 1 98.44 57 SER B O 1
ATOM 2786 N N . ASN B 1 58 ? 13.609 25.844 12.695 1 98.56 58 ASN B N 1
ATOM 2787 C CA . ASN B 1 58 ? 13.922 24.859 13.719 1 98.56 58 ASN B CA 1
ATOM 2788 C C . ASN B 1 58 ? 12.688 24.062 14.133 1 98.56 58 ASN B C 1
ATOM 2790 O O . ASN B 1 58 ? 11.891 24.547 14.945 1 98.56 58 ASN B O 1
ATOM 2794 N N . VAL B 1 59 ? 12.547 22.844 13.578 1 98.81 59 VAL B N 1
ATOM 2795 C CA . VAL B 1 59 ? 11.328 22.062 13.766 1 98.81 59 VAL B CA 1
ATOM 2796 C C . VAL B 1 59 ? 11.656 20.766 14.508 1 98.81 59 VAL B C 1
ATOM 2798 O O . VAL B 1 59 ? 12.633 20.094 14.188 1 98.81 59 VAL B O 1
ATOM 2801 N N . LYS B 1 60 ? 10.914 20.484 15.5 1 98.81 60 LYS B N 1
ATOM 2802 C CA . LYS B 1 60 ? 10.906 19.156 16.125 1 98.81 60 LYS B CA 1
ATOM 2803 C C . LYS B 1 60 ? 9.555 18.484 15.953 1 98.81 60 LYS B C 1
ATOM 2805 O O . LYS B 1 60 ? 8.508 19.125 16.078 1 98.81 60 LYS B O 1
ATOM 2810 N N . MET B 1 61 ? 9.562 17.25 15.672 1 98.75 61 MET B N 1
ATOM 2811 C CA . MET B 1 61 ? 8.32 16.5 15.531 1 98.75 61 MET B CA 1
ATOM 2812 C C . MET B 1 61 ? 8.188 15.453 16.625 1 98.75 61 MET B C 1
ATOM 2814 O O . MET B 1 61 ? 9.141 14.711 16.906 1 98.75 61 MET B O 1
ATOM 2818 N N . ILE B 1 62 ? 7.109 15.484 17.281 1 98.88 62 ILE B N 1
ATOM 2819 C CA . ILE B 1 62 ? 6.672 14.375 18.125 1 98.88 62 ILE B CA 1
ATOM 2820 C C . ILE B 1 62 ? 5.656 13.523 17.359 1 98.88 62 ILE B C 1
ATOM 2822 O O . ILE B 1 62 ? 4.59 14.016 16.984 1 98.88 62 ILE B O 1
ATOM 2826 N N . GLY B 1 63 ? 6 12.367 17.047 1 98.81 63 GLY B N 1
ATOM 2827 C CA . GLY B 1 63 ? 5.188 11.453 16.25 1 98.81 63 GLY B CA 1
ATOM 2828 C C . GLY B 1 63 ? 5.379 10 16.656 1 98.81 63 GLY B C 1
ATOM 2829 O O . GLY B 1 63 ? 6.109 9.695 17.594 1 98.81 63 GLY B O 1
ATOM 2830 N N . ALA B 1 64 ? 4.621 9.141 16.016 1 98.88 64 ALA B N 1
ATOM 2831 C CA . ALA B 1 64 ? 4.719 7.703 16.25 1 98.88 64 ALA B CA 1
ATOM 2832 C C . ALA B 1 64 ? 4.625 6.918 14.945 1 98.88 64 ALA B C 1
ATOM 2834 O O . ALA B 1 64 ? 3.838 7.266 14.055 1 98.88 64 ALA B O 1
ATOM 2835 N N . VAL B 1 65 ? 5.477 5.938 14.828 1 98.88 65 VAL B N 1
ATOM 2836 C CA . VAL B 1 65 ? 5.469 5.008 13.703 1 98.88 65 VAL B CA 1
ATOM 2837 C C . VAL B 1 65 ? 5.5 3.572 14.219 1 98.88 65 VAL B C 1
ATOM 2839 O O . VAL B 1 65 ? 5.734 3.338 15.406 1 98.88 65 VAL B O 1
ATOM 2842 N N . GLY B 1 66 ? 5.125 2.662 13.352 1 98.5 66 GLY B N 1
ATOM 2843 C CA . GLY B 1 66 ? 5.3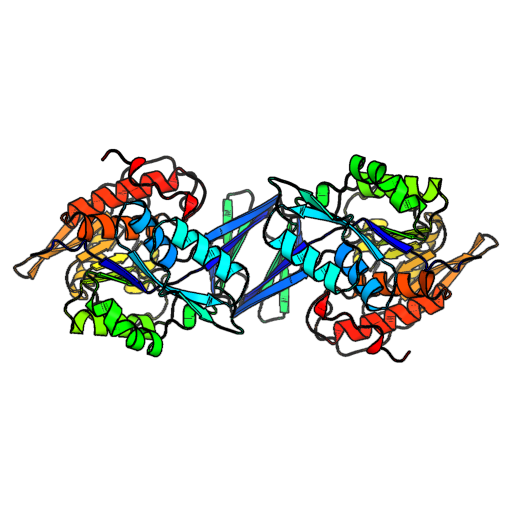16 1.262 13.703 1 98.5 66 GLY B CA 1
ATOM 2844 C C . GLY B 1 66 ? 6.766 0.826 13.656 1 98.5 66 GLY B C 1
ATOM 2845 O O . GLY B 1 66 ? 7.613 1.533 13.109 1 98.5 66 GLY B O 1
ATOM 2846 N N . ASP B 1 67 ? 7.039 -0.311 14.344 1 96.56 67 ASP B N 1
ATOM 2847 C CA . ASP B 1 67 ? 8.336 -0.964 14.18 1 96.56 67 ASP B CA 1
ATOM 2848 C C . ASP B 1 67 ? 8.375 -1.789 12.898 1 96.56 67 ASP B C 1
ATOM 2850 O O . ASP B 1 67 ? 8.453 -3.02 12.945 1 96.56 67 ASP B O 1
ATOM 2854 N N . ASP B 1 68 ? 8.367 -1.097 11.789 1 96.31 68 ASP B N 1
ATOM 2855 C CA . ASP B 1 68 ? 8.312 -1.7 10.461 1 96.31 68 ASP B CA 1
ATOM 2856 C C . ASP B 1 68 ? 9.125 -0.888 9.453 1 96.31 68 ASP B C 1
ATOM 2858 O O . ASP B 1 68 ? 9.773 0.091 9.82 1 96.31 68 ASP B O 1
ATOM 2862 N N . ILE B 1 69 ? 9.125 -1.31 8.227 1 95.5 69 ILE B N 1
ATOM 2863 C CA . ILE B 1 69 ? 9.992 -0.719 7.215 1 95.5 69 ILE B CA 1
ATOM 2864 C C . ILE B 1 69 ? 9.523 0.696 6.891 1 95.5 69 ILE B C 1
ATOM 2866 O O . ILE B 1 69 ? 10.328 1.565 6.555 1 95.5 69 ILE B O 1
ATOM 2870 N N . PHE B 1 70 ? 8.219 0.937 6.957 1 98.12 70 PHE B N 1
ATOM 2871 C CA . PHE B 1 70 ? 7.703 2.27 6.672 1 98.12 70 PHE B CA 1
ATOM 2872 C C . PHE B 1 70 ? 8.109 3.254 7.758 1 98.12 70 PHE B C 1
ATOM 2874 O O . PHE B 1 70 ? 8.359 4.43 7.477 1 98.12 70 PHE B O 1
ATOM 2881 N N . GLY B 1 71 ? 8.078 2.746 9.016 1 98.38 71 GLY B N 1
ATOM 2882 C CA . GLY B 1 71 ? 8.539 3.6 10.102 1 98.38 71 GLY B CA 1
ATOM 2883 C C . GLY B 1 71 ? 9.938 4.148 9.883 1 98.38 71 GLY B C 1
ATOM 2884 O O . GLY B 1 71 ? 10.148 5.359 9.945 1 98.38 71 GLY B O 1
ATOM 2885 N N . GLU B 1 72 ? 10.82 3.291 9.547 1 97.19 72 GLU B N 1
ATOM 2886 C CA . GLU B 1 72 ? 12.211 3.674 9.32 1 97.19 72 GLU B CA 1
ATOM 2887 C C . GLU B 1 72 ? 12.336 4.621 8.133 1 97.19 72 GLU B C 1
ATOM 2889 O O . GLU B 1 72 ? 13.055 5.617 8.195 1 97.19 72 GLU B O 1
ATOM 2894 N N . GLU B 1 73 ? 11.672 4.297 7.098 1 96.62 73 GLU B N 1
ATOM 2895 C CA . GLU B 1 73 ? 11.734 5.102 5.883 1 96.62 73 GLU B CA 1
ATOM 2896 C C . GLU B 1 73 ? 11.227 6.52 6.133 1 96.62 73 GLU B C 1
ATOM 2898 O O . GLU B 1 73 ? 11.828 7.488 5.668 1 96.62 73 GLU B O 1
ATOM 2903 N N . ASN B 1 74 ? 10.164 6.629 6.82 1 98.44 74 ASN B N 1
ATOM 2904 C CA . ASN B 1 74 ? 9.586 7.945 7.07 1 98.44 74 ASN B CA 1
ATOM 2905 C C . ASN B 1 74 ? 10.453 8.766 8.023 1 98.44 74 ASN B C 1
ATOM 2907 O O . ASN B 1 74 ? 10.664 9.961 7.805 1 98.44 74 ASN B O 1
ATOM 2911 N N . ILE B 1 75 ? 10.938 8.141 9.094 1 98.75 75 ILE B N 1
ATOM 2912 C CA . ILE B 1 75 ? 11.812 8.852 10.016 1 98.75 75 ILE B CA 1
ATOM 2913 C C . ILE B 1 75 ? 13.008 9.422 9.258 1 98.75 75 ILE B C 1
ATOM 2915 O O . ILE B 1 75 ? 13.359 10.586 9.422 1 98.75 75 ILE B O 1
ATOM 2919 N N . ASN B 1 76 ? 13.609 8.625 8.406 1 98.06 76 ASN B N 1
ATOM 2920 C CA . ASN B 1 76 ? 14.773 9.047 7.633 1 98.06 76 ASN B CA 1
ATOM 2921 C C . ASN B 1 76 ? 14.43 10.211 6.699 1 98.06 76 ASN B C 1
ATOM 2923 O O . ASN B 1 76 ? 15.188 11.172 6.594 1 98.06 76 ASN B O 1
ATOM 2927 N N . ASN B 1 77 ? 13.352 10.102 6.027 1 97.62 77 ASN B N 1
ATOM 2928 C CA . ASN B 1 77 ? 12.938 11.133 5.086 1 97.62 77 ASN B CA 1
ATOM 2929 C C . ASN B 1 77 ? 12.664 12.453 5.793 1 97.62 77 ASN B C 1
ATOM 2931 O O . ASN B 1 77 ? 13.047 13.523 5.309 1 97.62 77 ASN B O 1
ATOM 2935 N N . ILE B 1 78 ? 11.938 12.367 6.879 1 98.69 78 ILE B N 1
ATOM 2936 C CA . ILE B 1 78 ? 11.609 13.555 7.66 1 98.69 78 ILE B CA 1
ATOM 2937 C C . ILE B 1 78 ? 12.891 14.203 8.172 1 98.69 78 ILE B C 1
ATOM 2939 O O . ILE B 1 78 ? 13.055 15.422 8.094 1 98.69 78 ILE B O 1
ATOM 2943 N N . ALA B 1 79 ? 13.828 13.375 8.633 1 98.75 79 ALA B N 1
ATOM 2944 C CA . ALA B 1 79 ? 15.109 13.875 9.125 1 98.75 79 ALA B CA 1
ATOM 2945 C C . ALA B 1 79 ? 15.898 14.562 8.016 1 98.75 79 ALA B C 1
ATOM 2947 O O . ALA B 1 79 ? 16.5 15.617 8.234 1 98.75 79 ALA B O 1
ATOM 2948 N N . LYS B 1 80 ? 15.875 14.008 6.859 1 98 80 LYS B N 1
ATOM 2949 C CA . LYS B 1 80 ? 16.609 14.547 5.723 1 98 80 LYS B CA 1
ATOM 2950 C C . LYS B 1 80 ? 16.078 15.922 5.324 1 98 80 LYS B C 1
ATOM 2952 O O . LYS B 1 80 ? 16.812 16.719 4.73 1 98 80 LYS B O 1
ATOM 2957 N N . SER B 1 81 ? 14.867 16.172 5.668 1 97.94 81 SER B N 1
ATOM 2958 C CA . SER B 1 81 ? 14.25 17.453 5.344 1 97.94 81 SER B CA 1
ATOM 2959 C C . SER B 1 81 ? 14.609 18.516 6.375 1 97.94 81 SER B C 1
ATOM 2961 O O . SER B 1 81 ? 14.211 19.672 6.25 1 97.94 81 SER B O 1
ATOM 2963 N N . GLY B 1 82 ? 15.297 18.141 7.465 1 98.12 82 GLY B N 1
ATOM 2964 C CA . GLY B 1 82 ? 15.773 19.109 8.453 1 98.12 82 GLY B CA 1
ATOM 2965 C C . GLY B 1 82 ? 14.977 19.078 9.742 1 98.12 82 GLY B C 1
ATOM 2966 O O . GLY B 1 82 ? 15.156 19.938 10.602 1 98.12 82 GLY B O 1
ATOM 2967 N N . VAL B 1 83 ? 14.141 18.109 9.906 1 98.81 83 VAL B N 1
ATOM 2968 C CA . VAL B 1 83 ? 13.305 18.016 11.094 1 98.81 83 VAL B CA 1
ATOM 2969 C C . VAL B 1 83 ? 14.039 17.219 12.18 1 98.81 83 VAL B C 1
ATOM 2971 O O . VAL B 1 83 ? 14.672 16.203 11.883 1 98.81 83 VAL B O 1
ATOM 2974 N N . ASN B 1 84 ? 14.086 17.766 13.375 1 98.81 84 ASN B N 1
ATOM 2975 C CA . ASN B 1 84 ? 14.508 16.953 14.516 1 98.81 84 ASN B CA 1
ATOM 2976 C C . ASN B 1 84 ? 13.516 15.836 14.797 1 98.81 84 ASN B C 1
ATOM 2978 O O . ASN B 1 84 ? 12.398 16.094 15.258 1 98.81 84 ASN B O 1
ATOM 2982 N N . VAL B 1 85 ? 13.93 14.586 14.633 1 98.81 85 VAL B N 1
ATOM 2983 C CA . VAL B 1 85 ? 13.016 13.453 14.656 1 98.81 85 VAL B CA 1
ATOM 2984 C C . VAL B 1 85 ? 13.203 12.672 15.961 1 98.81 85 VAL B C 1
ATOM 2986 O O . VAL B 1 85 ? 12.68 11.562 16.094 1 98.81 85 VAL B O 1
ATOM 2989 N N . GLU B 1 86 ? 13.891 13.18 16.922 1 98.38 86 GLU B N 1
ATOM 2990 C CA . GLU B 1 86 ? 14.172 12.477 18.172 1 98.38 86 GLU B CA 1
ATOM 2991 C C . GLU B 1 86 ? 12.891 12.227 18.953 1 98.38 86 GLU B C 1
ATOM 2993 O O . GLU B 1 86 ? 12.859 11.352 19.828 1 98.38 86 GLU B O 1
ATOM 2998 N N . GLY B 1 87 ? 11.867 12.984 18.672 1 98.56 87 GLY B N 1
ATOM 2999 C CA . GLY B 1 87 ? 10.594 12.828 19.375 1 98.56 87 GLY B CA 1
ATOM 3000 C C . GLY B 1 87 ? 9.695 11.789 18.734 1 98.56 87 GLY B C 1
ATOM 3001 O O . GLY B 1 87 ? 8.609 11.508 19.25 1 98.56 87 GLY B O 1
ATOM 3002 N N . ILE B 1 88 ? 10.102 11.188 17.641 1 98.81 88 ILE B N 1
ATOM 3003 C CA . ILE B 1 88 ? 9.305 10.148 16.984 1 98.81 88 ILE B CA 1
ATOM 3004 C C . ILE B 1 88 ? 9.594 8.797 17.625 1 98.81 88 ILE B C 1
ATOM 3006 O O . ILE B 1 88 ? 10.75 8.383 17.719 1 98.81 88 ILE B O 1
ATOM 3010 N N . ILE B 1 89 ? 8.547 8.117 18.062 1 98.44 89 ILE B N 1
ATOM 3011 C CA . ILE B 1 89 ? 8.734 6.836 18.734 1 98.44 89 ILE B CA 1
ATOM 3012 C C . ILE B 1 89 ? 8.312 5.699 17.812 1 98.44 89 ILE B C 1
ATOM 3014 O O . ILE B 1 89 ? 7.418 5.871 16.969 1 98.44 89 ILE B O 1
ATOM 3018 N N . LYS B 1 90 ? 8.977 4.582 17.969 1 98.31 90 LYS B N 1
ATOM 3019 C CA . LYS B 1 90 ? 8.602 3.35 17.281 1 98.31 90 LYS B CA 1
ATOM 3020 C C . LYS B 1 90 ? 7.766 2.443 18.188 1 98.31 90 LYS B C 1
ATOM 3022 O O . LYS B 1 90 ? 8.188 2.105 19.281 1 98.31 90 LYS B O 1
ATOM 3027 N N . ILE B 1 91 ? 6.586 2.137 17.719 1 98.38 91 ILE B N 1
ATOM 3028 C CA . ILE B 1 91 ? 5.668 1.332 18.516 1 98.38 91 ILE B CA 1
ATOM 3029 C C . ILE B 1 91 ? 5.742 -0.128 18.078 1 98.38 91 ILE B C 1
ATOM 3031 O O . ILE B 1 91 ? 5.48 -0.447 16.922 1 98.38 91 ILE B O 1
ATOM 3035 N N . LYS B 1 92 ? 6.055 -1.064 19 1 96.06 92 LYS B N 1
ATOM 3036 C CA . LYS B 1 92 ? 6.109 -2.494 18.703 1 96.06 92 LYS B CA 1
ATOM 3037 C C . LYS B 1 92 ? 4.719 -3.049 18.406 1 96.06 92 LYS B C 1
ATOM 3039 O O . LYS B 1 92 ? 3.738 -2.646 19.047 1 96.06 92 LYS B O 1
ATOM 3044 N N . ASN B 1 93 ? 4.609 -3.936 17.5 1 93.12 93 ASN B N 1
ATOM 3045 C CA . ASN B 1 93 ? 3.402 -4.676 17.156 1 93.12 93 ASN B CA 1
ATOM 3046 C C . ASN B 1 93 ? 2.326 -3.756 16.578 1 93.12 93 ASN B C 1
ATOM 3048 O O . ASN B 1 93 ? 1.135 -4.059 16.672 1 93.12 93 ASN B O 1
ATOM 3052 N N . GLU B 1 94 ? 2.666 -2.564 16.172 1 95.69 94 GLU B N 1
ATOM 3053 C CA . GLU B 1 94 ? 1.792 -1.659 15.422 1 95.69 94 GLU B CA 1
ATOM 3054 C C . GLU B 1 94 ? 2.371 -1.335 14.055 1 95.69 94 GLU B C 1
ATOM 3056 O O . GLU B 1 94 ? 3.586 -1.398 13.852 1 95.69 94 GLU B O 1
ATOM 3061 N N . SER B 1 95 ? 1.489 -1.066 13.164 1 97.69 95 SER B N 1
ATOM 3062 C CA . SER B 1 95 ? 1.956 -0.623 11.852 1 97.69 95 SER B CA 1
ATOM 3063 C C . SER B 1 95 ? 2.125 0.892 11.812 1 97.69 95 SER B C 1
ATOM 3065 O O . SER B 1 95 ? 1.473 1.615 12.562 1 97.69 95 SER B O 1
ATOM 3067 N N . THR B 1 96 ? 3.107 1.352 11.016 1 98.69 96 THR B N 1
ATOM 3068 C CA . THR B 1 96 ? 3.102 2.758 10.633 1 98.69 96 THR B CA 1
ATOM 3069 C C . THR B 1 96 ? 1.795 3.121 9.93 1 98.69 96 THR B C 1
ATOM 3071 O O . THR B 1 96 ? 1.182 2.279 9.273 1 98.69 96 THR B O 1
ATOM 3074 N N . GLY B 1 97 ? 1.278 4.344 10.18 1 98.75 97 GLY B N 1
ATOM 3075 C CA . GLY B 1 97 ? 0.111 4.773 9.422 1 98.75 97 GLY B CA 1
ATOM 3076 C C . GLY B 1 97 ? 0.301 4.664 7.922 1 98.75 97 GLY B C 1
ATOM 3077 O O . GLY B 1 97 ? 1.397 4.906 7.41 1 98.75 97 GLY B O 1
ATOM 3078 N N . THR B 1 98 ? -0.771 4.332 7.18 1 98.81 98 THR B N 1
ATOM 3079 C CA . THR B 1 98 ? -0.707 4.199 5.73 1 98.81 98 THR B CA 1
ATOM 3080 C C . THR B 1 98 ? -1.933 4.828 5.074 1 98.81 98 THR B C 1
ATOM 3082 O O . THR B 1 98 ? -3.006 4.887 5.68 1 98.81 98 THR B O 1
ATOM 3085 N N . ALA B 1 99 ? -1.712 5.41 3.994 1 98.5 99 ALA B N 1
ATOM 3086 C CA . ALA B 1 99 ? -2.789 5.734 3.062 1 98.5 99 ALA B CA 1
ATOM 3087 C C . ALA B 1 99 ? -2.678 4.902 1.787 1 98.5 99 ALA B C 1
ATOM 3089 O O . ALA B 1 99 ? -1.79 5.133 0.964 1 98.5 99 ALA B O 1
ATOM 3090 N N . THR B 1 100 ? -3.551 3.93 1.63 1 98.69 100 THR B N 1
ATOM 3091 C CA . THR B 1 100 ? -3.637 3.145 0.404 1 98.69 100 THR B CA 1
ATOM 3092 C C . THR B 1 100 ? -4.543 3.828 -0.615 1 98.69 100 THR B C 1
ATOM 3094 O O . THR B 1 100 ? -5.715 4.098 -0.33 1 98.69 100 THR B O 1
ATOM 3097 N N . ILE B 1 101 ? -3.98 4.074 -1.784 1 98.06 101 ILE B N 1
ATOM 3098 C CA . ILE B 1 101 ? -4.656 4.973 -2.715 1 98.06 101 ILE B CA 1
ATOM 3099 C C . ILE B 1 101 ? -4.742 4.32 -4.094 1 98.06 101 ILE B C 1
ATOM 3101 O O . ILE B 1 101 ? -3.74 3.826 -4.617 1 98.06 101 ILE B O 1
ATOM 3105 N N . TYR B 1 102 ? -5.992 4.223 -4.676 1 98.19 102 TYR B N 1
ATOM 3106 C CA . TYR B 1 102 ? -6.176 3.982 -6.105 1 98.19 102 TYR B CA 1
ATOM 3107 C C . TYR B 1 102 ? -6.348 5.293 -6.863 1 98.19 102 TYR B C 1
ATOM 3109 O O . TYR B 1 102 ? -7.035 6.203 -6.395 1 98.19 102 TYR B O 1
ATOM 3117 N N . VAL B 1 103 ? -5.711 5.48 -7.922 1 97.12 103 VAL B N 1
ATOM 3118 C CA . VAL B 1 103 ? -5.938 6.605 -8.828 1 97.12 103 VAL B CA 1
ATOM 3119 C C . VAL B 1 103 ? -6.285 6.082 -10.219 1 97.12 103 VAL B C 1
ATOM 3121 O O . VAL B 1 103 ? -5.52 5.324 -10.82 1 97.12 103 VAL B O 1
ATOM 3124 N N . ASN B 1 104 ? -7.41 6.453 -10.75 1 97.19 104 ASN B N 1
ATOM 3125 C CA . ASN B 1 104 ? -7.793 5.973 -12.07 1 97.19 104 ASN B CA 1
ATOM 3126 C C . ASN B 1 104 ? -7.25 6.875 -13.172 1 97.19 104 ASN B C 1
ATOM 3128 O O . ASN B 1 104 ? -6.547 7.848 -12.898 1 97.19 104 ASN B O 1
ATOM 3132 N N . GLU B 1 105 ? -7.48 6.578 -14.422 1 95.88 105 GLU B N 1
ATOM 3133 C CA . GLU B 1 105 ? -6.906 7.285 -15.57 1 95.88 105 GLU B CA 1
ATOM 3134 C C . GLU B 1 105 ? -7.438 8.711 -15.656 1 95.88 105 GLU B C 1
ATOM 3136 O O . GLU B 1 105 ? -6.805 9.578 -16.266 1 95.88 105 GLU B O 1
ATOM 3141 N N . GLU B 1 106 ? -8.586 9.047 -15.062 1 94.12 106 GLU B N 1
ATOM 3142 C CA . GLU B 1 106 ? -9.164 10.383 -15.047 1 94.12 106 GLU B CA 1
ATOM 3143 C C . GLU B 1 106 ? -8.57 11.234 -13.93 1 94.12 106 GLU B C 1
ATOM 3145 O O . GLU B 1 106 ? -8.859 12.422 -13.82 1 94.12 106 GLU B O 1
ATOM 3150 N N . GLY B 1 107 ? -7.781 10.586 -13.102 1 91.56 107 GLY B N 1
ATOM 3151 C CA . GLY B 1 107 ? -7.145 11.32 -12.016 1 91.56 107 GLY B CA 1
ATOM 3152 C C . GLY B 1 107 ? -7.957 11.305 -10.734 1 91.56 107 GLY B C 1
ATOM 3153 O O . GLY B 1 107 ? -7.586 11.953 -9.758 1 91.56 107 GLY B O 1
ATOM 3154 N N . GLU B 1 108 ? -9.062 10.57 -10.742 1 93.62 108 GLU B N 1
ATOM 3155 C CA . GLU B 1 108 ? -9.859 10.422 -9.523 1 93.62 108 GLU B CA 1
ATOM 3156 C C . GLU B 1 108 ? -9.227 9.406 -8.578 1 93.62 108 GLU B C 1
ATOM 3158 O O . GLU B 1 108 ? -8.602 8.438 -9.023 1 93.62 108 GLU B O 1
ATOM 3163 N N . ASN B 1 109 ? -9.477 9.602 -7.25 1 95.5 109 ASN B N 1
ATOM 3164 C CA . ASN B 1 109 ? -8.836 8.688 -6.316 1 95.5 109 ASN B CA 1
ATOM 3165 C C . ASN B 1 109 ? -9.836 8.102 -5.32 1 95.5 109 ASN B C 1
ATOM 3167 O O . ASN B 1 109 ? -10.953 8.602 -5.191 1 95.5 109 ASN B O 1
ATOM 3171 N N . THR B 1 110 ? -9.555 6.949 -4.77 1 97.56 110 THR B N 1
ATOM 3172 C CA . THR B 1 110 ? -10.133 6.355 -3.57 1 97.56 110 THR B CA 1
ATOM 3173 C C . THR B 1 110 ? -9.055 6.059 -2.537 1 97.56 110 THR B C 1
ATOM 3175 O O . THR B 1 110 ? -7.953 5.629 -2.889 1 97.56 110 THR B O 1
ATOM 3178 N N . ILE B 1 111 ? -9.375 6.375 -1.251 1 97.25 111 ILE B N 1
ATOM 3179 C CA . ILE B 1 111 ? -8.305 6.293 -0.265 1 97.25 111 ILE B CA 1
ATOM 3180 C C . ILE B 1 111 ? -8.812 5.582 0.988 1 97.25 111 ILE B C 1
ATOM 3182 O O . ILE B 1 111 ? -9.922 5.844 1.454 1 97.25 111 ILE B O 1
ATOM 3186 N N . VAL B 1 112 ? -8.086 4.668 1.503 1 98.44 112 VAL B N 1
ATOM 3187 C CA . VAL B 1 112 ? -8.25 4.113 2.844 1 98.44 112 VAL B CA 1
ATOM 3188 C C . VAL B 1 112 ? -7.059 4.516 3.715 1 98.44 112 VAL B C 1
ATOM 3190 O O . VAL B 1 112 ? -5.922 4.133 3.438 1 98.44 112 VAL B O 1
ATOM 3193 N N . VAL B 1 113 ? -7.336 5.289 4.738 1 98.25 113 VAL B N 1
ATOM 3194 C CA . VAL B 1 113 ? -6.289 5.75 5.641 1 98.25 113 VAL B CA 1
ATOM 3195 C C . VAL B 1 113 ? -6.34 4.949 6.941 1 98.25 113 VAL B C 1
ATOM 3197 O O . VAL B 1 113 ? -7.352 4.961 7.648 1 98.25 113 VAL B O 1
ATOM 3200 N N . THR B 1 114 ? -5.309 4.266 7.254 1 98.31 114 THR B N 1
ATOM 3201 C CA . THR B 1 114 ? -5.145 3.551 8.516 1 98.31 114 THR B CA 1
ATOM 3202 C C . THR B 1 114 ? -4.121 4.25 9.406 1 98.31 114 THR B C 1
ATOM 3204 O O . THR B 1 114 ? -2.918 4.188 9.141 1 98.31 114 THR B O 1
ATOM 3207 N N . LEU B 1 115 ? -4.527 4.754 10.5 1 98.06 115 LEU B N 1
ATOM 3208 C CA . LEU B 1 115 ? -3.666 5.645 11.273 1 98.06 115 LEU B CA 1
ATOM 3209 C C . LEU B 1 115 ? -2.738 4.844 12.18 1 98.06 115 LEU B 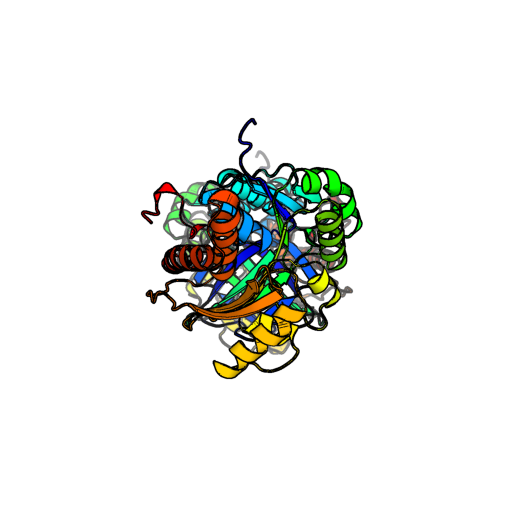C 1
ATOM 3211 O O . LEU B 1 115 ? -1.626 5.285 12.484 1 98.06 115 LEU B O 1
ATOM 3215 N N . SER B 1 116 ? -3.168 3.666 12.773 1 97.81 116 SER B N 1
ATOM 3216 C CA . SER B 1 116 ? -2.33 2.697 13.469 1 97.81 116 SER B CA 1
ATOM 3217 C C . SER B 1 116 ? -1.498 3.369 14.555 1 97.81 116 SER B C 1
ATOM 3219 O O . SER B 1 116 ? -2.047 3.967 15.484 1 97.81 116 SER B O 1
ATOM 3221 N N . ALA B 1 117 ? -0.183 3.406 14.43 1 98.62 117 ALA B N 1
ATOM 3222 C CA . ALA B 1 117 ? 0.731 3.906 15.453 1 98.62 117 ALA B CA 1
ATOM 3223 C C . ALA B 1 117 ? 0.41 5.352 15.82 1 98.62 117 ALA B C 1
ATOM 3225 O O . ALA B 1 117 ? 0.688 5.797 16.938 1 98.62 117 ALA B O 1
ATOM 3226 N N . ASN B 1 118 ? -0.156 6.098 14.945 1 98.75 118 ASN B N 1
ATOM 3227 C CA . ASN B 1 118 ? -0.439 7.508 15.188 1 98.75 118 ASN B CA 1
ATOM 3228 C C . ASN B 1 118 ? -1.364 7.699 16.391 1 98.75 118 ASN B C 1
ATOM 3230 O O . ASN B 1 118 ? -1.323 8.734 17.047 1 98.75 118 ASN B O 1
ATOM 3234 N N . TYR B 1 119 ? -2.143 6.699 16.703 1 98.06 119 TYR B N 1
ATOM 3235 C CA . TYR B 1 119 ? -3.076 6.809 17.828 1 98.06 119 TYR B CA 1
ATOM 3236 C C . TYR B 1 119 ? -2.338 6.758 19.156 1 98.06 119 TYR B C 1
ATOM 3238 O O . TYR B 1 119 ? -2.924 7.027 20.203 1 98.06 119 TYR B O 1
ATOM 3246 N N . MET B 1 120 ? -1.049 6.434 19.062 1 98.12 120 MET B N 1
ATOM 3247 C CA . MET B 1 120 ? -0.251 6.426 20.281 1 98.12 120 MET B CA 1
ATOM 3248 C C . MET B 1 120 ? 0.102 7.848 20.719 1 98.12 120 MET B C 1
ATOM 3250 O O . MET B 1 120 ? 0.56 8.062 21.828 1 98.12 120 MET B O 1
ATOM 3254 N N . LEU B 1 121 ? -0.094 8.789 19.828 1 98.69 121 LEU B N 1
ATOM 3255 C CA . LEU B 1 121 ? -0.062 10.188 20.25 1 98.69 121 LEU B CA 1
ATOM 3256 C C . LEU B 1 121 ? -1.339 10.562 20.984 1 98.69 121 LEU B C 1
ATOM 3258 O O . LEU B 1 121 ? -2.145 11.352 20.484 1 98.69 121 LEU B O 1
ATOM 3262 N N . ASN B 1 122 ? -1.437 10.008 22.188 1 98.56 122 ASN B N 1
ATOM 3263 C CA . ASN B 1 122 ? -2.619 10.133 23.031 1 98.56 122 ASN B CA 1
ATOM 3264 C C . ASN B 1 122 ? -2.363 11.062 24.219 1 98.56 122 ASN B C 1
ATOM 3266 O O . ASN B 1 122 ? -1.371 11.797 24.234 1 98.56 122 ASN B O 1
ATOM 3270 N N . GLN B 1 123 ? -3.279 11.102 25.156 1 98.69 123 GLN B N 1
ATOM 3271 C CA . GLN B 1 123 ? -3.178 11.969 26.312 1 98.69 123 GLN B CA 1
ATOM 3272 C C . GLN B 1 123 ? -1.865 11.742 27.062 1 98.69 123 GLN B C 1
ATOM 3274 O O . GLN B 1 123 ? -1.188 12.703 27.438 1 98.69 123 GLN B O 1
ATOM 3279 N N . GLN B 1 124 ? -1.515 10.484 27.234 1 98.69 124 GLN B N 1
ATOM 3280 C CA . GLN B 1 124 ? -0.293 10.156 27.953 1 98.69 124 GLN B CA 1
ATOM 3281 C C . GLN B 1 124 ? 0.937 10.719 27.25 1 98.69 124 GLN B C 1
ATOM 3283 O O . GLN B 1 124 ? 1.807 11.312 27.891 1 98.69 124 GLN B O 1
ATOM 3288 N N . LYS B 1 125 ? 1.006 10.562 25.984 1 98.69 125 LYS B N 1
ATOM 3289 C CA . LYS B 1 125 ? 2.154 11.055 25.234 1 98.69 125 LYS B CA 1
ATOM 3290 C C . LYS B 1 125 ? 2.221 12.578 25.266 1 98.69 125 LYS B C 1
ATOM 3292 O O . LYS B 1 125 ? 3.311 13.156 25.312 1 98.69 125 LYS B O 1
ATOM 3297 N N . ALA B 1 126 ? 1.055 13.219 25.203 1 98.88 126 ALA B N 1
ATOM 3298 C CA . ALA B 1 126 ? 1.015 14.672 25.328 1 98.88 126 ALA B CA 1
ATOM 3299 C C . ALA B 1 126 ? 1.629 15.125 26.656 1 98.88 126 ALA B C 1
ATOM 3301 O O . ALA B 1 126 ? 2.455 16.047 26.672 1 98.88 126 ALA B O 1
ATOM 3302 N N . VAL B 1 127 ? 1.257 14.438 27.703 1 98.81 127 VAL B N 1
ATOM 3303 C CA . VAL B 1 127 ? 1.765 14.789 29.031 1 98.81 127 VAL B CA 1
ATOM 3304 C C . VAL B 1 127 ? 3.277 14.578 29.078 1 98.81 127 VAL B C 1
ATOM 3306 O O . VAL B 1 127 ? 4.012 15.422 29.594 1 98.81 127 VAL B O 1
ATOM 3309 N N . GLU B 1 128 ? 3.725 13.523 28.484 1 98.69 128 GLU B N 1
ATOM 3310 C CA . GLU B 1 128 ? 5.148 13.195 28.469 1 98.69 128 GLU B CA 1
ATOM 3311 C C . GLU B 1 128 ? 5.934 14.219 27.656 1 98.69 128 GLU B C 1
ATOM 3313 O O . GLU B 1 128 ? 7.156 14.305 27.766 1 98.69 128 GLU B O 1
ATOM 3318 N N . SER B 1 129 ? 5.246 15.008 26.859 1 98.69 129 SER B N 1
ATOM 3319 C CA . SER B 1 129 ? 5.898 15.938 25.938 1 98.69 129 SER B CA 1
ATOM 3320 C C . SER B 1 129 ? 5.949 17.344 26.516 1 98.69 129 SER B C 1
ATOM 3322 O O . SER B 1 129 ? 6.316 18.297 25.812 1 98.69 129 SER B O 1
ATOM 3324 N N . GLU B 1 130 ? 5.578 17.516 27.734 1 98.75 130 GLU B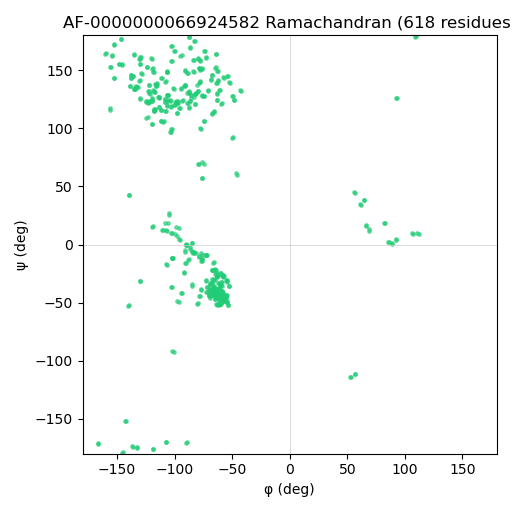 N 1
ATOM 3325 C CA . GLU B 1 130 ? 5.426 18.844 28.344 1 98.75 130 GLU B CA 1
ATOM 3326 C C . GLU B 1 130 ? 6.727 19.625 28.266 1 98.75 130 GLU B C 1
ATOM 3328 O O . GLU B 1 130 ? 6.711 20.828 27.969 1 98.75 130 GLU B O 1
ATOM 3333 N N . GLU B 1 131 ? 7.863 18.969 28.531 1 98.44 131 GLU B N 1
ATOM 3334 C CA . GLU B 1 131 ? 9.141 19.672 28.516 1 98.44 131 GLU B CA 1
ATOM 3335 C C . GLU B 1 131 ? 9.453 20.219 27.125 1 98.44 131 GLU B C 1
ATOM 3337 O O . GLU B 1 131 ? 9.992 21.312 26.984 1 98.44 131 GLU B O 1
ATOM 3342 N N . GLU B 1 132 ? 9.18 19.438 26.125 1 98.19 132 GLU B N 1
ATOM 3343 C CA . GLU B 1 132 ? 9.391 19.875 24.75 1 98.19 132 GLU B CA 1
ATOM 3344 C C . GLU B 1 132 ? 8.477 21.047 24.406 1 98.19 132 GLU B C 1
ATOM 3346 O O . GLU B 1 132 ? 8.883 21.969 23.688 1 98.19 132 GLU B O 1
ATOM 3351 N N . VAL B 1 133 ? 7.23 20.953 24.875 1 98.69 133 VAL B N 1
ATOM 3352 C CA . VAL B 1 133 ? 6.273 22.031 24.641 1 98.69 133 VAL B CA 1
ATOM 3353 C C . VAL B 1 133 ? 6.785 23.328 25.281 1 98.69 133 VAL B C 1
ATOM 3355 O O . VAL B 1 133 ? 6.812 24.375 24.625 1 98.69 133 VAL B O 1
ATOM 3358 N N . LYS B 1 134 ? 7.254 23.234 26.453 1 97.88 134 LYS B N 1
ATOM 3359 C CA . LYS B 1 134 ? 7.73 24.391 27.219 1 97.88 134 LYS B CA 1
ATOM 3360 C C . LYS B 1 134 ? 8.859 25.094 26.484 1 97.88 134 LYS B C 1
ATOM 3362 O O . LYS B 1 134 ? 8.992 26.328 26.578 1 97.88 134 LYS B O 1
ATOM 3367 N N . LYS B 1 135 ? 9.625 24.328 25.781 1 96.94 135 LYS B N 1
ATOM 3368 C CA . LYS B 1 135 ? 10.805 24.859 25.109 1 96.94 135 LYS B CA 1
ATOM 3369 C C . LYS B 1 135 ? 10.469 25.344 23.703 1 96.94 135 LYS B C 1
ATOM 3371 O O . LYS B 1 135 ? 11.336 25.844 23 1 96.94 135 LYS B O 1
ATOM 3376 N N . SER B 1 136 ? 9.242 25.25 23.297 1 98.31 136 SER B N 1
ATOM 3377 C CA . SER B 1 136 ? 8.852 25.609 21.938 1 98.31 136 SER B CA 1
ATOM 3378 C C . SER B 1 136 ? 8.156 26.969 21.906 1 98.31 136 SER B C 1
ATOM 3380 O O . SER B 1 136 ? 7.68 27.453 22.922 1 98.31 136 SER B O 1
ATOM 3382 N N . ASN B 1 137 ? 8.18 27.578 20.75 1 98.62 137 ASN B N 1
ATOM 3383 C CA . ASN B 1 137 ? 7.484 28.844 20.531 1 98.62 137 ASN B CA 1
ATOM 3384 C C . ASN B 1 137 ? 6.066 28.609 20.016 1 98.62 137 ASN B C 1
ATOM 3386 O O . ASN B 1 137 ? 5.199 29.469 20.188 1 98.62 137 ASN B O 1
ATOM 3390 N N . VAL B 1 138 ? 5.84 27.516 19.422 1 98.81 138 VAL B N 1
ATOM 3391 C CA . VAL B 1 138 ? 4.523 27.188 18.875 1 98.81 138 VAL B CA 1
ATOM 3392 C C . VAL B 1 138 ? 4.352 25.672 18.844 1 98.81 138 VAL B C 1
ATOM 3394 O O . VAL B 1 138 ? 5.32 24.922 18.656 1 98.81 138 VAL B O 1
ATOM 3397 N N . VAL B 1 139 ? 3.15 25.203 19.109 1 98.94 139 VAL B N 1
ATOM 3398 C CA . VAL B 1 139 ? 2.727 23.828 18.906 1 98.94 139 VAL B CA 1
ATOM 3399 C C . VAL B 1 139 ? 1.655 23.766 17.812 1 98.94 139 VAL B C 1
ATOM 3401 O O . VAL B 1 139 ? 0.669 24.5 17.859 1 98.94 139 VAL B O 1
ATOM 3404 N N . MET B 1 140 ? 1.856 22.938 16.828 1 98.88 140 MET B N 1
ATOM 3405 C CA . MET B 1 140 ? 0.884 22.75 15.75 1 98.88 140 MET B CA 1
ATOM 3406 C C . MET B 1 140 ? 0.368 21.312 15.742 1 98.88 140 MET B C 1
ATOM 3408 O O . MET B 1 140 ? 1.14 20.359 15.93 1 98.88 140 MET B O 1
ATOM 3412 N N . ILE B 1 141 ? -0.985 21.156 15.531 1 98.88 141 ILE B N 1
ATOM 3413 C CA . ILE B 1 141 ? -1.613 19.828 15.555 1 98.88 141 ILE B CA 1
ATOM 3414 C C . ILE B 1 141 ? -2.574 19.703 14.375 1 98.88 141 ILE B C 1
ATOM 3416 O O . ILE B 1 141 ? -2.936 20.703 13.75 1 98.88 141 ILE B O 1
ATOM 3420 N N . GLN B 1 142 ? -2.957 18.453 14.078 1 98.44 142 GLN B N 1
ATOM 3421 C CA . GLN B 1 142 ? -3.936 18.078 13.07 1 98.44 142 GLN B CA 1
ATOM 3422 C C . GLN B 1 142 ? -4.871 16.984 13.594 1 98.44 142 GLN B C 1
ATOM 3424 O O . GLN B 1 142 ? -4.844 16.656 14.781 1 98.44 142 GLN B O 1
ATOM 3429 N N . ASN B 1 143 ? -5.723 16.453 12.766 1 97.5 143 ASN B N 1
ATOM 3430 C CA . ASN B 1 143 ? -6.73 15.516 13.234 1 97.5 143 ASN B CA 1
ATOM 3431 C C . ASN B 1 143 ? -6.387 14.078 12.844 1 97.5 143 ASN B C 1
ATOM 3433 O O . ASN B 1 143 ? -7.273 13.234 12.719 1 97.5 143 ASN B O 1
ATOM 3437 N N . GLU B 1 144 ? -5.172 13.742 12.672 1 97.62 144 GLU B N 1
ATOM 3438 C CA . GLU B 1 144 ? -4.797 12.391 12.273 1 97.62 144 GLU B CA 1
ATOM 3439 C C . GLU B 1 144 ? -4.145 11.633 13.43 1 97.62 144 GLU B C 1
ATOM 3441 O O . GLU B 1 144 ? -3.381 10.695 13.203 1 97.62 144 GLU B O 1
ATOM 3446 N N . ILE B 1 145 ? -4.363 12.117 14.648 1 97.94 145 ILE B N 1
ATOM 3447 C CA . ILE B 1 145 ? -3.924 11.43 15.859 1 97.94 145 ILE B CA 1
ATOM 3448 C C . ILE B 1 145 ? -5.066 11.383 16.875 1 97.94 145 ILE B C 1
ATOM 3450 O O . ILE B 1 145 ? -6.207 11.719 16.547 1 97.94 145 ILE B O 1
ATOM 3454 N N . ASP B 1 146 ? -4.766 10.883 18.062 1 97.81 146 ASP B N 1
ATOM 3455 C CA . ASP B 1 146 ? -5.77 10.781 19.125 1 97.81 146 ASP B CA 1
ATOM 3456 C C . ASP B 1 146 ? -6.273 12.156 19.531 1 97.81 146 ASP B C 1
ATOM 3458 O O . ASP B 1 146 ? -5.477 13.055 19.812 1 97.81 146 ASP B O 1
ATOM 3462 N N . GLU B 1 147 ? -7.602 12.328 19.578 1 97.62 147 GLU B N 1
ATOM 3463 C CA . GLU B 1 147 ? -8.203 13.617 19.875 1 97.62 147 GLU B CA 1
ATOM 3464 C C . GLU B 1 147 ? -7.832 14.094 21.281 1 97.62 147 GLU B C 1
ATOM 3466 O O . GLU B 1 147 ? -7.648 15.289 21.516 1 97.62 147 GLU B O 1
ATOM 3471 N N . ASN B 1 148 ? -7.797 13.141 22.188 1 98.19 148 ASN B N 1
ATOM 3472 C CA . ASN B 1 148 ? -7.434 13.492 23.562 1 98.19 148 ASN B CA 1
ATOM 3473 C C . ASN B 1 148 ? -5.973 13.93 23.656 1 98.19 148 ASN B C 1
ATOM 3475 O O . ASN B 1 148 ? -5.621 14.75 24.5 1 98.19 148 ASN B O 1
ATOM 3479 N N . GLY B 1 149 ? -5.121 13.328 22.812 1 98.69 149 GLY B N 1
ATOM 3480 C CA . GLY B 1 149 ? -3.754 13.812 22.719 1 98.69 149 GLY B CA 1
ATOM 3481 C C . GLY B 1 149 ? -3.658 15.25 22.25 1 98.69 149 GLY B C 1
ATOM 3482 O O . GLY B 1 149 ? -2.941 16.062 22.844 1 98.69 149 GLY B O 1
ATOM 3483 N N . ASN B 1 150 ? -4.418 15.531 21.25 1 98.69 150 ASN B N 1
ATOM 3484 C CA . ASN B 1 150 ? -4.477 16.891 20.719 1 98.69 150 ASN B CA 1
ATOM 3485 C C . ASN B 1 150 ? -4.938 17.891 21.766 1 98.69 150 ASN B C 1
ATOM 3487 O O . ASN B 1 150 ? -4.297 18.922 21.969 1 98.69 150 ASN B O 1
ATOM 3491 N N . LEU B 1 151 ? -6.035 17.562 22.422 1 98.75 151 LEU B N 1
ATOM 3492 C CA . LEU B 1 151 ? -6.586 18.469 23.422 1 98.75 151 LEU B CA 1
ATOM 3493 C C . LEU B 1 151 ? -5.598 18.688 24.562 1 98.75 151 LEU B C 1
ATOM 3495 O O . LEU B 1 151 ? -5.367 19.828 24.984 1 98.75 151 LEU B O 1
ATOM 3499 N N . THR B 1 152 ? -4.996 17.625 25 1 98.88 152 THR B N 1
ATOM 3500 C CA . THR B 1 152 ? -4.094 17.688 26.141 1 98.88 152 THR B CA 1
ATOM 3501 C C . THR B 1 152 ? -2.85 18.5 25.797 1 98.88 152 THR B C 1
ATOM 3503 O O . THR B 1 152 ? -2.391 19.312 26.609 1 98.88 152 THR B O 1
ATOM 3506 N N . ILE B 1 153 ? -2.297 18.344 24.625 1 98.94 153 ILE B N 1
ATOM 3507 C CA . ILE B 1 153 ? -1.059 19.031 24.297 1 98.94 153 ILE B CA 1
ATOM 3508 C C . ILE B 1 153 ? -1.322 20.531 24.172 1 98.94 153 ILE B C 1
ATOM 3510 O O . ILE B 1 153 ? -0.459 21.359 24.516 1 98.94 153 ILE B O 1
ATOM 3514 N N . PHE B 1 154 ? -2.496 20.906 23.688 1 98.88 154 PHE B N 1
ATOM 3515 C CA . PHE B 1 154 ? -2.852 22.328 23.594 1 98.88 154 PHE B CA 1
ATOM 3516 C C . PHE B 1 154 ? -3.041 22.922 24.984 1 98.88 154 PHE B C 1
ATOM 3518 O O . PHE B 1 154 ? -2.641 24.062 25.234 1 98.88 154 PHE B O 1
ATOM 3525 N N . LYS B 1 155 ? -3.689 22.156 25.906 1 98.88 155 LYS B N 1
ATOM 3526 C CA . LYS B 1 155 ? -3.807 22.625 27.281 1 98.88 155 LYS B CA 1
ATOM 3527 C C . LYS B 1 155 ? -2.434 22.875 27.891 1 98.88 155 LYS B C 1
ATOM 3529 O O . LYS B 1 155 ? -2.227 23.875 28.594 1 98.88 155 LYS B O 1
ATOM 3534 N N . ILE B 1 156 ? -1.542 21.969 27.672 1 98.88 156 ILE B N 1
ATOM 3535 C CA . ILE B 1 156 ? -0.178 22.094 28.172 1 98.88 156 ILE B CA 1
ATOM 3536 C C . ILE B 1 156 ? 0.479 23.328 27.562 1 98.88 156 ILE B C 1
ATOM 3538 O O . ILE B 1 156 ? 1.161 24.094 28.25 1 98.88 156 ILE B O 1
ATOM 3542 N N . ALA B 1 157 ? 0.326 23.516 26.266 1 98.88 157 ALA B N 1
ATOM 3543 C CA . ALA B 1 157 ? 0.886 24.688 25.594 1 98.88 157 ALA B CA 1
ATOM 3544 C C . ALA B 1 157 ? 0.399 25.984 26.25 1 98.88 157 ALA B C 1
ATOM 3546 O O . ALA B 1 157 ? 1.193 26.891 26.531 1 98.88 157 ALA B O 1
ATOM 3547 N N . LYS B 1 158 ? -0.902 26.109 26.547 1 98.62 158 LYS B N 1
ATOM 3548 C CA . LYS B 1 158 ? -1.477 27.297 27.156 1 98.62 158 LYS B CA 1
ATOM 3549 C C . LYS B 1 158 ? -0.945 27.5 28.578 1 98.62 158 LYS B C 1
ATOM 3551 O O . LYS B 1 158 ? -0.699 28.625 29 1 98.62 158 LYS B O 1
ATOM 3556 N N . LYS B 1 159 ? -0.821 26.344 29.234 1 98.44 159 LYS B N 1
ATOM 3557 C CA . LYS B 1 159 ? -0.239 26.391 30.578 1 98.44 159 LYS B CA 1
ATOM 3558 C C . LYS B 1 159 ? 1.12 27.078 30.562 1 98.44 159 LYS B C 1
ATOM 3560 O O . LYS B 1 159 ? 1.486 27.75 31.516 1 98.44 159 LYS B O 1
ATOM 3565 N N . HIS B 1 160 ? 1.835 26.969 29.531 1 98.44 160 HIS B N 1
ATOM 3566 C CA . HIS B 1 160 ? 3.193 27.5 29.469 1 98.44 160 HIS B CA 1
ATOM 3567 C C . HIS B 1 160 ? 3.279 28.688 28.516 1 98.44 160 HIS B C 1
ATOM 3569 O O . HIS B 1 160 ? 4.375 29.078 28.109 1 98.44 160 HIS B O 1
ATOM 3575 N N . ASN B 1 161 ? 2.174 29.25 28.078 1 98.25 161 ASN B N 1
ATOM 3576 C CA . ASN B 1 161 ? 2.064 30.438 27.234 1 98.25 161 ASN B CA 1
ATOM 3577 C C . ASN B 1 161 ? 2.73 30.219 25.875 1 98.25 161 ASN B C 1
ATOM 3579 O O . ASN B 1 161 ? 3.43 31.094 25.375 1 98.25 161 ASN B O 1
ATOM 3583 N N . VAL B 1 162 ? 2.652 29.016 25.391 1 98.56 162 VAL B N 1
ATOM 3584 C CA . VAL B 1 162 ? 3.152 28.672 24.062 1 98.56 162 VAL B CA 1
ATOM 3585 C C . VAL B 1 162 ? 2.041 28.828 23.031 1 98.56 162 VAL B C 1
ATOM 3587 O O . VAL B 1 162 ? 0.887 28.484 23.281 1 98.56 162 VAL B O 1
ATOM 3590 N N . LYS B 1 163 ? 2.332 29.406 21.844 1 98.69 163 LYS B N 1
ATOM 3591 C CA . LYS B 1 163 ? 1.381 29.609 20.75 1 98.69 163 LYS B CA 1
ATOM 3592 C C . LYS B 1 163 ? 0.855 28.281 20.219 1 98.69 163 LYS B C 1
ATOM 3594 O O . LYS B 1 163 ? 1.601 27.297 20.141 1 98.69 163 LYS B O 1
ATOM 3599 N N . THR B 1 164 ? -0.48 28.266 19.891 1 98.88 164 THR B N 1
ATOM 3600 C CA . THR B 1 164 ? -1.086 27.031 19.375 1 98.88 164 THR B CA 1
ATOM 3601 C C . THR B 1 164 ? -1.688 27.266 18 1 98.88 164 THR B C 1
ATOM 3603 O O . THR B 1 164 ? -2.377 28.266 17.766 1 98.88 164 THR B O 1
ATOM 3606 N N . VAL B 1 165 ? -1.363 26.422 17.031 1 98.94 165 VAL B N 1
ATOM 3607 C CA . VAL B 1 165 ? -1.929 26.438 15.688 1 98.94 165 VAL B CA 1
ATOM 3608 C C . VAL B 1 165 ? -2.635 25.109 15.406 1 98.94 165 VAL B C 1
ATOM 3610 O O . VAL B 1 165 ? -2.037 24.047 15.539 1 98.94 165 VAL B O 1
ATOM 3613 N N . PHE B 1 166 ? -3.893 25.188 15.023 1 98.88 166 PHE B N 1
ATOM 3614 C CA . PHE B 1 166 ? -4.707 24 14.773 1 98.88 166 PHE B CA 1
ATOM 3615 C C . PHE B 1 166 ? -5.145 23.938 13.312 1 98.88 166 PHE B C 1
ATOM 3617 O O . PHE B 1 166 ? -5.809 24.859 12.82 1 98.88 166 PHE B O 1
ATOM 3624 N N . ASN B 1 167 ? -4.723 22.984 12.617 1 98.75 167 ASN B N 1
ATOM 3625 C CA . ASN B 1 167 ? -5.266 22.594 11.312 1 98.75 167 ASN B CA 1
ATOM 3626 C C . ASN B 1 167 ? -6.156 21.359 11.43 1 98.75 167 ASN B C 1
ATOM 3628 O O . ASN B 1 167 ? -5.664 20.234 11.484 1 98.75 167 ASN B O 1
ATOM 3632 N N . PRO B 1 168 ? -7.492 21.594 11.461 1 98 168 PRO B N 1
ATOM 3633 C CA . PRO B 1 168 ? -8.391 20.469 11.695 1 98 168 PRO B CA 1
ATOM 3634 C C . PRO B 1 168 ? -8.57 19.578 10.469 1 98 168 PRO B C 1
ATOM 3636 O O . PRO B 1 168 ? -9.688 19.375 9.992 1 98 168 PRO B O 1
ATOM 3639 N N . ALA B 1 169 ? -7.496 19.078 9.984 1 95.88 169 ALA B N 1
ATOM 3640 C CA . ALA B 1 169 ? -7.445 18.188 8.828 1 95.88 169 ALA B CA 1
ATOM 3641 C C . ALA B 1 169 ? -7.148 16.75 9.258 1 95.88 169 ALA B C 1
ATOM 3643 O O . ALA B 1 169 ? -6.172 16.5 9.961 1 95.88 169 ALA B O 1
ATOM 3644 N N . PRO B 1 170 ? -7.941 15.766 8.82 1 94.88 170 PRO B N 1
ATOM 3645 C CA . PRO B 1 170 ? -9.172 15.938 8.047 1 94.88 170 PRO B CA 1
ATOM 3646 C C . PRO B 1 170 ? -10.336 16.453 8.898 1 94.88 170 PRO B C 1
ATOM 3648 O O . PRO B 1 170 ? -10.211 16.562 10.117 1 94.88 170 PRO B O 1
ATOM 3651 N N . GLY B 1 171 ? -11.359 16.875 8.188 1 93.75 171 GLY B N 1
ATOM 3652 C CA . GLY B 1 171 ? -12.586 17.188 8.906 1 93.75 171 GLY B CA 1
ATOM 3653 C C . GLY B 1 171 ? -13.164 15.992 9.641 1 93.75 171 GLY B C 1
ATOM 3654 O O . GLY B 1 171 ? -13.156 14.875 9.117 1 93.75 171 GLY B O 1
ATOM 3655 N N . LEU B 1 172 ? -13.531 16.141 10.844 1 92.06 172 LEU B N 1
ATOM 3656 C CA . LEU B 1 172 ? -14.117 15.094 11.656 1 92.06 172 LEU B CA 1
ATOM 3657 C C . LEU B 1 172 ? -15.547 15.438 12.055 1 92.06 172 LEU B C 1
ATOM 3659 O O . LEU B 1 172 ? -15.812 16.547 12.531 1 92.06 172 LEU B O 1
ATOM 3663 N N . PRO B 1 173 ? -16.281 14.32 11.883 1 87 173 PRO B N 1
ATOM 3664 C CA . PRO B 1 173 ? -17.625 14.539 12.438 1 87 173 PRO B CA 1
ATOM 3665 C C . PRO B 1 173 ? -17.641 14.523 13.961 1 87 173 PRO B C 1
ATOM 3667 O O . PRO B 1 173 ? -16.891 13.766 14.586 1 87 173 PRO B O 1
ATOM 3670 N N . ASN B 1 174 ? -18.125 15.414 14.625 1 87.38 174 ASN B N 1
ATOM 3671 C CA . ASN B 1 174 ? -18.312 15.453 16.062 1 87.38 174 ASN B CA 1
ATOM 3672 C C . ASN B 1 174 ? -17.047 15.875 16.797 1 87.38 174 ASN B C 1
ATOM 3674 O O . ASN B 1 174 ? -16.766 15.391 17.891 1 87.38 174 ASN B O 1
ATOM 3678 N N . LEU B 1 175 ? -16.141 16.469 16.109 1 90.31 175 LEU B N 1
ATOM 3679 C CA . LEU B 1 175 ? -14.961 17.031 16.781 1 90.31 175 LEU B CA 1
ATOM 3680 C C . LEU B 1 175 ? -15.359 17.75 18.062 1 90.31 175 LEU B C 1
ATOM 3682 O O . LEU B 1 175 ? -16.359 18.469 18.094 1 90.31 175 LEU B O 1
ATOM 3686 N N . ASN B 1 176 ? -14.609 17.453 19.156 1 90.81 176 ASN B N 1
ATOM 3687 C CA . ASN B 1 176 ? -14.797 18.203 20.391 1 90.81 176 ASN B CA 1
ATOM 3688 C C . ASN B 1 176 ? -14.344 19.656 20.25 1 90.81 176 ASN B C 1
ATOM 3690 O O . ASN B 1 176 ? -13.141 19.938 20.266 1 90.81 176 ASN B O 1
ATOM 3694 N N . ASN B 1 177 ? -15.273 20.562 20.297 1 92.06 177 ASN B N 1
ATOM 3695 C CA . ASN B 1 177 ? -15 21.969 20.047 1 92.06 177 ASN B CA 1
ATOM 3696 C C . ASN B 1 177 ? -14.234 22.609 21.188 1 92.06 177 ASN B C 1
ATOM 3698 O O . ASN B 1 177 ? -13.734 23.734 21.062 1 92.06 177 ASN B O 1
ATOM 3702 N N . GLU B 1 178 ? -14.117 21.859 22.266 1 96.94 178 GLU B N 1
ATOM 3703 C CA . GLU B 1 178 ? -13.344 22.391 23.391 1 96.94 178 GLU B CA 1
ATOM 3704 C C . GLU B 1 178 ? -11.938 22.797 22.953 1 96.94 178 GLU B C 1
ATOM 3706 O O . GLU B 1 178 ? -11.375 23.75 23.469 1 96.94 178 GLU B O 1
ATOM 3711 N N . ILE B 1 179 ? -11.414 22.125 21.969 1 98.25 179 ILE B N 1
ATOM 3712 C CA . ILE B 1 179 ? -10.039 22.328 21.516 1 98.25 179 ILE B CA 1
ATOM 3713 C C . ILE B 1 179 ? -9.875 23.75 20.984 1 98.25 179 ILE B C 1
ATOM 3715 O O . ILE B 1 179 ? -8.789 24.328 21.062 1 98.25 179 ILE B O 1
ATOM 3719 N N . LEU B 1 180 ? -10.961 24.359 20.484 1 98.44 180 LEU B N 1
ATOM 3720 C CA . LEU B 1 180 ? -10.906 25.688 19.891 1 98.44 180 LEU B CA 1
ATOM 3721 C C . LEU B 1 180 ? -10.586 26.75 20.938 1 98.44 180 LEU B C 1
ATOM 3723 O O . LEU B 1 180 ? -9.914 27.734 20.641 1 98.44 180 LEU B O 1
ATOM 3727 N N . LYS B 1 181 ? -11 26.484 22.156 1 98.19 181 LYS B N 1
ATOM 3728 C CA . LYS B 1 181 ? -10.727 27.406 23.266 1 98.19 181 LYS B CA 1
ATOM 3729 C C . LYS B 1 181 ? -9.227 27.531 23.516 1 98.19 181 LYS B C 1
ATOM 3731 O O . LYS B 1 181 ? -8.758 28.547 24 1 98.19 181 LYS B O 1
ATOM 3736 N N . TYR B 1 182 ? -8.547 26.484 23.156 1 98.75 182 TYR B N 1
ATOM 3737 C CA . TYR B 1 182 ? -7.109 26.453 23.406 1 98.75 182 TYR B CA 1
ATOM 3738 C C . TYR B 1 182 ? -6.332 26.719 22.125 1 98.75 182 TYR B C 1
ATOM 3740 O O . TYR B 1 182 ? -5.113 26.547 22.078 1 98.75 182 TYR B O 1
ATOM 3748 N N . THR B 1 183 ? -6.996 27.125 21.094 1 98.81 183 THR B N 1
ATOM 3749 C CA . THR B 1 183 ? -6.406 27.406 19.781 1 98.81 183 THR B CA 1
ATOM 3750 C C . THR B 1 183 ? -6.168 28.891 19.609 1 98.81 183 THR B C 1
ATOM 3752 O O . THR B 1 183 ? -7.09 29.703 19.766 1 98.81 183 THR B O 1
ATOM 3755 N N . ASP B 1 184 ? -4.934 29.297 19.344 1 98.69 184 ASP B N 1
ATOM 3756 C CA . ASP B 1 184 ? -4.668 30.688 18.984 1 98.69 184 ASP B CA 1
ATOM 3757 C C . ASP B 1 1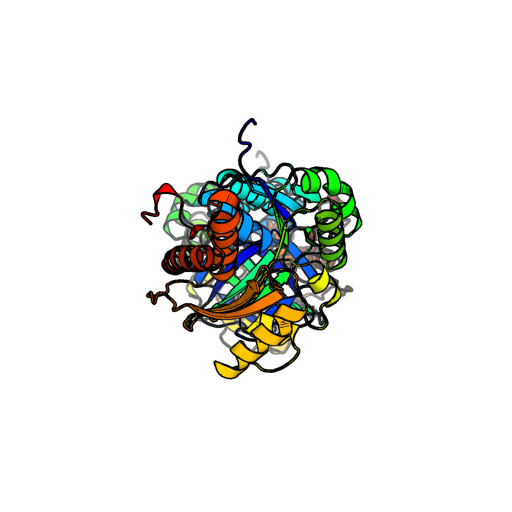84 ? -5.004 30.969 17.516 1 98.69 184 ASP B C 1
ATOM 3759 O O . ASP B 1 184 ? -5.73 31.906 17.219 1 98.69 184 ASP B O 1
ATOM 3763 N N . ILE B 1 185 ? -4.504 30.141 16.625 1 98.88 185 ILE B N 1
ATOM 3764 C CA . ILE B 1 185 ? -4.719 30.312 15.203 1 98.88 185 ILE B CA 1
ATOM 3765 C C . ILE B 1 185 ? -5.316 29.047 14.602 1 98.88 185 ILE B C 1
ATOM 3767 O O . ILE B 1 185 ? -4.754 27.953 14.758 1 98.88 185 ILE B O 1
ATOM 3771 N N . LEU B 1 186 ? -6.453 29.188 13.977 1 98.81 186 LEU B N 1
ATOM 3772 C CA . LEU B 1 186 ? -7.137 28.109 13.266 1 98.81 186 LEU B CA 1
ATOM 3773 C C . LEU B 1 186 ? -6.957 28.25 11.758 1 98.81 186 LEU B C 1
ATOM 3775 O O . LEU B 1 186 ? -7.219 29.312 11.195 1 98.81 186 LEU B O 1
ATOM 3779 N N . ILE B 1 187 ? -6.445 27.25 11.125 1 98.88 187 ILE B N 1
ATOM 3780 C CA . ILE B 1 187 ? -6.34 27.203 9.664 1 98.88 187 ILE B CA 1
ATOM 3781 C C . ILE B 1 187 ? -7.176 26.047 9.125 1 98.88 187 ILE B C 1
ATOM 3783 O O . ILE B 1 187 ? -6.887 24.875 9.398 1 98.88 187 ILE B O 1
ATOM 3787 N N . ALA B 1 188 ? -8.195 26.328 8.336 1 98.38 188 ALA B N 1
ATOM 3788 C CA . ALA B 1 188 ? -9.102 25.297 7.836 1 98.38 188 ALA B CA 1
ATOM 3789 C C . ALA B 1 188 ? -9.438 25.531 6.367 1 98.38 188 ALA B C 1
ATOM 3791 O O . ALA B 1 188 ? -9.492 26.688 5.91 1 98.38 188 ALA B O 1
ATOM 3792 N N . ASN B 1 189 ? -9.602 24.422 5.652 1 96.56 189 ASN B N 1
ATOM 3793 C CA . ASN B 1 189 ? -10.109 24.562 4.289 1 96.56 189 ASN B CA 1
ATOM 3794 C C . ASN B 1 189 ? -11.633 24.5 4.25 1 96.56 189 ASN B C 1
ATOM 3796 O O . ASN B 1 189 ? -12.289 24.609 5.289 1 96.56 189 ASN B O 1
ATOM 3800 N N . GLU B 1 190 ? -12.172 24.422 3.084 1 96.31 190 GLU B N 1
ATOM 3801 C CA . GLU B 1 190 ? -13.617 24.484 2.896 1 96.31 190 GLU B CA 1
ATOM 3802 C C . GLU B 1 190 ? -14.32 23.328 3.605 1 96.31 190 GLU B C 1
ATOM 3804 O O . GLU B 1 190 ? -15.234 23.547 4.402 1 96.31 190 GLU B O 1
ATOM 3809 N N . ASN B 1 191 ? -13.875 22.125 3.359 1 94.12 191 ASN B N 1
ATOM 3810 C CA . ASN B 1 191 ? -14.469 20.938 3.953 1 94.12 191 ASN B CA 1
ATOM 3811 C C . ASN B 1 191 ? -14.352 20.938 5.473 1 94.12 191 ASN B C 1
ATOM 3813 O O . ASN B 1 191 ? -15.312 20.641 6.18 1 94.12 191 ASN B O 1
ATOM 3817 N N . GLU B 1 192 ? -13.188 21.25 5.961 1 96.06 192 GLU B N 1
ATOM 3818 C CA . GLU B 1 192 ? -12.938 21.328 7.395 1 96.06 192 GLU B CA 1
ATOM 3819 C C . GLU B 1 192 ? -13.828 22.375 8.062 1 96.06 192 GLU B C 1
ATOM 3821 O O . GLU B 1 192 ? -14.336 22.156 9.156 1 96.06 192 GLU B O 1
ATOM 3826 N N . THR B 1 193 ? -13.984 23.469 7.387 1 97.19 193 THR B N 1
ATOM 3827 C CA . THR B 1 193 ? -14.859 24.516 7.895 1 97.19 193 THR B CA 1
ATOM 3828 C C . THR B 1 193 ? -16.297 24.016 8.039 1 97.19 193 THR B C 1
ATOM 3830 O O . THR B 1 193 ? -16.953 24.281 9.047 1 97.19 193 THR B O 1
ATOM 3833 N N . GLU B 1 194 ? -16.719 23.297 7.02 1 96.94 194 GLU B N 1
ATOM 3834 C CA . GLU B 1 194 ? -18.062 22.734 7.066 1 96.94 194 GLU B CA 1
ATOM 3835 C C . GLU B 1 194 ? -18.234 21.781 8.242 1 96.94 194 GLU B C 1
ATOM 3837 O O . GLU B 1 194 ? -19.266 21.781 8.914 1 96.94 194 GLU B O 1
ATOM 3842 N N . PHE B 1 195 ? -17.266 21.031 8.5 1 95.5 195 PHE B N 1
ATOM 3843 C CA . PHE B 1 195 ? -17.312 20.094 9.609 1 95.5 195 PHE B CA 1
ATOM 3844 C C . PHE B 1 195 ? -17.281 20.828 10.945 1 95.5 195 PHE B C 1
ATOM 3846 O O . PHE B 1 195 ? -18 20.453 11.875 1 95.5 195 PHE B O 1
ATOM 3853 N N . LEU B 1 196 ? -16.438 21.844 11.078 1 96.44 196 LEU B N 1
ATOM 3854 C CA . LEU B 1 196 ? -16.312 22.594 12.312 1 96.44 196 LEU B CA 1
ATOM 3855 C C . LEU B 1 196 ? -17.641 23.25 12.688 1 96.44 196 LEU B C 1
ATOM 3857 O O . LEU B 1 196 ? -17.984 23.344 13.867 1 96.44 196 LEU B O 1
ATOM 3861 N N . LEU B 1 197 ? -18.375 23.672 11.703 1 95.5 197 LEU B N 1
ATOM 3862 C CA . LEU B 1 197 ? -19.594 24.438 11.953 1 95.5 197 LEU B CA 1
ATOM 3863 C C . LEU B 1 197 ? -20.828 23.562 11.797 1 95.5 197 LEU B C 1
ATOM 3865 O O . LEU B 1 197 ? -21.938 23.969 12.148 1 95.5 197 LEU B O 1
ATOM 3869 N N . ASN B 1 198 ? -20.641 22.359 11.242 1 94 198 ASN B N 1
ATOM 3870 C CA . ASN B 1 198 ? -21.719 21.422 10.953 1 94 198 ASN B CA 1
ATOM 3871 C C . ASN B 1 198 ? -22.781 22.062 10.055 1 94 198 ASN B C 1
ATOM 3873 O O . ASN B 1 198 ? -23.969 22.031 10.375 1 94 198 ASN B O 1
ATOM 3877 N N . LYS B 1 199 ? -22.344 22.75 9.039 1 93.19 199 LYS B N 1
ATOM 3878 C CA . LYS B 1 199 ? -23.234 23.344 8.047 1 93.19 199 LYS B CA 1
ATOM 3879 C C . LYS B 1 199 ? -22.531 23.516 6.703 1 93.19 199 LYS B C 1
ATOM 3881 O O . LYS B 1 199 ? -21.297 23.484 6.637 1 93.19 199 LYS B O 1
ATOM 3886 N N . ASN B 1 200 ? -23.359 23.703 5.723 1 93.94 200 ASN B N 1
ATOM 3887 C CA . ASN B 1 200 ? -22.812 23.953 4.391 1 93.94 200 ASN B CA 1
ATOM 3888 C C . ASN B 1 200 ? -22.281 25.375 4.262 1 93.94 200 ASN B C 1
ATOM 3890 O O . ASN B 1 200 ? -22.922 26.328 4.703 1 93.94 200 ASN B O 1
ATOM 3894 N N . VAL B 1 201 ? -21.125 25.531 3.846 1 94 201 VAL B N 1
ATOM 3895 C CA . VAL B 1 201 ? -20.469 26.812 3.564 1 94 201 VAL B CA 1
ATOM 3896 C C . VAL B 1 201 ? -19.984 26.828 2.117 1 94 201 VAL B C 1
ATOM 3898 O O . VAL B 1 201 ? -18.969 26.203 1.783 1 94 201 VAL B O 1
ATOM 3901 N N . THR B 1 202 ? -20.609 27.609 1.274 1 92.62 202 THR B N 1
ATOM 3902 C CA . THR B 1 202 ? -20.328 27.469 -0.148 1 92.62 202 THR B CA 1
ATOM 3903 C C . THR B 1 202 ? -20.016 28.828 -0.778 1 92.62 202 THR B C 1
ATOM 3905 O O . THR B 1 202 ? -19.172 28.906 -1.68 1 92.62 202 THR B O 1
ATOM 3908 N N . THR B 1 203 ? -20.609 29.891 -0.28 1 93.81 203 THR B N 1
ATOM 3909 C CA . THR B 1 203 ? -20.453 31.203 -0.894 1 93.81 203 THR B CA 1
ATOM 3910 C C . THR B 1 203 ? -19.422 32.031 -0.135 1 93.81 203 THR B C 1
ATOM 3912 O O . THR B 1 203 ? -19.062 31.703 0.999 1 93.81 203 THR B O 1
ATOM 3915 N N . ASP B 1 204 ? -19 33.125 -0.755 1 93.38 204 ASP B N 1
ATOM 3916 C CA . ASP B 1 204 ? -18.078 34.062 -0.099 1 93.38 204 ASP B CA 1
ATOM 3917 C C . ASP B 1 204 ? -18.688 34.594 1.2 1 93.38 204 ASP B C 1
ATOM 3919 O O . ASP B 1 204 ? -17.984 34.688 2.213 1 93.38 204 ASP B O 1
ATOM 3923 N N . ASP B 1 205 ? -19.938 34.906 1.077 1 94.88 205 ASP B N 1
ATOM 3924 C CA . ASP B 1 205 ? -20.625 35.438 2.258 1 94.88 205 ASP B CA 1
ATOM 3925 C C . ASP B 1 205 ? -20.672 34.375 3.367 1 94.88 205 ASP B C 1
ATOM 3927 O O . ASP B 1 205 ? -20.531 34.719 4.547 1 94.88 205 ASP B O 1
ATOM 3931 N N . ASP B 1 206 ? -20.906 33.125 2.941 1 96.94 206 ASP B N 1
ATOM 3932 C CA . ASP B 1 206 ? -20.922 32.031 3.912 1 96.94 206 ASP B CA 1
ATOM 3933 C C . ASP B 1 206 ? -19.578 31.953 4.641 1 96.94 206 ASP B C 1
ATOM 3935 O O . ASP B 1 206 ? -19.531 31.766 5.855 1 96.94 206 ASP B O 1
ATOM 3939 N N . PHE B 1 207 ? -18.531 32.094 3.936 1 97.56 207 PHE B N 1
ATOM 3940 C CA . PHE B 1 207 ? -17.203 31.953 4.516 1 97.56 207 PHE B CA 1
ATOM 3941 C C . PHE B 1 207 ? -16.875 33.125 5.414 1 97.56 207 PHE B C 1
ATOM 3943 O O . PHE B 1 207 ? -16.203 33 6.434 1 97.56 207 PHE B O 1
ATOM 3950 N N . MET B 1 208 ? -17.312 34.344 5.039 1 96.81 208 MET B N 1
ATOM 3951 C CA . MET B 1 208 ? -17.141 35.531 5.898 1 96.81 208 MET B CA 1
ATOM 3952 C C . MET B 1 208 ? -17.859 35.344 7.23 1 96.81 208 MET B C 1
ATOM 3954 O O . MET B 1 208 ? -17.297 35.625 8.289 1 96.81 208 MET B O 1
ATOM 3958 N N . GLU B 1 209 ? -19.031 34.812 7.102 1 97.12 209 GLU B N 1
ATOM 3959 C CA . GLU B 1 209 ? -19.797 34.531 8.312 1 97.12 209 GLU B CA 1
ATOM 3960 C C . GLU B 1 209 ? -19.141 33.438 9.141 1 97.12 209 GLU B C 1
ATOM 3962 O O . GLU B 1 209 ? -19.141 33.5 10.375 1 97.12 209 GLU B O 1
ATOM 3967 N N . ALA B 1 210 ? -18.688 32.406 8.484 1 97.94 210 ALA B N 1
ATOM 3968 C CA . ALA B 1 210 ? -17.984 31.328 9.156 1 97.94 210 ALA B CA 1
ATOM 3969 C C . ALA B 1 210 ? -16.781 31.844 9.93 1 97.94 210 ALA B C 1
ATOM 3971 O O . ALA B 1 210 ? -16.562 31.469 11.078 1 97.94 210 ALA B O 1
ATOM 3972 N N . ALA B 1 211 ? -16.016 32.688 9.281 1 98.06 211 ALA B N 1
ATOM 3973 C CA . ALA B 1 211 ? -14.828 33.25 9.922 1 98.06 211 ALA B CA 1
ATOM 3974 C C . ALA B 1 211 ? -15.203 34.062 11.164 1 98.06 211 ALA B C 1
ATOM 3976 O O . ALA B 1 211 ? -14.539 33.969 12.195 1 98.06 211 ALA B O 1
ATOM 3977 N N . LYS B 1 212 ? -16.297 34.812 11.055 1 95.94 212 LYS B N 1
ATOM 3978 C CA . LYS B 1 212 ? -16.766 35.625 12.172 1 95.94 212 LYS B CA 1
ATOM 3979 C C . LYS B 1 212 ? -17.234 34.75 13.328 1 95.94 212 LYS B C 1
ATOM 3981 O O . LYS B 1 212 ? -17.047 35.094 14.5 1 95.94 212 LYS B O 1
ATOM 3986 N N . SER B 1 213 ? -17.844 33.688 12.984 1 96.81 213 SER B N 1
ATOM 3987 C CA . SER B 1 213 ? -18.312 32.781 14.023 1 96.81 213 SER B CA 1
ATOM 3988 C C . SER B 1 213 ? -17.156 32.062 14.711 1 96.81 213 SER B C 1
ATOM 3990 O O . SER B 1 213 ? -17.094 32 15.938 1 96.81 213 SER B O 1
ATOM 3992 N N . LEU B 1 214 ? -16.234 31.609 13.969 1 98 214 LEU B N 1
ATOM 3993 C CA . LEU B 1 214 ? -15.133 30.797 14.477 1 98 214 LEU B CA 1
ATOM 3994 C C . LEU B 1 214 ? -14.148 31.641 15.273 1 98 214 LEU B C 1
ATOM 3996 O O . LEU B 1 214 ? -13.539 31.172 16.234 1 98 214 LEU B O 1
ATOM 4000 N N . ILE B 1 215 ? -14.008 32.938 14.867 1 97.94 215 ILE B N 1
ATOM 4001 C CA . ILE B 1 215 ? -13.039 33.812 15.516 1 97.94 215 ILE B CA 1
ATOM 4002 C C . ILE B 1 215 ? -13.414 34 16.984 1 97.94 215 ILE B C 1
ATOM 4004 O O . ILE B 1 215 ? -12.539 34.219 17.828 1 97.94 215 ILE B O 1
ATOM 4008 N N . ASN B 1 216 ? -14.664 33.844 17.281 1 96.06 216 ASN B N 1
ATOM 4009 C CA . ASN B 1 216 ? -15.133 34 18.656 1 96.06 216 ASN B CA 1
ATOM 4010 C C . ASN B 1 216 ? -14.773 32.781 19.5 1 96.06 216 ASN B C 1
ATOM 4012 O O . ASN B 1 216 ? -14.836 32.812 20.719 1 96.06 216 ASN B O 1
ATOM 4016 N N . LEU B 1 217 ? -14.367 31.734 18.875 1 97.06 217 LEU B N 1
ATOM 4017 C CA . LEU B 1 217 ? -14.109 30.484 19.562 1 97.06 217 LEU B CA 1
ATOM 4018 C C . LEU B 1 217 ? -12.609 30.281 19.75 1 97.06 217 LEU B C 1
ATOM 4020 O O . LEU B 1 217 ? -12.195 29.375 20.484 1 97.06 217 LEU B O 1
ATOM 4024 N N . VAL B 1 218 ? -11.75 31.078 19.094 1 98 218 VAL B N 1
ATOM 4025 C CA . VAL B 1 218 ? -10.305 30.922 19.203 1 98 218 VAL B CA 1
ATOM 4026 C C . VAL B 1 218 ? -9.695 32.188 19.797 1 98 218 VAL B C 1
ATOM 4028 O O . VAL B 1 218 ? -10.414 33.125 20.125 1 98 218 VAL B O 1
ATOM 4031 N N . ASN B 1 219 ? -8.344 32.25 19.891 1 97.06 219 ASN B N 1
ATOM 4032 C CA . ASN B 1 219 ? -7.77 33.312 20.719 1 97.06 219 ASN B CA 1
ATOM 4033 C C . ASN B 1 219 ? -7.141 34.406 19.859 1 97.06 219 ASN B C 1
ATOM 4035 O O . ASN B 1 219 ? -6.938 35.531 20.344 1 97.06 219 ASN B O 1
ATOM 4039 N N . GLU B 1 220 ? -6.852 34.094 18.547 1 97.5 220 GLU B N 1
ATOM 4040 C CA . GLU B 1 220 ? -6.078 35.094 17.828 1 97.5 220 GLU B CA 1
ATOM 4041 C C . GLU B 1 220 ? -6.574 35.281 16.391 1 97.5 220 GLU B C 1
ATOM 4043 O O . GLU B 1 220 ? -6.836 36.375 15.945 1 97.5 220 GLU B O 1
ATOM 4048 N N . ALA B 1 221 ? -6.691 34.188 15.633 1 98.56 221 ALA B N 1
ATOM 4049 C CA . ALA B 1 221 ? -7.023 34.344 14.219 1 98.56 221 ALA B CA 1
ATOM 4050 C C . ALA B 1 221 ? -7.68 33.062 13.664 1 98.56 221 ALA B C 1
ATOM 4052 O O . ALA B 1 221 ? -7.434 31.969 14.156 1 98.56 221 ALA B O 1
ATOM 4053 N N . VAL B 1 222 ? -8.5 33.281 12.641 1 98.75 222 VAL B N 1
ATOM 4054 C CA . VAL B 1 222 ? -9.086 32.219 11.805 1 98.75 222 VAL B CA 1
ATOM 4055 C C . VAL B 1 222 ? -8.703 32.469 10.344 1 98.75 222 VAL B C 1
ATOM 4057 O O . VAL B 1 222 ? -8.922 33.562 9.805 1 98.75 222 VAL B O 1
ATOM 4060 N N . ILE B 1 223 ? -8.086 31.484 9.781 1 98.75 223 ILE B N 1
ATOM 4061 C CA . ILE B 1 223 ? -7.68 31.516 8.375 1 98.75 223 ILE B CA 1
ATOM 4062 C C . ILE B 1 223 ? -8.398 30.406 7.609 1 98.75 223 ILE B C 1
ATOM 4064 O O . ILE B 1 223 ? -8.156 29.219 7.84 1 98.75 223 ILE B O 1
ATOM 4068 N N . LEU B 1 224 ? -9.266 30.781 6.672 1 98.5 224 LEU B N 1
ATOM 4069 C CA . LEU B 1 224 ? -10.023 29.812 5.871 1 98.5 224 LEU B CA 1
ATOM 4070 C C . LEU B 1 224 ? -9.523 29.812 4.426 1 98.5 224 LEU B C 1
ATOM 4072 O O . LEU B 1 224 ? -9.836 30.719 3.654 1 98.5 224 LEU B O 1
ATOM 4076 N N . THR B 1 225 ? -8.797 28.75 4.074 1 97.06 225 THR B N 1
ATOM 4077 C CA . THR B 1 225 ? -8.328 28.594 2.705 1 97.06 225 THR B CA 1
ATOM 4078 C C . THR B 1 225 ? -9.406 27.969 1.828 1 97.06 225 THR B C 1
ATOM 4080 O O . THR B 1 225 ? -10.234 27.188 2.311 1 97.06 225 THR B O 1
ATOM 4083 N N . ARG B 1 226 ? -9.43 28.328 0.497 1 94.5 226 ARG B N 1
ATOM 4084 C CA . ARG B 1 226 ? -10.516 27.891 -0.379 1 94.5 226 ARG B CA 1
ATOM 4085 C C . ARG B 1 226 ? -9.984 27.484 -1.752 1 94.5 226 ARG B C 1
ATOM 4087 O O . ARG B 1 226 ? -10.531 27.906 -2.777 1 94.5 226 ARG B O 1
ATOM 4094 N N . GLY B 1 227 ? -8.938 26.797 -1.771 1 88.5 227 GLY B N 1
ATOM 4095 C CA . GLY B 1 227 ? -8.383 26.344 -3.035 1 88.5 227 GLY B CA 1
ATOM 4096 C C . GLY B 1 227 ? -8.094 27.484 -4 1 88.5 227 GLY B C 1
ATOM 4097 O O . GLY B 1 227 ? -7.195 28.297 -3.766 1 88.5 227 GLY B O 1
ATOM 4098 N N . LYS B 1 228 ? -8.891 27.516 -5.086 1 86.88 228 LYS B N 1
ATOM 4099 C CA . LYS B 1 228 ? -8.688 28.5 -6.137 1 86.88 228 LYS B CA 1
ATOM 4100 C C . LYS B 1 228 ? -9.398 29.812 -5.805 1 86.88 228 LYS B C 1
ATOM 4102 O O . LYS B 1 228 ? -9.305 30.781 -6.559 1 86.88 228 LYS B O 1
ATOM 4107 N N . ASN B 1 229 ? -10.023 29.875 -4.688 1 91.25 229 ASN B N 1
ATOM 4108 C CA . ASN B 1 229 ? -10.727 31.078 -4.254 1 91.25 229 ASN B CA 1
ATOM 4109 C C . ASN B 1 229 ? -9.93 31.844 -3.205 1 91.25 229 ASN B C 1
ATOM 4111 O O . ASN B 1 229 ? -8.93 31.344 -2.686 1 91.25 229 ASN B O 1
ATOM 4115 N N . THR B 1 230 ? -10.359 33 -2.887 1 94.94 230 THR B N 1
ATOM 4116 C CA . THR B 1 230 ? -9.68 33.875 -1.932 1 94.94 230 THR B CA 1
ATOM 4117 C C . THR B 1 230 ? -9.641 33.219 -0.548 1 94.94 230 THR B C 1
ATOM 4119 O O . THR B 1 230 ? -10.531 32.438 -0.197 1 94.94 230 THR B O 1
ATOM 4122 N N . THR B 1 231 ? -8.617 33.531 0.16 1 97.38 231 THR B N 1
ATOM 4123 C CA . THR B 1 231 ? -8.539 33.156 1.568 1 97.38 231 THR B CA 1
ATOM 4124 C C . THR B 1 231 ? -9.32 34.125 2.432 1 97.38 231 THR B C 1
ATOM 4126 O O . THR B 1 231 ? -9.203 35.344 2.262 1 97.38 231 THR B O 1
ATOM 4129 N N . VAL B 1 232 ? -10.164 33.656 3.299 1 98.25 232 VAL B N 1
ATOM 4130 C CA . VAL B 1 232 ? -10.93 34.5 4.215 1 98.25 232 VAL B CA 1
ATOM 4131 C C . VAL B 1 232 ? -10.281 34.5 5.598 1 98.25 232 VAL B C 1
ATOM 4133 O O . VAL B 1 232 ? -9.938 33.438 6.117 1 98.25 232 VAL B O 1
ATOM 4136 N N . VAL B 1 233 ? -10.148 35.719 6.188 1 98.25 233 VAL B N 1
ATOM 4137 C CA . VAL B 1 233 ? -9.375 35.812 7.422 1 98.25 233 VAL B CA 1
ATOM 4138 C C . VAL B 1 233 ? -10.148 36.656 8.445 1 98.25 233 VAL B C 1
ATOM 4140 O O . VAL B 1 233 ? -10.773 37.656 8.094 1 98.25 233 VAL B O 1
ATOM 4143 N N . ALA B 1 234 ? -10.188 36.219 9.656 1 98.19 234 ALA B N 1
ATOM 4144 C CA . ALA B 1 234 ? -10.617 37 10.805 1 98.19 234 ALA B CA 1
ATOM 4145 C C . ALA B 1 234 ? -9.523 37.062 11.867 1 98.19 234 ALA B C 1
ATOM 4147 O O . ALA B 1 234 ? -8.906 36.062 12.195 1 98.19 234 ALA B O 1
ATOM 4148 N N . ILE B 1 235 ? -9.211 38.219 12.391 1 97.44 235 ILE B N 1
ATOM 4149 C CA . ILE B 1 235 ? -8.18 38.406 13.406 1 97.44 235 ILE B CA 1
ATOM 4150 C C . ILE B 1 235 ? -8.734 39.219 14.562 1 97.44 235 ILE B C 1
ATOM 4152 O O . ILE B 1 235 ? -9.586 40.094 14.359 1 97.44 235 ILE B O 1
ATOM 4156 N N . LYS B 1 236 ? -8.297 38.812 15.789 1 94.69 236 LYS B N 1
ATOM 4157 C CA . LYS B 1 236 ? -8.547 39.656 16.953 1 94.69 236 LYS B CA 1
ATOM 4158 C C . LYS B 1 236 ? -7.43 40.688 17.156 1 94.69 236 LYS B C 1
ATOM 4160 O O . LYS B 1 236 ? -6.254 40.312 17.234 1 94.69 236 LYS B O 1
ATOM 4165 N N . ASN B 1 237 ? -7.773 41.875 17.078 1 83.56 237 ASN B N 1
ATOM 4166 C CA . ASN B 1 237 ? -6.766 42.906 17.328 1 83.56 237 ASN B CA 1
ATOM 4167 C C . ASN B 1 237 ? -6.602 43.156 18.828 1 83.56 237 ASN B C 1
ATOM 4169 O O . ASN B 1 237 ? -7.246 42.531 19.656 1 83.56 237 ASN B O 1
ATOM 4173 N N . ASN B 1 238 ? -5.668 43.969 19.188 1 77.38 238 ASN B N 1
ATOM 4174 C CA . ASN B 1 238 ? -5.293 44.25 20.578 1 77.38 238 ASN B CA 1
ATOM 4175 C C . ASN B 1 238 ? -6.477 44.781 21.375 1 77.38 238 ASN B C 1
ATOM 4177 O O . ASN B 1 238 ? -6.527 44.625 22.594 1 77.38 238 ASN B O 1
ATOM 4181 N N . ASN B 1 239 ? -7.43 45.438 20.734 1 74.94 239 ASN B N 1
ATOM 4182 C CA . ASN B 1 239 ? -8.57 46 21.438 1 74.94 239 ASN B CA 1
ATOM 4183 C C . ASN B 1 239 ? -9.781 45.062 21.406 1 74.94 239 ASN B C 1
ATOM 4185 O O . ASN B 1 239 ? -10.914 45.5 21.578 1 74.94 239 ASN B O 1
ATOM 4189 N N . SER B 1 240 ? -9.547 43.812 21.031 1 77.06 240 SER B N 1
ATOM 4190 C CA . SER B 1 240 ? -10.562 42.781 20.953 1 77.06 240 SER B CA 1
ATOM 4191 C C . SER B 1 240 ? -11.547 43.031 19.828 1 77.06 240 SER B C 1
ATOM 4193 O O . SER B 1 240 ? -12.68 42.531 19.844 1 77.06 240 SER B O 1
ATOM 4195 N N . ASN B 1 241 ? -11.062 43.969 19.031 1 89 241 ASN B N 1
ATOM 4196 C CA . ASN B 1 241 ? -11.852 44.188 17.812 1 89 241 ASN B CA 1
ATOM 4197 C C . ASN B 1 241 ? -11.523 43.125 16.766 1 89 241 ASN B C 1
ATOM 4199 O O . ASN B 1 241 ? -10.367 42.719 16.625 1 89 241 ASN B O 1
ATOM 4203 N N . ILE B 1 242 ? -12.586 42.688 16.172 1 93 242 ILE B N 1
ATOM 4204 C CA . ILE B 1 242 ? -12.43 41.656 15.141 1 93 242 ILE B CA 1
ATOM 4205 C C . ILE B 1 242 ? -12.32 42.312 13.766 1 93 242 ILE B C 1
ATOM 4207 O O . ILE B 1 242 ? -13.141 43.156 13.406 1 93 242 ILE B O 1
ATOM 4211 N N . GLU B 1 243 ? -11.25 42.031 13.078 1 94.81 243 GLU B N 1
ATOM 4212 C CA . GLU B 1 243 ? -11.062 42.438 11.68 1 94.81 243 GLU B CA 1
ATOM 4213 C C . GLU B 1 243 ? -11.227 41.219 10.742 1 94.81 243 GLU B C 1
ATOM 4215 O O . GLU B 1 243 ? -10.68 40.156 11 1 94.81 243 GLU B O 1
ATOM 4220 N N . THR B 1 244 ? -12.086 41.406 9.727 1 96.06 244 THR B N 1
ATOM 4221 C CA . THR B 1 244 ? -12.266 40.375 8.711 1 96.06 244 THR B CA 1
ATOM 4222 C C . THR B 1 244 ? -11.867 40.906 7.332 1 96.06 244 THR B C 1
ATOM 4224 O O . THR B 1 244 ? -12.188 42.031 6.977 1 96.06 244 THR B O 1
ATOM 4227 N N . PHE B 1 245 ? -11.117 40.188 6.598 1 95.81 245 PHE B N 1
ATOM 4228 C CA . PHE B 1 245 ? -10.711 40.562 5.254 1 95.81 245 PHE B CA 1
ATOM 4229 C C . PHE B 1 245 ? -10.422 39.344 4.398 1 95.81 245 PHE B C 1
ATOM 4231 O O . PHE B 1 245 ? -10.477 38.219 4.887 1 95.81 245 PHE B O 1
ATOM 4238 N N . THR B 1 246 ? -10.195 39.531 3.133 1 97.06 246 THR B N 1
ATOM 4239 C CA . THR B 1 246 ? -9.844 38.469 2.189 1 97.06 246 THR B CA 1
ATOM 4240 C C . THR B 1 246 ? -8.469 38.719 1.586 1 97.06 246 THR B C 1
ATOM 4242 O O . THR B 1 246 ? -8 39.875 1.53 1 97.06 246 THR B O 1
ATOM 4245 N N . ILE B 1 247 ? -7.824 37.688 1.29 1 96.62 247 ILE B N 1
ATOM 4246 C CA . ILE B 1 247 ? -6.543 37.75 0.593 1 96.62 247 ILE B CA 1
ATOM 4247 C C . ILE B 1 247 ? -6.645 37 -0.736 1 96.62 247 ILE B C 1
ATOM 4249 O O . ILE B 1 247 ? -7.027 35.812 -0.77 1 96.62 247 ILE B O 1
ATOM 4253 N N . PRO B 1 248 ? -6.336 37.688 -1.842 1 93.5 248 PRO B N 1
ATOM 4254 C CA . PRO B 1 248 ? -6.387 37 -3.145 1 93.5 248 PRO B CA 1
ATOM 4255 C C . PRO B 1 248 ? -5.367 35.875 -3.264 1 93.5 248 PRO B C 1
ATOM 4257 O O . PRO B 1 248 ? -4.344 35.875 -2.578 1 93.5 248 PRO B O 1
ATOM 4260 N N . ILE B 1 249 ? -5.719 34.938 -4.074 1 87.12 249 ILE B N 1
ATOM 4261 C CA . ILE B 1 249 ? -4.809 33.812 -4.293 1 87.12 249 ILE B CA 1
ATOM 4262 C C . ILE B 1 249 ? -3.957 34.062 -5.531 1 87.12 249 ILE B C 1
ATOM 4264 O O . ILE B 1 249 ? -4.305 34.906 -6.363 1 87.12 249 ILE B O 1
ATOM 4268 N N . ILE B 1 250 ? -2.914 33.312 -5.582 1 85.12 250 ILE B N 1
ATOM 4269 C CA . ILE B 1 250 ? -2.08 33.281 -6.777 1 85.12 250 ILE B CA 1
ATOM 4270 C C . ILE B 1 250 ? -2.492 32.125 -7.668 1 85.12 250 ILE B C 1
ATOM 4272 O O . ILE B 1 250 ? -2.385 30.953 -7.27 1 85.12 250 ILE B O 1
ATOM 4276 N N . SER B 1 251 ? -2.928 32.438 -8.797 1 87.69 251 SER B N 1
ATOM 4277 C CA . SER B 1 251 ? -3.371 31.391 -9.711 1 87.69 251 SER B CA 1
ATOM 4278 C C . SER B 1 251 ? -2.195 30.766 -10.453 1 87.69 251 SER B C 1
ATOM 4280 O O . SER B 1 251 ? -1.389 31.484 -11.055 1 87.69 251 SER B O 1
ATOM 4282 N N . VAL B 1 252 ? -2.049 29.484 -10.266 1 91.25 252 VAL B N 1
ATOM 4283 C CA . VAL B 1 252 ? -1.022 28.75 -11.008 1 91.25 252 VAL B CA 1
ATOM 4284 C C . VAL B 1 252 ? -1.626 27.516 -11.648 1 91.25 252 VAL B C 1
ATOM 4286 O O . VAL B 1 252 ? -2.725 27.078 -11.281 1 91.25 252 VAL B O 1
ATOM 4289 N N . LYS B 1 253 ? -0.955 26.875 -12.766 1 92.06 253 LYS B N 1
ATOM 4290 C CA . LYS B 1 253 ? -1.349 25.594 -13.32 1 92.06 253 LYS B CA 1
ATOM 4291 C C . LYS B 1 253 ? -0.928 24.453 -12.406 1 92.06 253 LYS B C 1
ATOM 4293 O O . LYS B 1 253 ? 0.245 24.078 -12.367 1 92.06 253 LYS B O 1
ATOM 4298 N N . ALA B 1 254 ? -1.896 23.922 -11.773 1 91.12 254 ALA B N 1
ATOM 4299 C CA . ALA B 1 254 ? -1.604 22.891 -10.797 1 91.12 254 ALA B CA 1
ATOM 4300 C C . ALA B 1 254 ? -1.361 21.547 -11.484 1 91.12 254 ALA B C 1
ATOM 4302 O O . ALA B 1 254 ? -2.088 21.172 -12.414 1 91.12 254 ALA B O 1
ATOM 4303 N N . ILE B 1 255 ? -0.319 20.844 -11.141 1 91.31 255 ILE B N 1
ATOM 4304 C CA . ILE B 1 255 ? -0.005 19.484 -11.562 1 91.31 255 ILE B CA 1
ATOM 4305 C C . ILE B 1 255 ? -0.524 18.5 -10.531 1 91.31 255 ILE B C 1
ATOM 4307 O O . ILE B 1 255 ? -1.161 17.5 -10.883 1 91.31 255 ILE B O 1
ATOM 4311 N N . ASP B 1 256 ? -0.397 18.75 -9.344 1 91 256 ASP B N 1
ATOM 4312 C CA . ASP B 1 256 ? -0.767 17.906 -8.211 1 91 256 ASP B CA 1
ATOM 4313 C C . ASP B 1 256 ? -1.009 18.734 -6.957 1 91 256 ASP B C 1
ATOM 4315 O O . ASP B 1 256 ? -0.08 19.344 -6.418 1 91 256 ASP B O 1
ATOM 4319 N N . THR B 1 257 ? -2.197 18.719 -6.488 1 89.75 257 THR B N 1
ATOM 4320 C CA . THR B 1 257 ? -2.553 19.594 -5.375 1 89.75 257 THR B CA 1
ATOM 4321 C C . THR B 1 257 ? -2.434 18.859 -4.047 1 89.75 257 THR B C 1
ATOM 4323 O O . THR B 1 257 ? -2.783 19.391 -2.996 1 89.75 257 THR B O 1
ATOM 4326 N N . THR B 1 258 ? -1.967 17.625 -4.078 1 90.19 258 THR B N 1
ATOM 4327 C CA . THR B 1 258 ? -1.856 16.812 -2.873 1 90.19 258 THR B CA 1
ATOM 4328 C C . THR B 1 258 ? -0.881 17.438 -1.883 1 90.19 258 THR B C 1
ATOM 4330 O O . THR B 1 258 ? 0.256 17.75 -2.24 1 90.19 258 THR B O 1
ATOM 4333 N N . GLY B 1 259 ? -1.319 17.688 -0.672 1 93.69 259 GLY B N 1
ATOM 4334 C CA . GLY B 1 259 ? -0.461 18.203 0.385 1 93.69 259 GLY B CA 1
ATOM 4335 C C . GLY B 1 259 ? -0.335 19.703 0.371 1 93.69 259 GLY B C 1
ATOM 4336 O O . GLY B 1 259 ? 0.357 20.281 1.212 1 93.69 259 GLY B O 1
ATOM 4337 N N . ALA B 1 260 ? -1.044 20.391 -0.561 1 94.81 260 ALA B N 1
ATOM 4338 C CA . ALA B 1 260 ? -0.928 21.828 -0.69 1 94.81 260 ALA B CA 1
ATOM 4339 C C . ALA B 1 260 ? -1.363 22.531 0.593 1 94.81 260 ALA B C 1
ATOM 4341 O O . ALA B 1 260 ? -0.761 23.531 0.998 1 94.81 260 ALA B O 1
ATOM 4342 N N . GLY B 1 261 ? -2.449 22.031 1.193 1 96.81 261 GLY B N 1
ATOM 4343 C CA . GLY B 1 261 ? -2.891 22.594 2.463 1 96.81 261 GLY B CA 1
ATOM 4344 C C . GLY B 1 261 ? -1.861 22.453 3.566 1 96.81 261 GLY B C 1
ATOM 4345 O O . GLY B 1 261 ? -1.658 23.375 4.355 1 96.81 261 GLY B O 1
ATOM 4346 N N . ASP B 1 262 ? -1.24 21.312 3.643 1 98.44 262 ASP B N 1
ATOM 4347 C CA . ASP B 1 262 ? -0.187 21.078 4.629 1 98.44 262 ASP B CA 1
ATOM 4348 C C . ASP B 1 262 ? 1.011 22 4.367 1 98.44 262 ASP B C 1
ATOM 4350 O O . ASP B 1 262 ? 1.622 22.516 5.305 1 98.44 262 ASP B O 1
ATOM 4354 N N . CYS B 1 263 ? 1.353 22.078 3.088 1 98.44 263 CYS B N 1
ATOM 4355 C CA . CYS B 1 263 ? 2.426 23 2.703 1 98.44 263 CYS B CA 1
ATOM 4356 C C . CYS B 1 263 ? 2.123 24.422 3.16 1 98.44 263 CYS B C 1
ATOM 4358 O O . CYS B 1 263 ? 2.998 25.109 3.693 1 98.44 263 CYS B O 1
ATOM 4360 N N . PHE B 1 264 ? 0.914 24.828 2.951 1 98.25 264 PHE B N 1
ATOM 4361 C CA . PHE B 1 264 ? 0.463 26.156 3.393 1 98.25 264 PHE B CA 1
ATOM 4362 C C . PHE B 1 264 ? 0.641 26.297 4.898 1 98.25 264 PHE B C 1
ATOM 4364 O O . PHE B 1 264 ? 1.213 27.297 5.363 1 98.25 264 PHE B O 1
ATOM 4371 N N . CYS B 1 265 ? 0.193 25.328 5.645 1 98.81 265 CYS B N 1
ATOM 4372 C CA . CYS B 1 265 ? 0.23 25.391 7.102 1 98.81 265 CYS B CA 1
ATOM 4373 C C . CYS B 1 265 ? 1.664 25.484 7.605 1 98.81 265 CYS B C 1
ATOM 4375 O O . CYS B 1 265 ? 1.98 26.328 8.438 1 98.81 265 CYS B O 1
ATOM 4377 N N . GLY B 1 266 ? 2.521 24.562 7.125 1 98.88 266 GLY B N 1
ATOM 4378 C CA . GLY B 1 266 ? 3.922 24.609 7.512 1 98.88 266 GLY B CA 1
ATOM 4379 C C . GLY B 1 266 ? 4.602 25.922 7.137 1 98.88 266 GLY B C 1
ATOM 4380 O O . GLY B 1 266 ? 5.383 26.469 7.918 1 98.88 266 GLY B O 1
ATOM 4381 N N . SER B 1 267 ? 4.297 26.422 5.992 1 98.88 267 SER B N 1
ATOM 4382 C CA . SER B 1 267 ? 4.883 27.672 5.5 1 98.88 267 SER B CA 1
ATOM 4383 C C . SER B 1 267 ? 4.383 28.875 6.297 1 98.88 267 SER B C 1
ATOM 4385 O O . SER B 1 267 ? 5.125 29.828 6.52 1 98.88 267 SER B O 1
ATOM 4387 N N . PHE B 1 268 ? 3.105 28.828 6.645 1 98.81 268 PHE B N 1
ATOM 4388 C CA . PHE B 1 268 ? 2.549 29.891 7.473 1 98.81 268 PHE B CA 1
ATOM 4389 C C . PHE B 1 268 ? 3.287 29.984 8.805 1 98.81 268 PHE B C 1
ATOM 4391 O O . PHE B 1 268 ? 3.686 31.062 9.227 1 98.81 268 PHE B O 1
ATOM 4398 N N . VAL B 1 269 ? 3.463 28.844 9.398 1 98.88 269 VAL B N 1
ATOM 4399 C CA . VAL B 1 269 ? 4.094 28.828 10.711 1 98.88 269 VAL B CA 1
ATOM 4400 C C . VAL B 1 269 ? 5.547 29.281 10.594 1 98.88 269 VAL B C 1
ATOM 4402 O O . VAL B 1 269 ? 6.062 29.969 11.477 1 98.88 269 VAL B O 1
ATOM 4405 N N . HIS B 1 270 ? 6.227 28.859 9.547 1 98.69 270 HIS B N 1
ATOM 4406 C CA . HIS B 1 270 ? 7.562 29.359 9.273 1 98.69 270 HIS B CA 1
ATOM 4407 C C . HIS B 1 270 ? 7.57 30.891 9.219 1 98.69 270 HIS B C 1
ATOM 4409 O O . HIS B 1 270 ? 8.367 31.531 9.906 1 98.69 270 HIS B O 1
ATOM 4415 N N . ALA B 1 271 ? 6.691 31.469 8.43 1 98.62 271 ALA B N 1
ATOM 4416 C CA . ALA B 1 271 ? 6.66 32.906 8.219 1 98.62 271 ALA B CA 1
ATOM 4417 C C . ALA B 1 271 ? 6.301 33.656 9.508 1 98.62 271 ALA B C 1
ATOM 4419 O O . ALA B 1 271 ? 6.938 34.656 9.852 1 98.62 271 ALA B O 1
ATOM 4420 N N . TYR B 1 272 ? 5.324 33.125 10.234 1 98.56 272 TYR B N 1
ATOM 4421 C CA . TYR B 1 272 ? 4.766 33.812 11.406 1 98.56 272 TYR B CA 1
ATOM 4422 C C . TYR B 1 272 ? 5.707 33.688 12.602 1 98.56 272 TYR B C 1
ATOM 4424 O O . TYR B 1 272 ? 5.914 34.656 13.328 1 98.56 272 TYR B O 1
ATOM 4432 N N . ILE B 1 273 ? 6.32 32.562 12.773 1 98.06 273 ILE B N 1
ATOM 4433 C CA . ILE B 1 273 ? 7.09 32.281 13.977 1 98.06 273 ILE B CA 1
ATOM 4434 C C . ILE B 1 273 ? 8.57 32.531 13.727 1 98.06 273 ILE B C 1
ATOM 4436 O O . ILE B 1 273 ? 9.219 33.25 14.5 1 98.06 273 ILE B O 1
ATOM 4440 N N . THR B 1 274 ? 9.055 32 12.656 1 97.25 274 THR B N 1
ATOM 4441 C CA . THR B 1 274 ? 10.484 32.094 12.391 1 97.25 274 THR B CA 1
ATOM 4442 C C . THR B 1 274 ? 10.844 33.469 11.828 1 97.25 274 THR B C 1
ATOM 4444 O O . THR B 1 274 ? 11.789 34.094 12.289 1 97.25 274 THR B O 1
ATOM 4447 N N . LYS B 1 275 ? 10.062 33.969 10.883 1 97.19 275 LYS B N 1
ATOM 4448 C CA . LYS B 1 275 ? 10.352 35.25 10.242 1 97.19 275 LYS B CA 1
ATOM 4449 C C . LYS B 1 275 ? 9.672 36.406 10.984 1 97.19 275 LYS B C 1
ATOM 4451 O O . LYS B 1 275 ? 9.969 37.562 10.742 1 97.19 275 LYS B O 1
ATOM 4456 N N . LYS B 1 276 ? 8.75 36.125 11.797 1 97.75 276 LYS B N 1
ATOM 4457 C CA . LYS B 1 276 ? 8.039 37.094 12.625 1 97.75 276 LYS B CA 1
ATOM 4458 C C . LYS B 1 276 ? 7.246 38.062 11.758 1 97.75 276 LYS B C 1
ATOM 4460 O O . LYS B 1 276 ? 7.227 39.281 12.031 1 97.75 276 LYS B O 1
ATOM 4465 N N . LEU B 1 277 ? 6.688 37.531 10.727 1 97.94 277 LEU B N 1
ATOM 4466 C CA . LEU B 1 277 ? 5.812 38.344 9.883 1 97.94 277 LEU B CA 1
ATOM 4467 C C . LEU B 1 277 ? 4.43 38.469 10.508 1 97.94 277 LEU B C 1
ATOM 4469 O O . LEU B 1 277 ? 4.078 37.719 11.422 1 97.94 277 LEU B O 1
ATOM 4473 N N . SER B 1 278 ? 3.646 39.531 10.062 1 97.31 278 SER B N 1
ATOM 4474 C CA . SER B 1 278 ? 2.25 39.625 10.469 1 97.31 278 SER B CA 1
ATOM 4475 C C . SER B 1 278 ? 1.431 38.469 9.953 1 97.31 278 SER B C 1
ATOM 4477 O O . SER B 1 278 ? 1.874 37.719 9.055 1 97.31 278 SER B O 1
ATOM 4479 N N . ILE B 1 279 ? 0.256 38.25 10.484 1 97.69 279 ILE B N 1
ATOM 4480 C CA . ILE B 1 279 ? -0.625 37.156 10.023 1 97.69 279 ILE B CA 1
ATOM 4481 C C . ILE B 1 279 ? -0.911 37.344 8.531 1 97.69 279 ILE B C 1
ATOM 4483 O O . ILE B 1 279 ? -0.808 36.375 7.762 1 97.69 279 ILE B O 1
ATOM 4487 N N . LYS B 1 280 ? -1.247 38.562 8.148 1 97.38 280 LYS B N 1
ATOM 4488 C CA . LYS B 1 280 ? -1.542 38.844 6.75 1 97.38 280 LYS B CA 1
ATOM 4489 C C . LYS B 1 280 ? -0.349 38.5 5.859 1 97.38 280 LYS B C 1
ATOM 4491 O O . LYS B 1 280 ? -0.496 37.812 4.848 1 97.38 280 LYS B O 1
ATOM 4496 N N . GLU B 1 281 ? 0.833 38.969 6.25 1 97.94 281 GLU B N 1
ATOM 4497 C CA . GLU B 1 281 ? 2.037 38.719 5.465 1 97.94 281 GLU B CA 1
ATOM 4498 C C . GLU B 1 281 ? 2.383 37.25 5.449 1 97.94 281 GLU B C 1
ATOM 4500 O O . GLU B 1 281 ? 2.889 36.719 4.449 1 97.94 281 GLU B O 1
ATOM 4505 N N . SER B 1 282 ? 2.143 36.562 6.555 1 98.5 282 SER B N 1
ATOM 4506 C CA . SER B 1 282 ? 2.412 35.125 6.648 1 98.5 282 SER B CA 1
ATOM 4507 C C . SER B 1 282 ? 1.507 34.312 5.715 1 98.5 282 SER B C 1
ATOM 4509 O O . SER B 1 282 ? 1.938 33.344 5.117 1 98.5 282 SER B O 1
ATOM 4511 N N . ILE B 1 283 ? 0.251 34.781 5.582 1 98.25 283 ILE B N 1
ATOM 4512 C CA . ILE B 1 283 ? -0.694 34.125 4.684 1 98.25 283 ILE B CA 1
ATOM 4513 C C . ILE B 1 283 ? -0.243 34.312 3.238 1 98.25 283 ILE B C 1
ATOM 4515 O O . ILE B 1 283 ? -0.265 33.375 2.447 1 98.25 283 ILE B O 1
ATOM 4519 N N . ILE B 1 284 ? 0.198 35.531 2.926 1 97.56 284 ILE B N 1
ATOM 4520 C CA . ILE B 1 284 ? 0.663 35.812 1.575 1 97.56 284 ILE B CA 1
ATOM 4521 C C . ILE B 1 284 ? 1.886 34.969 1.251 1 97.56 284 ILE B C 1
ATOM 4523 O O . ILE B 1 284 ? 1.965 34.344 0.176 1 97.56 284 ILE B O 1
ATOM 4527 N N . PHE B 1 285 ? 2.797 34.875 2.197 1 97.62 285 PHE B N 1
ATOM 4528 C CA . PHE B 1 285 ? 4 34.062 2.033 1 97.62 285 PHE B CA 1
ATOM 4529 C C . PHE B 1 285 ? 3.641 32.594 1.826 1 97.62 285 PHE B C 1
ATOM 4531 O O . PHE B 1 285 ? 4.121 31.953 0.886 1 97.62 285 PHE B O 1
ATOM 4538 N N . ALA B 1 286 ? 2.791 32.031 2.693 1 98.12 286 ALA B N 1
ATOM 4539 C CA . ALA B 1 286 ? 2.391 30.641 2.652 1 98.12 286 ALA B CA 1
ATOM 4540 C C . ALA B 1 286 ? 1.684 30.312 1.341 1 98.12 286 ALA B C 1
ATOM 4542 O O . ALA B 1 286 ? 1.866 29.219 0.786 1 98.12 286 ALA B O 1
ATOM 4543 N N . SER B 1 287 ? 0.872 31.25 0.862 1 96.94 287 SER B N 1
ATOM 4544 C CA . SER B 1 287 ? 0.162 31.062 -0.399 1 96.94 287 SER B CA 1
ATOM 4545 C C . SER B 1 287 ? 1.134 30.938 -1.568 1 96.94 287 SER B C 1
ATOM 4547 O O . SER B 1 287 ? 0.942 30.109 -2.459 1 96.94 287 SER B O 1
ATOM 4549 N N . LYS B 1 288 ? 2.135 31.75 -1.529 1 96.44 288 LYS B N 1
ATOM 4550 C CA . LYS B 1 288 ? 3.145 31.703 -2.582 1 96.44 288 LYS B CA 1
ATOM 4551 C C . LYS B 1 288 ? 3.889 30.359 -2.557 1 96.44 288 LYS B C 1
ATOM 4553 O O . LYS B 1 288 ? 4.113 29.75 -3.604 1 96.44 288 LYS B O 1
ATOM 4558 N N . VAL B 1 289 ? 4.25 29.922 -1.399 1 97.44 289 VAL B N 1
ATOM 4559 C CA . VAL B 1 289 ? 4.988 28.672 -1.267 1 97.44 289 VAL B CA 1
ATOM 4560 C C . VAL B 1 289 ? 4.109 27.5 -1.718 1 97.44 289 VAL B C 1
ATOM 4562 O O . VAL B 1 289 ? 4.559 26.641 -2.467 1 97.44 289 VAL B O 1
ATOM 4565 N N . ALA B 1 290 ? 2.85 27.469 -1.25 1 96.25 290 ALA B N 1
ATOM 4566 C CA . ALA B 1 290 ? 1.923 26.406 -1.624 1 96.25 290 ALA B CA 1
ATOM 4567 C C . ALA B 1 290 ? 1.702 26.391 -3.135 1 96.25 290 ALA B C 1
ATOM 4569 O O . ALA B 1 290 ? 1.523 25.312 -3.721 1 96.25 290 ALA B O 1
ATOM 4570 N N . SER B 1 291 ? 1.695 27.547 -3.764 1 95.12 291 SER B N 1
ATOM 4571 C CA . SER B 1 291 ? 1.499 27.625 -5.207 1 95.12 291 SER B CA 1
ATOM 4572 C C . SER B 1 291 ? 2.652 26.984 -5.961 1 95.12 291 SER B C 1
ATOM 4574 O O . SER B 1 291 ? 2.461 26.438 -7.047 1 95.12 291 SER B O 1
ATOM 4576 N N . LEU B 1 292 ? 3.84 27 -5.391 1 95.88 292 LEU B N 1
ATOM 4577 C CA . LEU B 1 292 ? 4.984 26.312 -5.98 1 95.88 292 LEU B CA 1
ATOM 4578 C C . LEU B 1 292 ? 4.852 24.812 -5.828 1 95.88 292 LEU B C 1
ATOM 4580 O O . LEU B 1 292 ? 5.16 24.062 -6.758 1 95.88 292 LEU B O 1
ATOM 4584 N N . SER B 1 293 ? 4.398 24.406 -4.684 1 96.25 293 SER B N 1
ATOM 4585 C CA . SER B 1 293 ? 4.289 22.969 -4.398 1 96.25 293 SER B CA 1
ATOM 4586 C C . SER B 1 293 ? 3.336 22.281 -5.367 1 96.25 293 SER B C 1
ATOM 4588 O O . SER B 1 293 ? 3.578 21.156 -5.785 1 96.25 293 SER B O 1
ATOM 4590 N N . VAL B 1 294 ? 2.219 22.922 -5.781 1 95.19 294 VAL B N 1
ATOM 4591 C CA . VAL B 1 294 ? 1.173 22.281 -6.574 1 95.19 294 VAL B CA 1
ATOM 4592 C C . VAL B 1 294 ? 1.631 22.141 -8.023 1 95.19 294 VAL B C 1
ATOM 4594 O O . VAL B 1 294 ? 0.992 21.453 -8.828 1 95.19 294 VAL B O 1
ATOM 4597 N N . GLN B 1 295 ? 2.768 22.766 -8.336 1 95.44 295 GLN B N 1
ATOM 4598 C CA . GLN B 1 295 ? 3.307 22.719 -9.688 1 95.44 295 GLN B CA 1
ATOM 4599 C C . GLN B 1 295 ? 4.234 21.516 -9.859 1 95.44 295 GLN B C 1
ATOM 4601 O O . GLN B 1 295 ? 4.812 21.328 -10.938 1 95.44 295 GLN B O 1
ATOM 4606 N N . ARG B 1 296 ? 4.414 20.766 -8.844 1 93.19 296 ARG B N 1
ATOM 4607 C CA . ARG B 1 296 ? 5.238 19.562 -8.828 1 93.19 296 ARG B CA 1
ATOM 4608 C C . ARG B 1 296 ? 4.434 18.359 -8.367 1 93.19 296 ARG B C 1
ATOM 4610 O O . ARG B 1 296 ? 3.459 18.5 -7.625 1 93.19 296 ARG B O 1
ATOM 4617 N N . GLN B 1 297 ? 4.812 17.188 -8.789 1 90.62 297 GLN B N 1
ATOM 4618 C CA . GLN B 1 297 ? 4.141 15.969 -8.359 1 90.62 297 GLN B CA 1
ATOM 4619 C C . GLN B 1 297 ? 4.578 15.57 -6.953 1 90.62 297 GLN B C 1
ATOM 4621 O O . GLN B 1 297 ? 5.762 15.656 -6.617 1 90.62 297 GLN B O 1
ATOM 4626 N N . GLY B 1 298 ? 3.539 15.109 -6.207 1 90.75 298 GLY B N 1
ATOM 4627 C CA . GLY B 1 298 ? 3.883 14.562 -4.902 1 90.75 298 GLY B CA 1
ATOM 4628 C C . GLY B 1 298 ? 3.436 15.438 -3.75 1 90.75 298 GLY B C 1
ATOM 4629 O O . GLY B 1 298 ? 2.885 16.516 -3.965 1 90.75 298 GLY B O 1
ATOM 4630 N N . THR B 1 299 ? 3.725 14.953 -2.564 1 94.75 299 THR B N 1
ATOM 4631 C CA . THR B 1 299 ? 3.393 15.68 -1.349 1 94.75 299 THR B CA 1
ATOM 4632 C C . THR B 1 299 ? 4.633 16.359 -0.773 1 94.75 299 THR B C 1
ATOM 4634 O O . THR B 1 299 ? 5.031 17.438 -1.238 1 94.75 299 THR B O 1
ATOM 4637 N N . GLN B 1 300 ? 5.367 15.703 0.131 1 97.19 300 GLN B N 1
ATOM 4638 C CA . GLN B 1 300 ? 6.551 16.297 0.742 1 97.19 300 GLN B CA 1
ATOM 4639 C C . GLN B 1 300 ? 7.621 16.594 -0.306 1 97.19 300 GLN B C 1
ATOM 4641 O O . GLN B 1 300 ? 8.359 17.562 -0.187 1 97.19 300 GLN B O 1
ATOM 4646 N N . SER B 1 301 ? 7.684 15.758 -1.338 1 95 301 SER B N 1
ATOM 4647 C CA . SER B 1 301 ? 8.703 15.898 -2.375 1 95 301 SER B CA 1
ATOM 4648 C C . SER B 1 301 ? 8.492 17.172 -3.189 1 95 301 SER B C 1
ATOM 4650 O O . SER B 1 301 ? 9.422 17.656 -3.832 1 95 301 SER B O 1
ATOM 4652 N N . SER B 1 302 ? 7.301 17.688 -3.193 1 96.12 302 SER B N 1
ATOM 4653 C CA . SER B 1 302 ? 6.98 18.859 -4.012 1 96.12 302 SER B CA 1
ATOM 4654 C C . SER B 1 302 ? 7.273 20.156 -3.262 1 96.12 302 SER B C 1
ATOM 4656 O O . SER B 1 302 ? 7.27 21.234 -3.855 1 96.12 302 SER B O 1
ATOM 4658 N N . TYR B 1 303 ? 7.504 20.078 -1.951 1 98.31 303 TYR B N 1
ATOM 4659 C CA . TYR B 1 303 ? 7.715 21.281 -1.146 1 98.31 303 TYR B CA 1
ATOM 4660 C C . TYR B 1 303 ? 9.062 21.922 -1.458 1 98.31 303 TYR B C 1
ATOM 4662 O O . TYR B 1 303 ? 10.086 21.234 -1.521 1 98.31 303 TYR B O 1
ATOM 4670 N N . PRO B 1 304 ? 9.117 23.25 -1.679 1 97.69 304 PRO B N 1
ATOM 4671 C CA . PRO B 1 304 ? 10.375 23.891 -2.041 1 97.69 304 PRO B CA 1
ATOM 4672 C C . PRO B 1 304 ? 11.312 24.062 -0.848 1 97.69 304 PRO B C 1
ATOM 4674 O O . PRO B 1 304 ? 10.852 24.25 0.282 1 97.69 304 PRO B O 1
ATOM 4677 N N . PHE B 1 305 ? 12.555 24.062 -1.148 1 97.5 305 PHE B N 1
ATOM 4678 C CA . PHE B 1 305 ? 13.578 24.469 -0.186 1 97.5 305 PHE B CA 1
ATOM 4679 C C . PHE B 1 305 ? 13.727 25.984 -0.151 1 97.5 305 PHE B C 1
ATOM 4681 O O . PHE B 1 305 ? 13.367 26.672 -1.111 1 97.5 305 PHE B O 1
ATOM 4688 N N . LYS B 1 306 ? 14.266 26.422 0.942 1 96.75 306 LYS B N 1
ATOM 4689 C CA . LYS B 1 306 ? 14.477 27.859 1.151 1 96.75 306 LYS B CA 1
ATOM 4690 C C . LYS B 1 306 ? 15.234 28.484 -0.014 1 96.75 306 LYS B C 1
ATOM 4692 O O . LYS B 1 306 ? 14.93 29.594 -0.442 1 96.75 306 LYS B O 1
ATOM 4697 N N . ASN B 1 307 ? 16.141 27.734 -0.556 1 95.81 307 ASN B N 1
ATOM 4698 C CA . ASN B 1 307 ? 17 28.281 -1.601 1 95.81 307 ASN B CA 1
ATOM 4699 C C . ASN B 1 307 ? 16.281 28.328 -2.947 1 95.81 307 ASN B C 1
ATOM 4701 O O . ASN B 1 307 ? 16.766 28.938 -3.896 1 95.81 307 ASN B O 1
ATOM 4705 N N . GLU B 1 308 ? 15.109 27.672 -3.025 1 94.5 308 GLU B N 1
ATOM 4706 C CA . GLU B 1 308 ? 14.352 27.656 -4.27 1 94.5 308 GLU B CA 1
ATOM 4707 C C . GLU B 1 308 ? 13.359 28.812 -4.34 1 94.5 308 GLU B C 1
ATOM 4709 O O . GLU B 1 308 ? 12.703 29.016 -5.363 1 94.5 308 GLU B O 1
ATOM 4714 N N . ILE B 1 309 ? 13.305 29.562 -3.201 1 93.69 309 ILE B N 1
ATOM 4715 C CA . ILE B 1 309 ? 12.336 30.641 -3.184 1 93.69 309 ILE B CA 1
ATOM 4716 C C . ILE B 1 309 ? 13.07 31.984 -3.182 1 93.69 309 ILE B C 1
ATOM 4718 O O . ILE B 1 309 ? 14.148 32.125 -2.594 1 93.69 309 ILE B O 1
ATOM 4722 N N . ASP B 1 310 ? 12.492 33.062 -3.928 1 89.75 310 ASP B N 1
ATOM 4723 C CA . ASP B 1 310 ? 13.156 34.375 -4.074 1 89.75 310 ASP B CA 1
ATOM 4724 C C . ASP B 1 310 ? 12.297 35.469 -3.484 1 89.75 310 ASP B C 1
ATOM 4726 O O . ASP B 1 310 ? 12.516 36.656 -3.779 1 89.75 310 ASP B O 1
ATOM 4730 N N . PHE B 1 311 ? 11.375 35.094 -2.734 1 86.81 311 PHE B N 1
ATOM 4731 C CA . PHE B 1 311 ? 10.508 36.125 -2.148 1 86.81 311 PHE B CA 1
ATOM 4732 C C . PHE B 1 311 ? 10.57 36.062 -0.627 1 86.81 311 PHE B C 1
ATOM 4734 O O . PHE B 1 311 ? 10.984 35.062 -0.049 1 86.81 311 PHE B O 1
#

Organism: Strongyloides stercoralis (NCBI:txid6248)

Solvent-accessible surface area (backbone atoms only — not comparable to full-atom values): 30265 Å² total; per-residue (Å²): 124,86,82,70,76,52,28,42,32,30,51,30,14,40,21,41,33,42,37,37,32,19,69,64,80,52,49,87,72,29,75,36,70,29,78,41,67,48,76,46,63,34,28,65,26,40,29,20,41,37,30,16,12,30,54,67,35,48,29,38,35,37,33,26,20,5,68,46,72,63,23,56,51,47,53,52,54,44,37,73,38,51,28,42,53,85,50,45,44,68,36,79,98,34,42,37,10,33,33,45,30,45,30,29,70,87,68,48,35,28,27,41,36,20,43,60,20,12,51,62,44,20,46,68,47,28,62,72,38,45,68,60,46,64,70,24,52,31,42,36,39,45,50,54,37,27,65,56,10,53,42,43,36,35,51,51,24,54,73,61,73,25,46,29,38,37,32,53,46,60,56,44,87,81,63,70,67,70,46,36,67,50,21,29,32,40,44,31,42,54,67,24,45,22,39,75,67,70,44,91,59,83,48,72,67,43,45,53,50,48,30,61,55,52,37,74,44,34,67,36,31,24,39,36,42,42,83,94,39,52,30,40,35,19,34,52,46,97,83,71,42,76,47,73,53,72,42,83,64,77,88,68,79,69,71,22,65,55,52,29,67,30,31,24,52,12,29,24,49,29,30,37,59,61,66,59,40,53,71,70,56,8,49,53,51,8,51,55,52,21,48,54,18,14,55,27,69,48,39,60,80,17,49,61,42,44,86,76,52,92,123,126,88,82,70,74,50,29,40,32,28,51,29,14,41,22,42,33,41,37,38,32,20,69,61,80,54,50,87,72,30,74,36,70,30,78,40,68,49,77,45,62,35,29,65,26,41,31,19,42,37,28,16,11,30,54,67,37,50,30,36,36,39,33,25,19,5,68,46,72,62,22,54,52,47,54,51,53,44,37,73,37,50,29,43,54,85,51,45,43,69,35,78,98,35,43,37,10,32,34,46,30,46,30,29,71,87,69,47,35,29,28,38,36,20,45,58,21,11,50,61,44,19,45,67,46,28,61,72,38,44,70,62,45,62,71,25,52,30,40,35,40,44,50,54,39,27,66,57,9,52,44,43,38,34,51,53,24,55,74,60,73,25,46,28,36,38,32,53,46,59,56,44,87,81,63,70,66,70,48,36,67,50,22,29,32,38,43,32,42,54,67,26,47,21,39,75,67,70,47,92,58,84,48,72,66,43,45,54,50,48,28,60,56,51,37,74,45,32,68,37,31,25,39,37,43,42,84,94,40,51,29,38,36,18,35,51,44,97,84,70,43,76,48,74,53,72,42,82,64,77,88,67,80,69,70,24,64,54,51,29,69,30,31,24,52,11,30,25,50,30,29,37,60,63,66,60,40,52,71,70,55,9,49,55,52,8,50,55,53,21,48,53,17,13,56,27,70,48,40,58,80,19,48,62,41,46,87,75,53,92,123

InterPro domains:
  IPR002139 Ribokinase/fructokinase [PR00990] (10-31)
  IPR002139 Ribokinase/fructokinase [PR00990] (37-56)
  IPR002139 Ribokinase/fructokinase [PR00990] (109-122)
  IPR002139 Ribokinase/fructokinase [PR00990] (178-193)
  IPR002139 Ribokinase/fructokinase [PR00990] (222-233)
  IPR011611 Carbohydrate kinase PfkB [PF00294] (7-304)
  IPR011877 Ribokinase [MF_01987] (6-311)
  IPR011877 Ribokinase [cd01174] (7-304)
  IPR029056 Ribokinase-like [G3DSA:3.40.1190.20] (1-311)
  IPR029056 Ribokinase-like [SSF53613] (5-308)